Protein AF-A0A6S7HE15-F1 (afdb_monomer_lite)

Organism: Paramuricea clavata (NCBI:txid317549)

Secondary structure (DSSP, 8-state):
-HHHHHHHHHHHHHHHHHHHHHHHHHHHHHHHHHHHHHGGGS-HHHHHHHHHHHHHHHHHHHHIIIIIIS--EEEEEESPP-SSS---EEEEE----TTHHHHHHHHHHHHT-GGGEEEEEEGGGGGSTTHHHHTTTTT-EEE-TT-HHHHHHHHHHHHHHHHHT---EEEE-TTSS---TT-HHHHHHHHHHHHHTTPPPPSSSPPPP-HHHHHHHHHSTTT-SEEEEEEEEEEETT----S--PPP-HHHHTT-SSEEEEEEEEEE-GGGS--SHHHHHHHHHHHHHHHHHHHHHHTSS-TTTTTS-SS--EE-PPPHHHHHHHHHHHHHHHHHHH--PPEETTHHHHHHHHHHHTBTTS---EEEEEESTT-TTEEEEEEEESSHHHHHHHT--TTSEEEEEEEEEEEETTEEEEEEEEEEEE-TTS-HHHHHHHHHHHHHHHHTT---SEEEEES-GGGGSHHHHHHHHHHSS--S--PBPHHHHHHHHHHSS-S-------------------------PPPB-HHHHHHHHHHHBSS----EEEEEEGGG-TTSPEEEEEEESSTHHHHHHH--TT-EEEEEEEEEEEETTEEEEEEEEEEEE-TTS-HHHHHHHGGGHHHHHHHH-S-SEEEEESSGGGGSHHHHHHHHHHHHT-S--SB-S--

Structure (mmCIF, N/CA/C/O backbone):
data_AF-A0A6S7HE15-F1
#
_entry.id   AF-A0A6S7HE15-F1
#
loop_
_atom_site.group_PDB
_atom_site.id
_atom_site.type_symbol
_atom_site.label_atom_id
_atom_site.label_alt_id
_atom_site.label_comp_id
_atom_site.label_asym_id
_atom_site.label_entity_id
_atom_site.label_seq_id
_atom_site.pdbx_PDB_ins_code
_atom_site.Cartn_x
_atom_site.Cartn_y
_atom_site.Cartn_z
_atom_site.occupancy
_atom_site.B_iso_or_equiv
_atom_site.auth_seq_id
_atom_site.auth_comp_id
_atom_site.auth_asym_id
_atom_site.auth_atom_id
_atom_site.pdbx_PDB_model_num
ATOM 1 N N . MET A 1 1 ? 30.553 -1.808 6.572 1.00 40.25 1 MET A N 1
ATOM 2 C CA . MET A 1 1 ? 29.968 -3.122 6.213 1.00 40.25 1 MET A CA 1
ATOM 3 C C . MET A 1 1 ? 28.721 -3.469 7.035 1.00 40.25 1 MET A C 1
ATOM 5 O O . MET A 1 1 ? 27.663 -3.587 6.438 1.00 40.25 1 MET A O 1
ATOM 9 N N . MET A 1 2 ? 28.779 -3.568 8.374 1.00 26.72 2 MET A N 1
ATOM 10 C CA . MET A 1 2 ? 27.600 -3.936 9.191 1.00 26.72 2 MET A CA 1
ATOM 11 C C . MET A 1 2 ? 26.449 -2.911 9.118 1.00 26.72 2 MET A C 1
ATOM 13 O O . MET A 1 2 ? 25.299 -3.308 8.973 1.00 26.72 2 MET A O 1
ATOM 17 N N . ASN A 1 3 ? 26.754 -1.607 9.099 1.00 31.14 3 ASN A N 1
ATOM 18 C CA . ASN A 1 3 ? 25.737 -0.556 8.934 1.00 31.14 3 ASN A CA 1
ATOM 19 C C . ASN A 1 3 ? 25.078 -0.572 7.541 1.00 31.14 3 ASN A C 1
ATOM 21 O O . ASN A 1 3 ? 23.867 -0.441 7.454 1.00 31.14 3 ASN A O 1
ATOM 25 N N . THR A 1 4 ? 25.836 -0.832 6.471 1.00 34.16 4 THR A N 1
ATOM 26 C CA . THR A 1 4 ? 25.319 -0.944 5.091 1.00 34.16 4 THR A CA 1
ATOM 27 C C . THR A 1 4 ? 24.400 -2.158 4.916 1.00 34.16 4 THR A C 1
ATOM 29 O O . THR A 1 4 ? 23.362 -2.051 4.270 1.00 34.16 4 THR A O 1
ATOM 32 N N . ILE A 1 5 ? 24.737 -3.292 5.546 1.00 37.03 5 ILE A N 1
ATOM 33 C CA . ILE A 1 5 ? 23.892 -4.500 5.572 1.00 37.03 5 ILE A CA 1
ATOM 34 C C . ILE A 1 5 ? 22.609 -4.240 6.370 1.00 37.03 5 ILE A C 1
ATOM 36 O O . ILE A 1 5 ? 21.528 -4.627 5.932 1.00 37.03 5 ILE A O 1
ATOM 40 N N . LEU A 1 6 ? 22.705 -3.554 7.515 1.00 35.84 6 LEU A N 1
ATOM 41 C CA . LEU A 1 6 ? 21.540 -3.164 8.314 1.00 35.84 6 LEU A CA 1
ATOM 42 C C . LEU A 1 6 ? 20.628 -2.196 7.546 1.00 35.84 6 LEU A C 1
ATOM 44 O O . LEU A 1 6 ? 19.413 -2.348 7.586 1.00 35.84 6 LEU A O 1
ATOM 48 N N . GLN A 1 7 ? 21.193 -1.251 6.796 1.00 37.72 7 GLN A N 1
ATOM 49 C CA . GLN A 1 7 ? 20.438 -0.247 6.046 1.00 37.72 7 GLN A CA 1
ATOM 50 C C . GLN A 1 7 ? 19.793 -0.815 4.771 1.00 37.72 7 GLN A C 1
ATOM 52 O O . GLN A 1 7 ? 18.626 -0.527 4.498 1.00 37.72 7 GLN A O 1
ATOM 57 N N . GLN A 1 8 ? 20.485 -1.717 4.061 1.00 38.75 8 GLN A N 1
ATOM 58 C CA . GLN A 1 8 ? 19.894 -2.551 3.005 1.00 38.75 8 GLN A CA 1
ATOM 59 C C . GLN A 1 8 ? 18.757 -3.412 3.565 1.00 38.75 8 GLN A C 1
ATOM 61 O O . GLN A 1 8 ? 17.653 -3.397 3.025 1.00 38.75 8 GLN A O 1
ATOM 66 N N . ALA A 1 9 ? 18.976 -4.102 4.689 1.00 45.34 9 ALA A N 1
ATOM 67 C CA . ALA A 1 9 ? 17.944 -4.915 5.328 1.00 45.34 9 ALA A CA 1
ATOM 68 C C . ALA A 1 9 ? 16.705 -4.089 5.719 1.00 45.34 9 ALA A C 1
ATOM 70 O O . ALA A 1 9 ? 15.589 -4.564 5.532 1.00 45.34 9 ALA A O 1
ATOM 71 N N . VAL A 1 10 ? 16.875 -2.851 6.198 1.00 50.38 10 VAL A N 1
ATOM 72 C CA . VAL A 1 10 ? 15.764 -1.932 6.514 1.00 50.38 10 VAL A CA 1
ATOM 73 C C . VAL A 1 10 ? 15.019 -1.482 5.246 1.00 50.38 10 VAL A C 1
ATOM 75 O O . VAL A 1 10 ? 13.797 -1.562 5.207 1.00 50.38 10 VAL A O 1
ATOM 78 N N . SER A 1 11 ? 15.719 -1.114 4.165 1.00 56.44 11 SER A N 1
ATOM 79 C CA . SER A 1 11 ? 15.083 -0.729 2.888 1.00 56.44 11 SER A CA 1
ATOM 80 C C . SER A 1 11 ? 14.271 -1.872 2.255 1.00 56.44 11 SER A C 1
ATOM 82 O O . SER A 1 11 ? 13.162 -1.666 1.748 1.00 56.44 11 SER A O 1
ATOM 84 N N . PHE A 1 12 ? 14.784 -3.105 2.331 1.00 66.38 12 PHE A N 1
ATOM 85 C CA . PHE A 1 12 ? 14.054 -4.294 1.884 1.00 66.38 12 PHE A CA 1
ATOM 86 C C . PHE A 1 12 ? 12.841 -4.598 2.771 1.00 66.38 12 PHE A C 1
ATOM 88 O O . PHE A 1 12 ? 11.805 -5.001 2.235 1.00 66.38 12 PHE A O 1
ATOM 95 N N . ARG A 1 13 ? 12.943 -4.363 4.090 1.00 73.12 13 ARG A N 1
ATOM 96 C CA . ARG A 1 13 ? 11.863 -4.628 5.052 1.00 73.12 13 ARG A CA 1
ATOM 97 C C . ARG A 1 13 ? 10.576 -3.884 4.719 1.00 73.12 13 ARG A C 1
ATOM 99 O O . ARG A 1 13 ? 9.513 -4.493 4.755 1.00 73.12 13 ARG A O 1
ATOM 106 N N . SER A 1 14 ? 10.638 -2.614 4.342 1.00 72.50 14 SER A N 1
ATOM 107 C CA . SER A 1 14 ? 9.437 -1.863 3.952 1.00 72.50 14 SER A CA 1
ATOM 108 C C . SER A 1 14 ? 9.074 -2.022 2.476 1.00 72.50 14 SER A C 1
ATOM 110 O O . SER A 1 14 ? 7.894 -2.155 2.145 1.00 72.50 14 SER A O 1
ATOM 112 N N . THR A 1 15 ? 10.053 -2.078 1.569 1.00 75.06 15 THR A N 1
ATOM 113 C CA . THR A 1 15 ? 9.775 -2.074 0.120 1.00 75.06 15 THR A CA 1
ATOM 114 C C . THR A 1 15 ? 9.139 -3.374 -0.373 1.00 75.06 15 THR A C 1
ATOM 116 O O . THR A 1 15 ? 8.208 -3.328 -1.179 1.00 75.06 15 THR A O 1
ATOM 119 N N . VAL A 1 16 ? 9.602 -4.536 0.101 1.00 83.62 16 VAL A N 1
ATOM 120 C CA . VAL A 1 16 ? 9.134 -5.843 -0.396 1.00 83.62 16 VAL A CA 1
ATOM 121 C C . VAL A 1 16 ? 7.647 -6.085 -0.106 1.00 83.62 16 VAL A C 1
ATOM 123 O O . VAL A 1 16 ? 6.920 -6.390 -1.057 1.00 83.62 16 VAL A O 1
ATOM 126 N N . PRO A 1 17 ? 7.147 -5.916 1.138 1.00 86.81 17 PRO A N 1
ATOM 127 C CA . PRO A 1 17 ? 5.721 -6.051 1.432 1.00 86.81 17 PRO A CA 1
ATOM 128 C C . PRO A 1 17 ? 4.843 -5.156 0.562 1.00 86.81 17 PRO A C 1
ATOM 130 O O . PRO A 1 17 ? 3.845 -5.609 0.001 1.00 86.81 17 PRO A O 1
ATOM 133 N N . ILE A 1 18 ? 5.222 -3.885 0.414 1.00 82.56 18 ILE A N 1
ATOM 134 C CA . ILE A 1 18 ? 4.444 -2.899 -0.341 1.00 82.56 18 ILE A CA 1
ATOM 135 C C . ILE A 1 18 ? 4.422 -3.264 -1.822 1.00 82.56 18 ILE A C 1
ATOM 137 O O . ILE A 1 18 ? 3.355 -3.302 -2.434 1.00 82.56 18 ILE A O 1
ATOM 141 N N . LEU A 1 19 ? 5.590 -3.554 -2.399 1.00 80.19 19 LEU A N 1
ATOM 142 C CA . LEU A 1 19 ? 5.702 -3.880 -3.812 1.00 80.19 19 LEU A CA 1
ATOM 143 C C . LEU A 1 19 ? 4.907 -5.142 -4.138 1.00 80.19 19 LEU A C 1
ATOM 145 O O . LEU A 1 19 ? 4.130 -5.125 -5.087 1.00 80.19 19 LEU A O 1
ATOM 149 N N . LEU A 1 20 ? 5.048 -6.211 -3.351 1.00 85.06 20 LEU A N 1
ATOM 150 C CA . LEU A 1 20 ? 4.347 -7.468 -3.608 1.00 85.06 20 LEU A CA 1
ATOM 151 C C . LEU A 1 20 ? 2.834 -7.331 -3.422 1.00 85.06 20 LEU A C 1
ATOM 153 O O . LEU A 1 20 ? 2.082 -7.737 -4.304 1.00 85.06 20 LEU A O 1
ATOM 157 N N . THR A 1 21 ? 2.374 -6.714 -2.330 1.00 86.75 21 THR A N 1
ATOM 158 C CA . THR A 1 21 ? 0.931 -6.524 -2.097 1.00 86.75 21 THR A CA 1
ATOM 159 C C . THR A 1 21 ? 0.289 -5.681 -3.199 1.00 86.75 21 THR A C 1
ATOM 161 O O . THR A 1 21 ? -0.717 -6.092 -3.775 1.00 86.75 21 THR A O 1
ATOM 164 N N . LEU A 1 22 ? 0.894 -4.550 -3.578 1.00 85.62 22 LEU A N 1
ATOM 165 C CA . LEU A 1 22 ? 0.374 -3.707 -4.658 1.00 85.62 22 LEU A CA 1
ATOM 166 C C . LEU A 1 22 ? 0.472 -4.379 -6.034 1.00 85.62 22 LEU A C 1
ATOM 168 O O . LEU A 1 22 ? -0.433 -4.209 -6.850 1.00 85.62 22 LEU A O 1
ATOM 172 N N . SER A 1 23 ? 1.528 -5.155 -6.289 1.00 84.25 23 SER A N 1
ATOM 173 C CA . SER A 1 23 ? 1.729 -5.828 -7.580 1.00 84.25 23 SER A CA 1
ATOM 174 C C . SER A 1 23 ? 0.785 -7.004 -7.802 1.00 84.25 23 SER A C 1
ATOM 176 O O . SER A 1 23 ? 0.538 -7.329 -8.956 1.00 84.25 23 SER A O 1
ATOM 178 N N . VAL A 1 24 ? 0.270 -7.623 -6.730 1.00 90.88 24 VAL A N 1
ATOM 179 C CA . VAL A 1 24 ? -0.703 -8.735 -6.764 1.00 90.88 24 VAL A CA 1
ATOM 180 C C . VAL A 1 24 ? -2.155 -8.243 -6.886 1.00 90.88 24 VAL A C 1
ATOM 182 O O . VAL A 1 24 ? -3.052 -8.980 -7.310 1.00 90.88 24 VAL A O 1
ATOM 185 N N . ALA A 1 25 ? -2.425 -6.989 -6.522 1.00 90.25 25 ALA A N 1
ATOM 186 C CA . ALA A 1 25 ? -3.777 -6.444 -6.536 1.00 90.25 25 ALA A CA 1
ATOM 187 C C . ALA A 1 25 ? -4.501 -6.508 -7.904 1.00 90.25 25 ALA A C 1
ATOM 189 O O . ALA A 1 25 ? -5.698 -6.814 -7.917 1.00 90.25 25 ALA A O 1
ATOM 190 N N . PRO A 1 26 ? -3.853 -6.261 -9.062 1.00 89.69 26 PRO A N 1
ATOM 191 C CA . PRO A 1 26 ? -4.500 -6.418 -10.367 1.00 89.69 26 PRO A CA 1
ATOM 192 C C . PRO A 1 26 ? -4.963 -7.853 -10.653 1.00 89.69 26 PRO A C 1
ATOM 194 O O . PRO A 1 26 ? -6.057 -8.057 -11.174 1.00 89.69 26 PRO A O 1
ATOM 197 N N . GLN A 1 27 ? -4.162 -8.850 -10.283 1.00 90.94 27 GLN A N 1
ATOM 198 C CA . GLN A 1 27 ? -4.445 -10.272 -10.479 1.00 90.94 27 GLN A CA 1
ATOM 199 C C . GLN A 1 27 ? -5.564 -10.717 -9.539 1.00 90.94 27 GLN A C 1
ATOM 201 O O . GLN A 1 27 ? -6.461 -11.450 -9.956 1.00 90.94 27 GLN A O 1
ATOM 206 N N . TYR A 1 28 ? -5.569 -10.206 -8.304 1.00 93.19 28 TYR A N 1
ATOM 207 C CA . TYR A 1 28 ? -6.693 -10.358 -7.386 1.00 93.19 28 TYR A CA 1
ATOM 208 C C . TYR A 1 28 ? -7.995 -9.820 -7.990 1.00 93.19 28 TYR A C 1
ATOM 210 O O . TYR A 1 28 ? -8.994 -10.536 -8.053 1.00 93.19 28 TYR A O 1
ATOM 218 N N . LEU A 1 29 ? -7.987 -8.579 -8.491 1.00 91.94 29 LEU A N 1
ATOM 219 C CA . LEU A 1 29 ? -9.170 -7.994 -9.122 1.00 91.94 29 LEU A CA 1
ATOM 220 C C . LEU A 1 29 ? -9.607 -8.750 -10.368 1.00 91.94 29 LEU A C 1
ATOM 222 O O . LEU A 1 29 ? -10.808 -8.848 -10.617 1.00 91.94 29 LEU A O 1
ATOM 226 N N . PHE A 1 30 ? -8.668 -9.265 -11.155 1.00 92.00 30 PHE A N 1
ATOM 227 C CA . PHE A 1 30 ? -8.983 -10.087 -12.312 1.00 92.00 30 PHE A CA 1
ATOM 228 C C . PHE A 1 30 ? -9.688 -11.381 -11.889 1.00 92.00 30 PHE A C 1
ATOM 230 O O . PHE A 1 30 ? -10.770 -11.678 -12.398 1.00 92.00 30 PHE A O 1
ATOM 237 N N . ALA A 1 31 ? -9.141 -12.098 -10.902 1.00 93.44 31 ALA A N 1
ATOM 238 C CA . ALA A 1 31 ? -9.746 -13.310 -10.351 1.00 93.44 31 ALA A CA 1
ATOM 239 C C . ALA A 1 31 ? -11.145 -13.037 -9.777 1.00 93.44 31 ALA A C 1
ATOM 241 O O . ALA A 1 31 ? -12.099 -13.759 -10.078 1.00 93.44 31 ALA A O 1
ATOM 242 N N . TRP A 1 32 ? -11.295 -11.950 -9.018 1.00 95.19 32 TRP A N 1
ATOM 243 C CA . TRP A 1 32 ? -12.588 -11.514 -8.503 1.00 95.19 32 TRP A CA 1
ATOM 244 C C . TRP A 1 32 ? -13.567 -11.135 -9.621 1.00 95.19 32 TRP A C 1
ATOM 246 O O . TRP A 1 32 ? -14.729 -11.525 -9.568 1.00 95.19 32 TRP A O 1
ATOM 256 N N . SER A 1 33 ? -13.126 -10.412 -10.654 1.00 93.50 33 SER A N 1
ATOM 257 C CA . SER A 1 33 ? -13.990 -9.982 -11.765 1.00 93.50 33 SER A CA 1
ATOM 258 C C . SER A 1 33 ? -14.488 -11.177 -12.572 1.00 93.50 33 SER A C 1
ATOM 260 O O . SER A 1 33 ? -15.669 -11.242 -12.919 1.00 93.50 33 SER A O 1
ATOM 262 N N . LEU A 1 34 ? -13.611 -12.156 -12.813 1.00 94.81 34 LEU A N 1
ATOM 263 C CA . LEU A 1 34 ? -13.974 -13.427 -13.430 1.00 94.81 34 LEU A CA 1
ATOM 264 C C . LEU A 1 34 ? -15.001 -14.167 -12.570 1.00 94.81 34 LEU A C 1
ATOM 266 O O . LEU A 1 34 ? -16.043 -14.585 -13.076 1.00 94.81 34 LEU A O 1
ATOM 270 N N . TRP A 1 35 ? -14.755 -14.267 -11.262 1.00 95.50 35 TRP A N 1
ATOM 271 C CA . TRP A 1 35 ? -15.712 -14.876 -10.345 1.00 95.50 35 TRP A CA 1
ATOM 272 C C . TRP A 1 35 ? -17.051 -14.135 -10.337 1.00 95.50 35 TRP A C 1
ATOM 274 O O . TRP A 1 35 ? -18.111 -14.761 -10.374 1.00 95.50 35 TRP A O 1
ATOM 284 N N . ARG A 1 36 ? -17.038 -12.802 -10.348 1.00 94.00 36 ARG A N 1
ATOM 285 C CA . ARG A 1 36 ? -18.244 -11.974 -10.389 1.00 94.00 36 ARG A CA 1
ATOM 286 C C . ARG A 1 36 ? -19.052 -12.209 -11.665 1.00 94.00 36 ARG A C 1
ATOM 288 O O . ARG A 1 36 ? -20.279 -12.256 -11.596 1.00 94.00 36 ARG A O 1
ATOM 295 N N . ALA A 1 37 ? -18.385 -12.386 -12.804 1.00 94.31 37 ALA A N 1
ATOM 296 C CA . ALA A 1 37 ? -19.035 -12.724 -14.066 1.00 94.31 37 ALA A CA 1
ATOM 297 C C . ALA A 1 37 ? -19.666 -14.125 -14.014 1.00 94.31 37 ALA A C 1
ATOM 299 O O . ALA A 1 37 ? -20.853 -14.276 -14.306 1.00 94.31 37 ALA A O 1
ATOM 300 N N . VAL A 1 38 ? -18.910 -15.132 -13.565 1.00 94.31 38 VAL A N 1
ATOM 301 C CA . VAL A 1 38 ? -19.371 -16.529 -13.462 1.00 94.31 38 VAL A CA 1
ATOM 302 C C . VAL A 1 38 ? -20.527 -16.675 -12.470 1.00 94.31 38 VAL A C 1
ATOM 304 O O . VAL A 1 38 ? -21.509 -17.363 -12.737 1.00 94.31 38 VAL A O 1
ATOM 307 N N . SER A 1 39 ? -20.447 -15.993 -11.332 1.00 95.12 39 SER A N 1
ATOM 308 C CA . SER A 1 39 ? -21.450 -16.065 -10.267 1.00 95.12 39 SER A CA 1
ATOM 309 C C . SER A 1 39 ? -22.707 -15.235 -10.526 1.00 95.12 39 SER A C 1
ATOM 311 O O . SER A 1 39 ? -23.648 -15.317 -9.740 1.00 95.12 39 SER A O 1
ATOM 313 N N . SER A 1 40 ? -22.776 -14.478 -11.627 1.00 92.94 40 SER A N 1
ATOM 314 C CA . SER A 1 40 ? -23.950 -13.661 -11.975 1.00 92.94 40 SER A CA 1
ATOM 315 C C . SER A 1 40 ? -25.241 -14.474 -12.148 1.00 92.94 40 SER A C 1
ATOM 317 O O . SER A 1 40 ? -26.328 -13.948 -11.918 1.00 92.94 40 SER A O 1
ATOM 319 N N . ILE A 1 41 ? -25.118 -15.760 -12.495 1.00 93.56 41 ILE A N 1
ATOM 320 C CA . ILE A 1 41 ? -26.229 -16.715 -12.632 1.00 93.56 41 ILE A CA 1
ATOM 321 C C . ILE A 1 41 ? -26.429 -17.602 -11.392 1.00 93.56 41 ILE A C 1
ATOM 323 O O . ILE A 1 41 ? -27.342 -18.426 -11.363 1.00 93.56 41 ILE A O 1
ATOM 327 N N . LEU A 1 42 ? -25.565 -17.476 -10.381 1.00 93.75 42 LEU A N 1
ATOM 328 C CA . LEU A 1 42 ? -25.591 -18.296 -9.171 1.00 93.75 42 LEU A CA 1
ATOM 329 C C . LEU A 1 42 ? -26.336 -17.578 -8.034 1.00 93.75 42 LEU A C 1
ATOM 331 O O . LEU A 1 42 ? -26.431 -16.347 -8.023 1.00 93.75 42 LEU A O 1
ATOM 335 N N . PRO A 1 43 ? -26.842 -18.314 -7.024 1.00 91.81 43 PRO A N 1
ATOM 336 C CA . PRO A 1 43 ? -27.405 -17.696 -5.833 1.00 91.81 43 PRO A CA 1
ATOM 337 C C . PRO A 1 43 ? -26.389 -16.773 -5.160 1.00 91.81 43 PRO A C 1
ATOM 339 O O . PRO A 1 43 ? -25.218 -17.120 -5.004 1.00 91.81 43 PRO A O 1
ATOM 342 N N . ARG A 1 44 ? -26.855 -15.621 -4.672 1.00 87.56 44 ARG A N 1
ATOM 343 C CA . ARG A 1 44 ? -25.994 -14.601 -4.058 1.00 87.56 44 ARG A CA 1
ATOM 344 C C . ARG A 1 44 ? -25.113 -15.127 -2.918 1.00 87.56 44 ARG A C 1
ATOM 346 O O . ARG A 1 44 ? -23.966 -14.715 -2.815 1.00 87.56 44 ARG A O 1
ATOM 353 N N . LYS A 1 45 ? -25.611 -16.082 -2.128 1.00 88.88 45 LYS A N 1
ATOM 354 C CA . LYS A 1 45 ? -24.838 -16.725 -1.052 1.00 88.88 45 LYS A CA 1
ATOM 355 C C . LYS A 1 45 ? -23.590 -17.453 -1.558 1.00 88.88 45 LYS A C 1
ATOM 357 O O . LYS A 1 45 ? -22.594 -17.510 -0.852 1.00 88.88 45 LYS A O 1
ATOM 362 N N . VAL A 1 46 ? -23.633 -17.997 -2.778 1.00 92.25 46 VAL A N 1
ATOM 363 C CA . VAL A 1 46 ? -22.474 -18.649 -3.405 1.00 92.25 46 VAL A CA 1
ATOM 364 C C . VAL A 1 46 ? -21.441 -17.604 -3.814 1.00 92.25 46 VAL A C 1
ATOM 366 O O . VAL A 1 46 ? -20.256 -17.799 -3.555 1.00 92.25 46 VAL A O 1
ATOM 369 N N . TYR A 1 47 ? -21.887 -16.483 -4.397 1.00 92.81 47 TYR A N 1
ATOM 370 C CA . TYR A 1 47 ? -21.008 -15.346 -4.683 1.00 92.81 47 TYR A CA 1
ATOM 371 C C . TYR A 1 47 ? -20.304 -14.871 -3.410 1.00 92.81 47 TYR A C 1
ATOM 373 O O . TYR A 1 47 ? -19.079 -14.833 -3.402 1.00 92.81 47 TYR A O 1
ATOM 381 N N . GLU A 1 48 ? -21.066 -14.577 -2.351 1.00 91.56 48 GLU A N 1
ATOM 382 C CA . GLU A 1 48 ? -20.546 -14.065 -1.075 1.00 91.56 48 GLU A CA 1
ATOM 383 C C . GLU A 1 48 ? -19.567 -15.048 -0.425 1.00 91.56 48 GLU A C 1
ATOM 385 O O . GLU A 1 48 ? -18.485 -14.649 -0.019 1.00 91.56 48 GLU A O 1
ATOM 390 N N . TYR A 1 49 ? -19.880 -16.348 -0.415 1.00 93.00 49 TYR A N 1
ATOM 391 C CA . TYR A 1 49 ? -18.981 -17.359 0.143 1.00 93.00 49 TYR A CA 1
ATOM 392 C C . TYR A 1 49 ? -17.612 -17.392 -0.553 1.00 93.00 49 TYR A C 1
ATOM 394 O O . TYR A 1 49 ? -16.578 -17.483 0.108 1.00 93.00 49 TYR A O 1
ATOM 402 N N . VAL A 1 50 ? -17.586 -17.348 -1.886 1.00 94.94 50 VAL A N 1
ATOM 403 C CA . VAL A 1 50 ? -16.322 -17.387 -2.638 1.00 94.94 50 VAL A CA 1
ATOM 404 C C . VAL A 1 50 ? -15.614 -16.032 -2.609 1.00 94.94 50 VAL A C 1
ATOM 406 O O . VAL A 1 50 ? -14.389 -16.008 -2.558 1.00 94.94 50 VAL A O 1
ATOM 409 N N . ASP A 1 51 ? -16.352 -14.921 -2.583 1.00 95.50 51 ASP A N 1
ATOM 410 C CA . ASP A 1 51 ? -15.807 -13.573 -2.378 1.00 95.50 51 ASP A CA 1
ATOM 411 C C . ASP A 1 51 ? -15.074 -13.480 -1.028 1.00 95.50 51 ASP A C 1
ATOM 413 O O . ASP A 1 51 ? -13.911 -13.084 -0.988 1.00 95.50 51 ASP A O 1
ATOM 417 N N . ASP A 1 52 ? -15.687 -13.980 0.050 1.00 95.62 52 ASP A N 1
ATOM 418 C CA . ASP A 1 52 ? -15.068 -14.079 1.377 1.00 95.62 52 ASP A CA 1
ATOM 419 C C . ASP A 1 52 ? -13.809 -14.949 1.356 1.00 95.62 52 ASP A C 1
ATOM 421 O O . ASP A 1 52 ? -12.813 -14.626 2.003 1.00 95.62 52 ASP A O 1
ATOM 425 N N . LYS A 1 53 ? -13.818 -16.050 0.596 1.00 95.69 53 LYS A N 1
ATOM 426 C CA . LYS A 1 53 ? -12.635 -16.906 0.442 1.00 95.69 53 LYS A CA 1
ATOM 427 C C . LYS A 1 53 ? -11.523 -16.232 -0.345 1.00 95.69 53 LYS A C 1
ATOM 429 O O . LYS A 1 53 ? -10.375 -16.324 0.073 1.00 95.69 53 LYS A O 1
ATOM 434 N N . LEU A 1 54 ? -11.834 -15.551 -1.445 1.00 95.81 54 LEU A N 1
ATOM 435 C CA . LEU A 1 54 ? -10.844 -14.791 -2.203 1.00 95.81 54 LEU A CA 1
ATOM 436 C C . LEU A 1 54 ? -10.221 -13.706 -1.322 1.00 95.81 54 LEU A C 1
ATOM 438 O O . LEU A 1 54 ? -8.993 -13.637 -1.239 1.00 95.81 54 LEU A O 1
ATOM 442 N N . TYR A 1 55 ? -11.043 -12.937 -0.605 1.00 95.88 55 TYR A N 1
ATOM 443 C CA . TYR A 1 55 ? -10.572 -11.918 0.330 1.00 95.88 55 TYR A CA 1
ATOM 444 C C . TYR A 1 55 ? -9.661 -12.507 1.413 1.00 95.88 55 TYR A C 1
ATOM 446 O O . TYR A 1 55 ? -8.570 -11.987 1.642 1.00 95.88 55 TYR A O 1
ATOM 454 N N . ASP A 1 56 ? -10.055 -13.639 2.007 1.00 96.12 56 ASP A N 1
ATOM 455 C CA . ASP A 1 56 ? -9.249 -14.392 2.976 1.00 96.12 56 ASP A CA 1
ATOM 456 C C . ASP A 1 56 ? -7.870 -14.756 2.400 1.00 96.12 56 ASP A C 1
ATOM 458 O O . ASP A 1 56 ? -6.859 -14.526 3.057 1.00 96.12 56 ASP A O 1
ATOM 462 N N . THR A 1 57 ? -7.773 -15.229 1.152 1.00 95.88 57 THR A N 1
ATOM 463 C CA . THR A 1 57 ? -6.461 -15.559 0.559 1.00 95.88 57 THR A CA 1
ATOM 464 C C . THR A 1 57 ? -5.546 -14.340 0.412 1.00 95.88 57 THR A C 1
ATOM 466 O O . THR A 1 57 ? -4.353 -14.427 0.706 1.00 95.88 57 THR A O 1
ATOM 469 N N . TYR A 1 58 ? -6.085 -13.199 -0.032 1.00 95.62 58 TYR A N 1
ATOM 470 C CA . TYR A 1 58 ? -5.305 -11.982 -0.250 1.00 95.62 58 TYR A CA 1
ATOM 471 C C . TYR A 1 58 ? -4.870 -11.366 1.082 1.00 95.62 58 TYR A C 1
ATOM 473 O O . TYR A 1 58 ? -3.692 -11.063 1.267 1.00 95.62 58 TYR A O 1
ATOM 481 N N . GLN A 1 59 ? -5.785 -11.252 2.050 1.00 96.06 59 GLN A N 1
ATOM 482 C CA . GLN A 1 59 ? -5.444 -10.730 3.375 1.00 96.06 59 GLN A CA 1
ATOM 483 C C . GLN A 1 59 ? -4.544 -11.683 4.167 1.00 96.06 59 GLN A C 1
ATOM 485 O O . GLN A 1 59 ? -3.702 -11.227 4.934 1.00 96.06 59 GLN A O 1
ATOM 490 N N . THR A 1 60 ? -4.604 -12.997 3.923 1.00 96.94 60 THR A N 1
ATOM 491 C CA . THR A 1 60 ? -3.629 -13.939 4.497 1.00 96.94 60 THR A CA 1
ATOM 492 C C . THR A 1 60 ? -2.196 -13.594 4.072 1.00 96.94 60 THR A C 1
ATOM 494 O O . THR A 1 60 ? -1.287 -13.603 4.906 1.00 96.94 60 THR A O 1
ATOM 497 N N . MET A 1 61 ? -1.987 -13.260 2.792 1.00 96.25 61 MET A N 1
ATOM 498 C CA . MET A 1 61 ? -0.685 -12.798 2.294 1.00 96.25 61 MET A CA 1
ATOM 499 C C . MET A 1 61 ? -0.279 -11.468 2.940 1.00 96.25 61 MET A C 1
ATOM 501 O O . MET A 1 61 ? 0.892 -11.259 3.238 1.00 96.25 61 MET A O 1
ATOM 505 N N . VAL A 1 62 ? -1.222 -10.563 3.193 1.00 95.38 62 VAL A N 1
ATOM 506 C CA . VAL A 1 62 ? -0.927 -9.321 3.919 1.00 95.38 62 VAL A CA 1
ATOM 507 C C . VAL A 1 62 ? -0.465 -9.626 5.348 1.00 95.38 62 VAL A C 1
ATOM 509 O O . VAL A 1 62 ? 0.586 -9.141 5.762 1.00 95.38 62 VAL A O 1
ATOM 512 N N . VAL A 1 63 ? -1.180 -10.486 6.082 1.00 96.69 63 VAL A N 1
ATOM 513 C CA . VAL A 1 63 ? -0.820 -10.890 7.454 1.00 96.69 63 VAL A CA 1
ATOM 514 C C . VAL A 1 63 ? 0.556 -11.558 7.516 1.00 96.69 63 VAL A C 1
ATOM 516 O O . VAL A 1 63 ? 1.286 -11.329 8.482 1.00 96.69 63 VAL A O 1
ATOM 519 N N . PHE A 1 64 ? 0.953 -12.323 6.488 1.00 96.81 64 PHE A N 1
ATOM 520 C CA . PHE A 1 64 ? 2.321 -12.847 6.377 1.00 96.81 64 PHE A CA 1
ATOM 521 C C . PHE A 1 64 ? 3.358 -11.734 6.548 1.00 96.81 64 PHE A C 1
ATOM 523 O O . PHE A 1 64 ? 4.321 -11.897 7.300 1.00 96.81 64 PHE A O 1
ATOM 530 N N . PHE A 1 65 ? 3.158 -10.594 5.879 1.00 95.06 65 PHE A N 1
ATOM 531 C CA . PHE A 1 65 ? 4.121 -9.505 5.934 1.00 95.06 65 PHE A CA 1
ATOM 532 C C . PHE A 1 65 ? 4.197 -8.850 7.318 1.00 95.06 65 PHE A C 1
ATOM 534 O O . PHE A 1 65 ? 5.284 -8.478 7.751 1.00 95.06 65 PHE A O 1
ATOM 541 N N . PHE A 1 66 ? 3.080 -8.755 8.039 1.00 95.06 66 PHE A N 1
ATOM 542 C CA . PHE A 1 66 ? 3.063 -8.206 9.397 1.00 95.06 66 PHE A CA 1
ATOM 543 C C . PHE A 1 66 ? 3.641 -9.189 10.430 1.00 95.06 66 PHE A C 1
ATOM 545 O O . PHE A 1 66 ? 4.660 -8.914 11.056 1.00 95.06 66 PHE A O 1
ATOM 552 N N . GLU A 1 67 ? 3.051 -10.371 10.606 1.00 95.00 67 GLU A N 1
ATOM 553 C CA . GLU A 1 67 ? 3.454 -11.252 11.714 1.00 95.00 67 GLU A CA 1
ATOM 554 C C . GLU A 1 67 ? 4.683 -12.110 11.415 1.00 95.00 67 GLU A C 1
ATOM 556 O O . GLU A 1 67 ? 5.500 -12.343 12.304 1.00 95.00 67 GLU A O 1
ATOM 561 N N . ASN A 1 68 ? 4.827 -12.611 10.185 1.00 93.81 68 ASN A N 1
ATOM 562 C CA . ASN A 1 68 ? 5.892 -13.564 9.862 1.00 93.81 68 ASN A CA 1
ATOM 563 C C . ASN A 1 68 ? 7.144 -12.887 9.303 1.00 93.81 68 ASN A C 1
ATOM 565 O O . ASN A 1 68 ? 8.248 -13.322 9.618 1.00 93.81 68 ASN A O 1
ATOM 569 N N . TYR A 1 69 ? 6.979 -11.843 8.491 1.00 91.75 69 TYR A N 1
ATOM 570 C CA . TYR A 1 69 ? 8.092 -11.123 7.878 1.00 91.75 69 TYR A CA 1
ATOM 571 C C . TYR A 1 69 ? 8.599 -9.970 8.757 1.00 91.75 69 TYR A C 1
ATOM 573 O O . TYR A 1 69 ? 9.782 -9.942 9.088 1.00 91.75 69 TYR A O 1
ATOM 581 N N . ALA A 1 70 ? 7.727 -9.048 9.190 1.00 91.12 70 ALA A N 1
ATOM 582 C CA . ALA A 1 70 ? 8.133 -7.963 10.091 1.00 91.12 70 ALA A CA 1
ATOM 583 C C . ALA A 1 70 ? 8.406 -8.463 11.520 1.00 91.12 70 ALA A C 1
ATOM 585 O O . ALA A 1 70 ? 9.129 -7.808 12.271 1.00 91.12 70 ALA A O 1
ATOM 586 N N . GLY A 1 71 ? 7.874 -9.640 11.871 1.00 92.00 71 GLY A N 1
ATOM 587 C CA . GLY A 1 71 ? 8.034 -10.251 13.188 1.00 92.00 71 GLY A CA 1
ATOM 588 C C . GLY A 1 71 ? 7.135 -9.626 14.252 1.00 92.00 71 GLY A C 1
ATOM 589 O O . GLY A 1 71 ? 7.457 -9.715 15.435 1.00 92.00 71 GLY A O 1
ATOM 590 N N . THR A 1 72 ? 6.038 -8.978 13.845 1.00 94.75 72 THR A N 1
ATOM 591 C CA . THR A 1 72 ? 5.120 -8.304 14.764 1.00 94.75 72 THR A CA 1
ATOM 592 C C . THR A 1 72 ? 4.548 -9.263 15.795 1.00 94.75 72 THR A C 1
ATOM 594 O O . THR A 1 72 ? 4.015 -10.322 15.462 1.00 94.75 72 THR A O 1
ATOM 597 N N . GLU A 1 73 ? 4.604 -8.856 17.061 1.00 94.44 73 GLU A N 1
ATOM 598 C CA . GLU A 1 73 ? 4.059 -9.628 18.165 1.00 94.44 73 GLU A CA 1
ATOM 599 C C . GLU A 1 73 ? 2.771 -9.001 18.703 1.00 94.44 73 GLU A C 1
ATOM 601 O O . GLU A 1 73 ? 2.768 -7.885 19.222 1.00 94.44 73 GLU A O 1
ATOM 606 N N . LEU A 1 74 ? 1.665 -9.745 18.605 1.00 95.69 74 LEU A N 1
ATOM 607 C CA . LEU A 1 74 ? 0.396 -9.371 19.228 1.00 95.69 74 LEU A CA 1
ATOM 608 C C . LEU A 1 74 ? 0.336 -9.901 20.661 1.00 95.69 74 LEU A C 1
ATOM 610 O O . LEU A 1 74 ? 0.384 -11.114 20.898 1.00 95.69 74 LEU A O 1
ATOM 614 N N . ILE A 1 75 ? 0.185 -8.978 21.607 1.00 96.50 75 ILE A N 1
ATOM 615 C CA . ILE A 1 75 ? 0.117 -9.252 23.041 1.00 96.50 75 ILE A CA 1
ATOM 616 C C . ILE A 1 75 ? -1.303 -8.954 23.524 1.00 96.50 75 ILE A C 1
ATOM 618 O O . ILE A 1 75 ? -1.719 -7.799 23.601 1.00 96.50 75 ILE A O 1
ATOM 622 N N . PHE A 1 76 ? -2.044 -10.006 23.857 1.00 97.25 76 PHE A N 1
ATOM 623 C CA . PHE A 1 76 ? -3.438 -9.928 24.282 1.00 97.25 76 PHE A CA 1
ATOM 624 C C . PHE A 1 76 ? -3.567 -9.788 25.801 1.00 97.25 76 PHE A C 1
ATOM 626 O O . PHE A 1 76 ? -2.849 -10.447 26.551 1.00 97.25 76 PHE A O 1
ATOM 633 N N . TYR A 1 77 ? -4.529 -8.980 26.239 1.00 97.81 77 TYR A N 1
ATOM 634 C CA . TYR A 1 77 ? -4.922 -8.765 27.635 1.00 97.81 77 TYR A CA 1
ATOM 635 C C . TYR A 1 77 ? -6.446 -8.849 27.763 1.00 97.81 77 TYR A C 1
ATOM 637 O O . TYR A 1 77 ? -7.154 -8.785 26.758 1.00 97.81 77 TYR A O 1
ATOM 645 N N . GLY A 1 78 ? -6.953 -8.939 28.993 1.00 97.19 78 GLY A N 1
ATOM 646 C CA . GLY A 1 78 ? -8.393 -8.983 29.258 1.00 97.19 78 GLY A CA 1
ATOM 647 C C . GLY A 1 78 ? -9.008 -10.341 28.918 1.00 97.19 78 GLY A C 1
ATOM 648 O O . GLY A 1 78 ? -8.429 -11.380 29.256 1.00 97.19 78 GLY A O 1
ATOM 649 N N . ASP A 1 79 ? -10.160 -10.329 28.252 1.00 96.62 79 ASP A N 1
ATOM 650 C CA . ASP A 1 79 ? -10.929 -11.523 27.893 1.00 96.62 79 ASP A CA 1
ATOM 651 C C . ASP A 1 79 ? -10.257 -12.345 26.780 1.00 96.62 79 ASP A C 1
ATOM 653 O O . ASP A 1 79 ? -9.368 -11.881 26.058 1.00 96.62 79 ASP A O 1
ATOM 657 N N . GLU A 1 80 ? -10.673 -13.601 26.633 1.00 92.50 80 GLU A N 1
ATOM 658 C CA . GLU A 1 80 ? -10.223 -14.464 25.542 1.00 92.50 80 GLU A CA 1
ATOM 659 C C . GLU A 1 80 ? -11.154 -14.366 24.333 1.00 92.50 80 GLU A C 1
ATOM 661 O O . GLU A 1 80 ? -12.380 -14.315 24.456 1.00 92.50 80 GLU A O 1
ATOM 666 N N . ILE A 1 81 ? -10.552 -14.356 23.143 1.00 90.75 81 ILE A N 1
ATOM 667 C CA . ILE A 1 81 ? -11.283 -14.478 21.884 1.00 90.75 81 ILE A CA 1
ATOM 668 C C . ILE A 1 81 ? -11.479 -15.975 21.626 1.00 90.75 81 ILE A C 1
ATOM 670 O O . ILE A 1 81 ? -10.478 -16.694 21.580 1.00 90.75 81 ILE A O 1
ATOM 674 N N . PRO A 1 82 ? -12.718 -16.462 21.434 1.00 90.88 82 PRO A N 1
ATOM 675 C CA . PRO A 1 82 ? -12.957 -17.864 21.115 1.00 90.88 82 PRO A CA 1
ATOM 676 C C . PRO A 1 82 ? -12.343 -18.186 19.749 1.00 90.88 82 PRO A C 1
ATOM 678 O O . PRO A 1 82 ? -12.785 -17.678 18.717 1.00 90.88 82 PRO A O 1
ATOM 681 N N . LEU A 1 83 ? -11.281 -18.994 19.758 1.00 85.00 83 LEU A N 1
ATOM 682 C CA . LEU A 1 83 ? -10.520 -19.371 18.559 1.00 85.00 83 LEU A CA 1
ATOM 683 C C . LEU A 1 83 ? -11.125 -20.579 17.829 1.00 85.00 83 LEU A C 1
ATOM 685 O O . LEU A 1 83 ? -10.851 -20.797 16.652 1.00 85.00 83 LEU A O 1
ATOM 689 N N . ASP A 1 84 ? -11.939 -21.364 18.528 1.00 85.19 84 ASP A N 1
ATOM 690 C CA . ASP A 1 84 ? -12.611 -22.576 18.058 1.00 85.19 84 ASP A CA 1
ATOM 691 C C . ASP A 1 84 ? -13.981 -22.301 17.418 1.00 85.19 84 ASP A C 1
ATOM 693 O O . ASP A 1 84 ? -14.503 -23.137 16.675 1.00 85.19 84 ASP A O 1
ATOM 697 N N . LYS A 1 85 ? -14.551 -21.116 17.660 1.00 89.06 85 LYS A N 1
ATOM 698 C CA . LYS A 1 85 ? -15.861 -20.703 17.155 1.00 89.06 85 LYS A CA 1
ATOM 699 C C . LYS A 1 85 ? -15.742 -19.422 16.336 1.00 89.06 85 LYS A C 1
ATOM 701 O O . LYS A 1 85 ? -15.248 -18.413 16.826 1.00 89.06 85 LYS A O 1
ATOM 706 N N . LYS A 1 86 ? -16.281 -19.431 15.113 1.00 93.06 86 LYS A N 1
ATOM 707 C CA . LYS A 1 86 ? -16.509 -18.194 14.352 1.00 93.06 86 LYS A CA 1
ATOM 708 C C . LYS A 1 86 ? -17.696 -17.439 14.925 1.00 93.06 86 LYS A C 1
ATOM 710 O O . LYS A 1 86 ? -18.768 -18.020 15.077 1.00 93.06 86 LYS A O 1
ATOM 715 N N . GLU A 1 87 ? -17.495 -16.159 15.196 1.00 95.12 87 GLU A N 1
ATOM 716 C CA . GLU A 1 87 ? -18.518 -15.270 15.734 1.00 95.12 87 GLU A CA 1
ATOM 717 C C . GLU A 1 87 ? -18.833 -14.156 14.736 1.00 95.12 87 GLU A C 1
ATOM 719 O O . GLU A 1 87 ? -17.935 -13.650 14.057 1.00 95.12 87 GLU A O 1
ATOM 724 N N . ASN A 1 88 ? -20.101 -13.750 14.673 1.00 95.75 88 ASN A N 1
ATOM 725 C CA . ASN A 1 88 ? -20.479 -12.463 14.109 1.00 95.75 88 ASN A CA 1
ATOM 726 C C . ASN A 1 88 ? -20.221 -11.385 15.157 1.00 95.75 88 ASN A C 1
ATOM 728 O O . ASN A 1 88 ? -20.777 -11.430 16.255 1.00 95.75 88 ASN A O 1
ATOM 732 N N . VAL A 1 89 ? -19.374 -10.417 14.826 1.00 96.44 89 VAL A N 1
ATOM 733 C CA . VAL A 1 89 ? -18.809 -9.500 15.816 1.00 96.44 89 VAL A CA 1
ATOM 734 C C . VAL A 1 89 ? -19.020 -8.054 15.401 1.00 96.44 89 VAL A C 1
ATOM 736 O O . VAL A 1 89 ? -18.709 -7.667 14.273 1.00 96.44 89 VAL A O 1
ATOM 739 N N . LEU A 1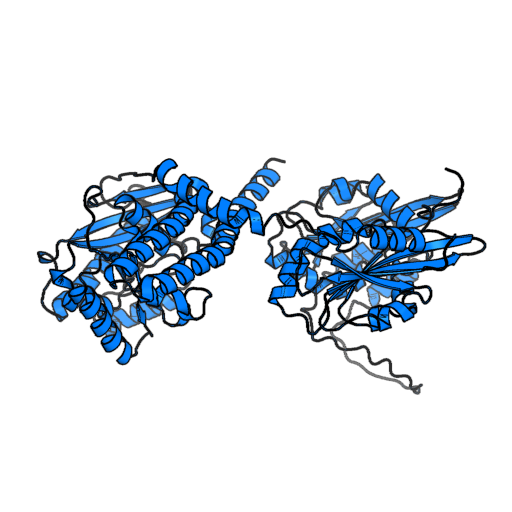 90 ? -19.471 -7.232 16.349 1.00 97.38 90 LEU A N 1
ATOM 740 C CA . LEU A 1 90 ? -19.254 -5.790 16.287 1.00 97.38 90 LEU A CA 1
ATOM 741 C C . LEU A 1 90 ? -17.874 -5.484 16.875 1.00 97.38 90 LEU A C 1
ATOM 743 O O . LEU A 1 90 ? -17.673 -5.571 18.086 1.00 97.38 90 LEU A O 1
ATOM 747 N N . TYR A 1 91 ? -16.920 -5.137 16.017 1.00 97.62 91 TYR A N 1
ATOM 748 C CA . TYR A 1 91 ? -15.563 -4.773 16.409 1.00 97.62 91 TYR A CA 1
ATOM 749 C C . TYR A 1 91 ? -15.510 -3.264 16.668 1.00 97.62 91 TYR A C 1
ATOM 751 O O . TYR A 1 91 ? -15.679 -2.455 15.750 1.00 97.62 91 TYR A O 1
ATOM 759 N N . LEU A 1 92 ? -15.267 -2.883 17.921 1.00 97.12 92 LEU A N 1
ATOM 760 C CA . LEU A 1 92 ? -15.215 -1.501 18.386 1.00 97.12 92 LEU A CA 1
ATOM 761 C C . LEU A 1 92 ? -13.817 -1.198 18.928 1.00 97.12 92 LEU A C 1
ATOM 763 O O . LEU A 1 92 ? -13.387 -1.819 19.893 1.00 97.12 92 LEU A O 1
ATOM 767 N N . CYS A 1 93 ? -13.101 -0.235 18.348 1.00 97.69 93 CYS A N 1
ATOM 768 C CA . CYS A 1 93 ? -11.715 0.026 18.750 1.00 97.69 93 CYS A CA 1
ATOM 769 C C . CYS A 1 93 ? -11.341 1.515 18.720 1.00 97.69 93 CYS A C 1
ATOM 771 O O . CYS A 1 93 ? -11.976 2.310 18.019 1.00 97.69 93 CYS A O 1
ATOM 773 N N . ASN A 1 94 ? -10.324 1.902 19.499 1.00 97.75 94 ASN A N 1
ATOM 774 C CA . ASN A 1 94 ? -9.651 3.192 19.326 1.00 97.75 94 ASN A CA 1
ATOM 775 C C . ASN A 1 94 ? -8.870 3.210 18.001 1.00 97.75 94 ASN A C 1
ATOM 777 O O . ASN A 1 94 ? -8.461 2.169 17.498 1.00 97.75 94 ASN A O 1
ATOM 781 N N . HIS A 1 95 ? -8.676 4.395 17.425 1.00 95.75 95 HIS A N 1
ATOM 782 C CA . HIS A 1 95 ? -8.019 4.561 16.127 1.00 95.75 95 HIS A CA 1
ATOM 783 C C . HIS A 1 95 ? -6.710 5.324 16.309 1.00 95.75 95 HIS A C 1
ATOM 785 O O . HIS A 1 95 ? -6.724 6.484 16.700 1.00 95.75 95 HIS A O 1
ATOM 791 N N . GLN A 1 96 ? -5.577 4.684 16.060 1.00 93.88 96 GLN A N 1
ATOM 792 C CA . GLN A 1 96 ? -4.248 5.143 16.463 1.00 93.88 96 GLN A CA 1
ATOM 793 C C . GLN A 1 96 ? -3.270 5.186 15.289 1.00 93.88 96 GLN A C 1
ATOM 795 O O . GLN A 1 96 ? -2.506 6.137 15.159 1.00 93.88 96 GLN A O 1
ATOM 800 N N . SER A 1 97 ? -3.306 4.182 14.413 1.00 95.00 97 SER A N 1
ATOM 801 C CA . SER A 1 97 ? -2.385 4.062 13.285 1.00 95.00 97 SER A CA 1
ATOM 802 C C . SER A 1 97 ? -3.121 3.772 11.977 1.00 95.00 97 SER A C 1
ATOM 804 O O . SER A 1 97 ? -4.273 3.342 11.932 1.00 95.00 97 SER A O 1
ATOM 806 N N . THR A 1 98 ? -2.445 4.017 10.855 1.00 92.69 98 THR A N 1
ATOM 807 C CA . THR A 1 98 ? -2.844 3.445 9.562 1.00 92.69 98 THR A CA 1
ATOM 808 C C . THR A 1 98 ? -2.696 1.922 9.536 1.00 92.69 98 THR A C 1
ATOM 810 O O . THR A 1 98 ? -3.220 1.325 8.609 1.00 92.69 98 THR A O 1
ATOM 813 N N . VAL A 1 99 ? -2.049 1.304 10.531 1.00 95.06 99 VAL A N 1
ATOM 814 C CA . VAL A 1 99 ? -1.895 -0.154 10.695 1.00 95.06 99 VAL A CA 1
ATOM 815 C C . VAL A 1 99 ? -3.113 -0.812 11.359 1.00 95.06 99 VAL A C 1
ATOM 817 O O . VAL A 1 99 ? -3.278 -2.022 11.266 1.00 95.06 99 VAL A O 1
ATOM 820 N N . ASP A 1 100 ? -4.024 -0.041 11.965 1.00 96.75 100 ASP A N 1
ATOM 821 C CA . ASP A 1 100 ? -5.137 -0.594 12.755 1.00 96.75 100 ASP A CA 1
ATOM 822 C C . ASP A 1 100 ? -6.023 -1.587 11.984 1.00 96.75 100 ASP A C 1
ATOM 824 O O . ASP A 1 100 ? -6.573 -2.503 12.587 1.00 96.75 100 ASP A O 1
ATOM 828 N N . TRP A 1 101 ? -6.165 -1.435 10.661 1.00 94.62 101 TRP A N 1
ATOM 829 C CA . TRP A 1 101 ? -6.913 -2.395 9.841 1.00 94.62 101 TRP A CA 1
ATOM 830 C C . TRP A 1 101 ? -6.213 -3.757 9.774 1.00 94.62 101 TRP A C 1
ATOM 832 O O . TRP A 1 101 ? -6.886 -4.771 9.908 1.00 94.62 101 TRP A O 1
ATOM 842 N N . ALA A 1 102 ? -4.880 -3.784 9.686 1.00 95.81 102 ALA A N 1
ATOM 843 C CA . ALA A 1 102 ? -4.104 -5.018 9.702 1.00 95.81 102 ALA A CA 1
ATOM 844 C C . ALA A 1 102 ? -4.171 -5.696 11.078 1.00 95.81 102 ALA A C 1
ATOM 846 O O . ALA A 1 102 ? -4.127 -6.918 11.164 1.00 95.81 102 ALA A O 1
ATOM 847 N N . VAL A 1 103 ? -4.340 -4.930 12.168 1.00 96.94 103 VAL A N 1
ATOM 848 C CA . VAL A 1 103 ? -4.610 -5.506 13.499 1.00 96.94 103 VAL A CA 1
ATOM 849 C C . VAL A 1 103 ? -5.927 -6.274 13.510 1.00 96.94 103 VAL A C 1
ATOM 851 O O . VAL A 1 103 ? -5.983 -7.357 14.090 1.00 96.94 103 VAL A O 1
ATOM 854 N N . VAL A 1 104 ? -6.960 -5.778 12.820 1.00 97.31 104 VAL A N 1
ATOM 855 C CA . VAL A 1 104 ? -8.203 -6.541 12.630 1.00 97.31 104 VAL A CA 1
ATOM 856 C C . VAL A 1 104 ? -7.913 -7.857 11.914 1.00 97.31 104 VAL A C 1
ATOM 858 O O . VAL A 1 104 ? -8.340 -8.898 12.405 1.00 97.31 104 VAL A O 1
ATOM 861 N N . ASP A 1 105 ? -7.162 -7.831 10.809 1.00 97.00 105 ASP A N 1
ATOM 862 C CA . ASP A 1 105 ? -6.844 -9.032 10.022 1.00 97.00 105 ASP A CA 1
ATOM 863 C C . ASP A 1 105 ? -6.059 -10.057 10.845 1.00 97.00 105 ASP A C 1
ATOM 865 O O . ASP A 1 105 ? -6.402 -11.242 10.870 1.00 97.00 105 ASP A O 1
ATOM 869 N N . MET A 1 106 ? -5.054 -9.591 11.592 1.00 95.88 106 MET A N 1
ATOM 870 C CA . MET A 1 106 ? -4.275 -10.408 12.519 1.00 95.88 106 MET A CA 1
ATOM 871 C C . MET A 1 106 ? -5.197 -11.057 13.563 1.00 95.88 106 MET A C 1
ATOM 873 O O . MET A 1 106 ? -5.140 -12.263 13.803 1.00 95.88 106 MET A O 1
ATOM 877 N N . ILE A 1 107 ? -6.133 -10.328 14.161 1.00 95.69 107 ILE A N 1
ATOM 878 C CA . ILE A 1 107 ? -7.058 -10.936 15.126 1.00 95.69 107 ILE A CA 1
ATOM 879 C C . ILE A 1 107 ? -8.020 -11.920 14.430 1.00 95.69 107 ILE A C 1
ATOM 881 O O . ILE A 1 107 ? -8.191 -13.054 14.887 1.00 95.69 107 ILE A O 1
ATOM 885 N N . ALA A 1 108 ? -8.607 -11.534 13.299 1.00 95.69 108 ALA A N 1
ATOM 886 C CA . ALA A 1 108 ? -9.624 -12.307 12.593 1.00 95.69 108 ALA A CA 1
ATOM 887 C C . ALA A 1 108 ? -9.087 -13.618 11.998 1.00 95.69 108 ALA A C 1
ATOM 889 O O . ALA A 1 108 ? -9.797 -14.630 12.007 1.00 95.69 108 ALA A O 1
ATOM 890 N N . ILE A 1 109 ? -7.834 -13.656 11.520 1.00 94.94 109 ILE A N 1
ATOM 891 C CA . ILE A 1 109 ? -7.232 -14.888 10.983 1.00 94.94 109 ILE A CA 1
ATOM 892 C C . ILE A 1 109 ? -7.125 -15.982 12.054 1.00 94.94 109 ILE A C 1
ATOM 894 O O . ILE A 1 109 ? -7.250 -17.163 11.721 1.00 94.94 109 ILE A O 1
ATOM 898 N N . ARG A 1 110 ? -6.967 -15.614 13.338 1.00 92.56 110 ARG A N 1
ATOM 899 C CA . ARG A 1 110 ? -6.892 -16.567 14.462 1.00 92.56 110 ARG A CA 1
ATOM 900 C C . ARG A 1 110 ? -8.228 -17.286 14.691 1.00 92.56 110 ARG A C 1
ATOM 902 O O . ARG A 1 110 ? -8.211 -18.483 14.950 1.00 92.56 110 ARG A O 1
ATOM 909 N N . GLN A 1 111 ? -9.359 -16.601 14.504 1.00 91.44 111 GLN A N 1
ATOM 910 C CA . GLN A 1 111 ? -10.706 -17.199 14.542 1.00 91.44 111 GLN A CA 1
ATOM 911 C C . GLN A 1 111 ? -11.122 -17.816 13.185 1.00 91.44 111 GLN A C 1
ATOM 913 O O . GLN A 1 111 ? -12.053 -18.614 13.087 1.00 91.44 111 GLN A O 1
ATOM 918 N N . GLY A 1 112 ? -10.421 -17.468 12.100 1.00 91.62 112 GLY A N 1
ATOM 919 C CA . GLY A 1 112 ? -10.785 -17.860 10.736 1.00 91.62 112 GLY A CA 1
ATOM 920 C C . GLY A 1 112 ? -11.934 -17.036 10.147 1.00 91.62 112 GLY A C 1
ATOM 921 O O . GLY A 1 112 ? -12.659 -17.542 9.288 1.00 91.62 112 GLY A O 1
ATOM 922 N N . SER A 1 113 ? -12.103 -15.794 10.598 1.00 94.44 113 SER A N 1
ATOM 923 C CA . SER A 1 113 ? -13.199 -14.887 10.216 1.00 94.44 113 SER A CA 1
ATOM 924 C C . SER A 1 113 ? -12.752 -13.760 9.273 1.00 94.44 113 SER A C 1
ATOM 926 O O . SER A 1 113 ? -13.486 -12.802 9.066 1.00 94.44 113 SER A O 1
ATOM 928 N N . MET A 1 114 ? -11.557 -13.863 8.685 1.00 94.06 114 MET A N 1
ATOM 929 C CA . MET A 1 114 ? -10.952 -12.795 7.879 1.00 94.06 114 MET A CA 1
ATOM 930 C C . MET A 1 114 ? -11.752 -12.459 6.611 1.00 94.06 114 MET A C 1
ATOM 932 O O . MET A 1 114 ? -11.953 -11.289 6.311 1.00 94.06 114 MET A O 1
ATOM 936 N N . GLY A 1 115 ? -12.308 -13.463 5.926 1.00 94.81 115 GLY A N 1
ATOM 937 C CA . GLY A 1 115 ? -13.239 -13.250 4.807 1.00 94.81 115 GLY A CA 1
ATOM 938 C C . GLY A 1 115 ? -14.505 -12.459 5.168 1.00 94.81 115 GLY A C 1
ATOM 939 O O . GLY A 1 115 ? -15.096 -11.814 4.310 1.00 94.81 115 GLY A O 1
ATOM 940 N N . SER A 1 116 ? -14.906 -12.467 6.442 1.00 95.06 116 SER A N 1
ATOM 941 C CA . SER A 1 116 ? -16.140 -11.843 6.931 1.00 95.06 116 SER A CA 1
ATOM 942 C C . SER A 1 116 ? -15.951 -10.381 7.357 1.00 95.06 116 SER A C 1
ATOM 944 O O . SER A 1 116 ? -16.883 -9.767 7.875 1.00 95.06 116 SER A O 1
ATOM 946 N N . ILE A 1 117 ? -14.762 -9.793 7.203 1.00 97.19 117 ILE A N 1
ATOM 947 C CA . ILE A 1 117 ? -14.493 -8.428 7.670 1.00 97.19 117 ILE A CA 1
ATOM 948 C C . ILE A 1 117 ? -15.245 -7.406 6.807 1.00 97.19 117 ILE A C 1
ATOM 950 O O . ILE A 1 117 ? -15.199 -7.436 5.577 1.00 97.19 117 ILE A O 1
ATOM 954 N N . ARG A 1 118 ? -15.946 -6.471 7.458 1.00 95.69 118 ARG A N 1
ATOM 955 C CA . ARG A 1 118 ? -16.710 -5.384 6.828 1.00 95.69 118 ARG A CA 1
ATOM 956 C C . ARG A 1 118 ? -16.418 -4.075 7.550 1.00 95.69 118 ARG A C 1
ATOM 958 O O . ARG A 1 118 ? -16.591 -3.987 8.760 1.00 95.69 118 ARG A O 1
ATOM 965 N N . TYR A 1 119 ? -16.032 -3.031 6.823 1.00 95.12 119 TYR A N 1
ATOM 966 C CA . TYR A 1 119 ? -15.678 -1.742 7.426 1.00 95.12 119 TYR A CA 1
ATOM 967 C C . TYR A 1 119 ? -16.741 -0.667 7.206 1.00 95.12 119 TYR A C 1
ATOM 969 O O . TYR A 1 119 ? -17.332 -0.561 6.126 1.00 95.12 119 TYR A O 1
ATOM 977 N N . ILE A 1 120 ? -16.885 0.217 8.196 1.00 92.69 120 ILE A N 1
ATOM 978 C CA . ILE A 1 120 ? -17.423 1.566 7.987 1.00 92.69 120 ILE A CA 1
ATOM 979 C C . ILE A 1 120 ? -16.264 2.493 7.588 1.00 92.69 120 ILE A C 1
ATOM 981 O O . ILE A 1 120 ? -15.409 2.836 8.403 1.00 92.69 120 ILE A O 1
ATOM 985 N N . LEU A 1 121 ? -16.220 2.889 6.315 1.00 90.25 121 LEU A N 1
ATOM 986 C CA . LEU A 1 121 ? -15.105 3.600 5.686 1.00 90.25 121 LEU A CA 1
ATOM 987 C C . LEU A 1 121 ? -15.422 5.074 5.422 1.00 90.25 121 LEU A C 1
ATOM 989 O O . LEU A 1 121 ? -16.548 5.456 5.114 1.00 90.25 121 LEU A O 1
ATOM 993 N N . LYS A 1 122 ? -14.393 5.923 5.439 1.00 87.50 122 LYS A N 1
ATOM 994 C CA . LYS A 1 122 ? -14.509 7.327 5.016 1.00 87.50 122 LYS A CA 1
ATOM 995 C C . LYS A 1 122 ? -14.753 7.413 3.500 1.00 87.50 122 LYS A C 1
ATOM 997 O O . LYS A 1 122 ? -13.968 6.863 2.735 1.00 87.50 122 LYS A O 1
ATOM 1002 N N . ASP A 1 123 ? -15.758 8.178 3.053 1.00 86.62 123 ASP A N 1
ATOM 1003 C CA . ASP A 1 123 ? -16.134 8.336 1.626 1.00 86.62 123 ASP A CA 1
ATOM 1004 C C . ASP A 1 123 ? -14.963 8.750 0.720 1.00 86.62 123 ASP A C 1
ATOM 1006 O O . ASP A 1 123 ? -14.900 8.328 -0.427 1.00 86.62 123 ASP A O 1
ATOM 1010 N N . SER A 1 124 ? -13.987 9.512 1.227 1.00 84.94 124 SER A N 1
ATOM 1011 C CA . SER A 1 124 ? -12.807 9.900 0.441 1.00 84.94 124 SER A CA 1
ATOM 1012 C C . SER A 1 124 ? -11.907 8.722 0.047 1.00 84.94 124 SER A C 1
ATOM 1014 O O . SER A 1 124 ? -11.123 8.857 -0.884 1.00 84.94 124 SER A O 1
ATOM 1016 N N . LEU A 1 125 ? -11.993 7.575 0.733 1.00 85.25 125 LEU A N 1
ATOM 1017 C CA . LEU A 1 125 ? -11.183 6.395 0.409 1.00 85.25 125 LEU A CA 1
ATOM 1018 C C . LEU A 1 125 ? -11.598 5.743 -0.912 1.00 85.25 125 LEU A C 1
ATOM 1020 O O . LEU A 1 125 ? -10.795 5.032 -1.501 1.00 85.25 125 LEU A O 1
ATOM 1024 N N . LYS A 1 126 ? -12.805 6.017 -1.428 1.00 86.44 126 LYS A N 1
ATOM 1025 C CA . LYS A 1 126 ? -13.260 5.468 -2.715 1.00 86.44 126 LYS A CA 1
ATOM 1026 C C . LYS A 1 126 ? -12.419 5.928 -3.914 1.00 86.44 126 LYS A C 1
ATOM 1028 O O . LYS A 1 126 ? -12.497 5.318 -4.971 1.00 86.44 126 LYS A O 1
ATOM 1033 N N . TYR A 1 127 ? -11.653 7.010 -3.758 1.00 81.38 127 TYR A N 1
ATOM 1034 C CA . TYR A 1 127 ? -10.779 7.540 -4.806 1.00 81.38 127 TYR A CA 1
ATOM 1035 C C . TYR A 1 127 ? -9.416 6.842 -4.862 1.00 81.38 127 TYR A C 1
ATOM 1037 O O . TYR A 1 127 ? -8.646 7.098 -5.783 1.00 81.38 127 TYR A O 1
ATOM 1045 N N . LEU A 1 128 ? -9.105 5.966 -3.900 1.00 75.06 128 LEU A N 1
ATOM 1046 C CA . LEU A 1 128 ? -7.938 5.099 -4.000 1.00 75.06 128 LEU A CA 1
ATOM 1047 C C . LEU A 1 128 ? -8.228 3.959 -4.994 1.00 75.06 128 LEU A C 1
ATOM 1049 O O . LEU A 1 128 ? -9.357 3.451 -5.014 1.00 75.06 128 LEU A O 1
ATOM 1053 N N . PRO A 1 129 ? -7.233 3.529 -5.795 1.00 66.06 129 PRO A N 1
ATOM 1054 C CA . PRO A 1 129 ? -7.364 2.353 -6.653 1.00 66.06 129 PRO A CA 1
ATOM 1055 C C . PRO A 1 129 ? -7.890 1.151 -5.860 1.00 66.06 129 PRO A C 1
ATOM 1057 O O . PRO A 1 129 ? -7.534 0.992 -4.697 1.00 66.06 129 PRO A O 1
ATOM 1060 N N . LEU A 1 130 ? -8.721 0.298 -6.468 1.00 72.88 130 LEU A N 1
ATOM 1061 C CA . LEU A 1 130 ? -9.412 -0.852 -5.843 1.00 72.88 130 LEU A CA 1
ATOM 1062 C C . LEU A 1 130 ? -10.514 -0.483 -4.831 1.00 72.88 130 LEU A C 1
ATOM 1064 O O . LEU A 1 130 ? -11.593 -1.079 -4.865 1.00 72.88 130 LEU A O 1
ATOM 1068 N N . PHE A 1 131 ? -10.273 0.496 -3.952 1.00 81.31 131 PHE A N 1
ATOM 1069 C CA . PHE A 1 131 ? -11.151 0.820 -2.823 1.00 81.31 131 PHE A CA 1
ATOM 1070 C C . PHE A 1 131 ? -12.565 1.183 -3.281 1.00 81.31 131 PHE A C 1
ATOM 1072 O O . PHE A 1 131 ? -13.528 0.589 -2.812 1.00 81.31 131 PHE A O 1
ATOM 1079 N N . GLY A 1 132 ? -12.716 2.100 -4.237 1.00 83.56 132 GLY A N 1
ATOM 1080 C CA . GLY A 1 132 ? -14.045 2.545 -4.673 1.00 83.56 132 GLY A CA 1
ATOM 1081 C C . GLY A 1 132 ? -14.887 1.500 -5.405 1.00 83.56 132 GLY A C 1
ATOM 1082 O O . GLY A 1 132 ? -16.104 1.658 -5.471 1.00 83.56 132 GLY A O 1
ATOM 1083 N N . PHE A 1 133 ? -14.263 0.454 -5.950 1.00 85.62 133 PHE A N 1
ATOM 1084 C CA . PHE A 1 133 ? -14.943 -0.538 -6.782 1.00 85.62 133 PHE A CA 1
ATOM 1085 C C . PHE A 1 133 ? -15.196 -1.853 -6.042 1.00 85.62 133 PHE A C 1
ATOM 1087 O O . PHE A 1 133 ? -16.330 -2.324 -6.018 1.00 85.62 133 PHE A O 1
ATOM 1094 N N . TYR A 1 134 ? -14.171 -2.423 -5.401 1.00 92.50 134 TYR A N 1
ATOM 1095 C CA . TYR A 1 134 ? -14.255 -3.749 -4.786 1.00 92.50 134 TYR A CA 1
ATOM 1096 C C . TYR A 1 134 ? -14.898 -3.727 -3.390 1.00 92.50 134 TYR A C 1
ATOM 1098 O O . TYR A 1 134 ? -15.844 -4.465 -3.127 1.00 92.50 134 TYR A O 1
ATOM 1106 N N . PHE A 1 135 ? -14.449 -2.846 -2.489 1.00 93.12 135 PHE A N 1
ATOM 1107 C CA . PHE A 1 135 ? -14.887 -2.858 -1.085 1.00 93.12 135 PHE A CA 1
ATOM 1108 C C . PHE A 1 135 ? -16.405 -2.670 -0.877 1.00 93.12 135 PHE A C 1
ATOM 1110 O O . PHE A 1 135 ? -16.952 -3.343 -0.003 1.00 93.12 135 PHE A O 1
ATOM 1117 N N . PRO A 1 136 ? -17.136 -1.837 -1.653 1.00 90.88 136 PRO A N 1
ATOM 1118 C CA . PRO A 1 136 ? -18.599 -1.800 -1.576 1.00 90.88 136 PRO A CA 1
ATOM 1119 C C . PRO A 1 136 ? -19.273 -3.135 -1.929 1.00 90.88 136 PRO A C 1
ATOM 1121 O O . PRO A 1 136 ? -20.352 -3.433 -1.409 1.00 90.88 136 PRO A O 1
ATOM 1124 N N . GLN A 1 137 ? -18.660 -3.916 -2.824 1.00 90.88 137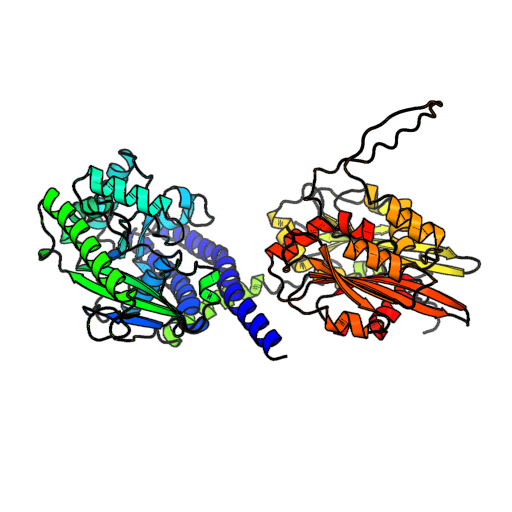 GLN A N 1
ATOM 1125 C CA . GLN A 1 137 ? -19.157 -5.224 -3.264 1.00 90.88 137 GLN A CA 1
ATOM 1126 C C . GLN A 1 137 ? -18.845 -6.309 -2.240 1.00 90.88 137 GLN A C 1
ATOM 1128 O O . GLN A 1 137 ? -19.687 -7.172 -2.012 1.00 90.88 137 GLN A O 1
ATOM 1133 N N . HIS A 1 138 ? -17.705 -6.180 -1.561 1.00 93.50 138 HIS A N 1
ATOM 1134 C CA . HIS A 1 138 ? -17.349 -6.959 -0.380 1.00 93.50 138 HIS A CA 1
ATOM 1135 C C . HIS A 1 138 ? -18.094 -6.496 0.890 1.00 93.50 138 HIS A C 1
ATOM 1137 O O . HIS A 1 138 ? -17.745 -6.874 1.995 1.00 93.50 138 HIS A O 1
ATOM 1143 N N . GLY A 1 139 ? -19.109 -5.629 0.781 1.00 92.75 139 GLY A N 1
ATOM 1144 C CA . GLY A 1 139 ? -19.981 -5.252 1.899 1.00 92.75 139 GLY A CA 1
ATOM 1145 C C . GLY A 1 139 ? -19.462 -4.149 2.833 1.00 92.75 139 GLY A C 1
ATOM 1146 O O . GLY A 1 139 ? -20.049 -3.930 3.890 1.00 92.75 139 GLY A O 1
ATOM 1147 N N . CYS A 1 140 ? -18.413 -3.410 2.472 1.00 94.12 140 CYS A N 1
ATOM 1148 C CA . CYS A 1 140 ? -18.023 -2.213 3.226 1.00 94.12 140 CYS A CA 1
ATOM 1149 C C . CYS A 1 140 ? -18.967 -1.033 2.941 1.00 94.12 140 CYS A C 1
ATOM 1151 O O . CYS A 1 140 ? -19.484 -0.870 1.832 1.00 94.12 140 CYS A O 1
ATOM 1153 N N . ILE A 1 141 ? -19.179 -0.174 3.941 1.00 93.06 141 ILE A N 1
ATOM 1154 C CA . ILE A 1 141 ? -20.105 0.963 3.866 1.00 93.06 141 ILE A CA 1
ATOM 1155 C C . ILE A 1 141 ? -19.313 2.267 3.944 1.00 93.06 141 ILE A C 1
ATOM 1157 O O . ILE A 1 141 ? -18.600 2.510 4.912 1.00 93.06 141 ILE A O 1
ATOM 1161 N N . TYR A 1 142 ? -19.468 3.134 2.943 1.00 90.50 142 TYR A N 1
ATOM 1162 C CA . TYR A 1 142 ? -18.829 4.451 2.913 1.00 90.50 142 TYR A CA 1
ATOM 1163 C C . TYR A 1 142 ? -19.710 5.520 3.559 1.00 90.50 142 TYR A C 1
ATOM 1165 O O . TYR A 1 142 ? -20.914 5.568 3.303 1.00 90.50 142 TYR A O 1
ATOM 1173 N N . VAL A 1 143 ? -19.094 6.396 4.357 1.00 86.25 143 VAL A N 1
ATOM 1174 C CA . VAL A 1 143 ? -19.765 7.474 5.094 1.00 86.25 143 VAL A CA 1
ATOM 1175 C C . VAL A 1 143 ? -19.047 8.815 4.925 1.00 86.25 143 VAL A C 1
ATOM 1177 O O . VAL A 1 143 ? -17.811 8.901 4.925 1.00 86.25 143 VAL A O 1
ATOM 1180 N N . ARG A 1 144 ? -19.821 9.893 4.796 1.00 80.00 144 ARG A N 1
ATOM 1181 C CA . ARG A 1 144 ? -19.371 11.285 4.856 1.00 80.00 144 ARG A CA 1
ATOM 1182 C C . ARG A 1 144 ? -19.612 11.801 6.273 1.00 80.00 144 ARG A C 1
ATOM 1184 O O . ARG A 1 144 ? -20.627 11.562 6.916 1.00 80.00 144 ARG A O 1
ATOM 1191 N N . ARG A 1 145 ? -18.647 12.530 6.823 1.00 66.62 145 ARG A N 1
ATOM 1192 C CA . ARG A 1 145 ? -18.819 13.114 8.158 1.00 66.62 145 ARG A CA 1
ATOM 1193 C C . ARG A 1 145 ? -19.908 14.194 8.048 1.00 66.62 145 ARG A C 1
ATOM 1195 O O . ARG A 1 145 ? -19.651 15.215 7.422 1.00 66.62 145 ARG A O 1
ATOM 1202 N N . ASN A 1 146 ? -21.085 13.944 8.637 1.00 57.28 146 ASN A N 1
ATOM 1203 C CA . ASN A 1 146 ? -22.239 14.855 8.784 1.00 57.28 146 ASN A CA 1
ATOM 1204 C C . ASN A 1 146 ? -23.358 14.820 7.715 1.00 57.28 146 ASN A C 1
ATOM 1206 O O . ASN A 1 146 ? -24.138 15.770 7.665 1.00 57.28 146 ASN A O 1
ATOM 1210 N N . ALA A 1 147 ? -23.514 13.772 6.895 1.00 59.88 147 ALA A N 1
ATOM 1211 C CA . ALA A 1 147 ? -24.671 13.692 5.991 1.00 59.88 147 ALA A CA 1
ATOM 1212 C C . ALA A 1 147 ? -25.808 12.831 6.576 1.00 59.88 147 ALA A C 1
ATOM 1214 O O . ALA A 1 147 ? -25.619 11.662 6.901 1.00 59.88 147 ALA A O 1
ATOM 1215 N N . SER A 1 148 ? -27.023 13.384 6.663 1.00 61.94 148 SER A N 1
ATOM 1216 C CA . SER A 1 148 ? -28.233 12.633 7.046 1.00 61.94 148 SER A CA 1
ATOM 1217 C C . SER A 1 148 ? -28.534 11.472 6.090 1.00 61.94 148 SER A C 1
ATOM 1219 O O . SER A 1 148 ? -29.069 10.447 6.504 1.00 61.94 148 SER A O 1
ATOM 1221 N N . SER A 1 149 ? -28.134 11.596 4.822 1.00 64.81 149 SER A N 1
ATOM 1222 C CA . SER A 1 149 ? -28.234 10.533 3.821 1.00 64.81 149 SER A CA 1
ATOM 1223 C C . SER A 1 149 ? -27.371 9.308 4.138 1.00 64.81 149 SER A C 1
ATOM 1225 O O . SER A 1 149 ? -27.721 8.205 3.713 1.00 64.81 149 SER A O 1
ATOM 1227 N N . ASP A 1 150 ? -26.290 9.465 4.907 1.00 76.19 150 ASP A N 1
ATOM 1228 C CA . ASP A 1 150 ? -25.443 8.334 5.289 1.00 76.19 150 ASP A CA 1
ATOM 1229 C C . ASP A 1 150 ? -26.146 7.429 6.292 1.00 76.19 150 ASP A C 1
ATOM 1231 O O . ASP A 1 150 ? -26.034 6.215 6.179 1.00 76.19 150 ASP A O 1
ATOM 1235 N N . VAL A 1 151 ? -26.936 7.993 7.210 1.00 81.94 151 VAL A N 1
ATOM 1236 C CA . VAL A 1 151 ? -27.726 7.220 8.184 1.00 81.94 151 VAL A CA 1
ATOM 1237 C C . VAL A 1 151 ? -28.666 6.255 7.462 1.00 81.94 151 VAL A C 1
ATOM 1239 O O . VAL A 1 151 ? -28.607 5.053 7.698 1.00 81.94 151 VAL A O 1
ATOM 1242 N N . VAL A 1 152 ? -29.432 6.758 6.489 1.00 85.31 152 VAL A N 1
ATOM 1243 C CA . VAL A 1 152 ? -30.365 5.943 5.693 1.00 85.31 152 VAL A CA 1
ATOM 1244 C C . VAL A 1 152 ? -29.631 4.857 4.898 1.00 85.31 152 VAL A C 1
ATOM 1246 O O . VAL A 1 152 ? -30.131 3.744 4.734 1.00 85.31 152 VAL A O 1
ATOM 1249 N N . ASN A 1 153 ? -28.442 5.162 4.367 1.00 86.38 153 ASN A N 1
ATOM 1250 C CA . ASN A 1 153 ? -27.644 4.179 3.638 1.00 86.38 153 ASN A CA 1
ATOM 1251 C C . ASN A 1 153 ? -27.076 3.089 4.562 1.00 86.38 153 ASN A C 1
ATOM 1253 O O . ASN A 1 153 ? -27.104 1.917 4.186 1.00 86.38 153 ASN A O 1
ATOM 1257 N N . ILE A 1 154 ? -26.587 3.466 5.748 1.00 89.31 154 ILE A N 1
ATOM 1258 C CA . ILE A 1 154 ? -26.080 2.540 6.767 1.00 89.31 154 ILE A CA 1
ATOM 1259 C C . ILE A 1 154 ? -27.204 1.602 7.216 1.00 89.31 154 ILE A C 1
ATOM 1261 O O . ILE A 1 154 ? -27.044 0.391 7.101 1.00 89.31 154 ILE A O 1
ATOM 1265 N N . GLU A 1 155 ? -28.354 2.147 7.626 1.00 90.81 155 GLU A N 1
ATOM 1266 C CA . GLU A 1 155 ? -29.530 1.374 8.059 1.00 90.81 155 GLU A CA 1
ATOM 1267 C C . GLU A 1 155 ? -29.972 0.377 6.982 1.00 90.81 155 GLU A C 1
ATOM 1269 O O . GLU A 1 155 ? -30.115 -0.816 7.245 1.00 90.81 155 GLU A O 1
ATOM 1274 N N . ARG A 1 156 ? -30.103 0.833 5.726 1.00 91.56 156 ARG A N 1
ATOM 1275 C CA . ARG A 1 156 ? -30.483 -0.035 4.600 1.00 91.56 156 ARG A CA 1
ATOM 1276 C C . ARG A 1 156 ? -29.495 -1.185 4.393 1.00 91.56 156 ARG A C 1
ATOM 1278 O O . ARG A 1 156 ? -29.912 -2.303 4.103 1.00 91.56 156 ARG A O 1
ATOM 1285 N N . ARG A 1 157 ? -28.189 -0.908 4.464 1.00 91.81 157 ARG A N 1
ATOM 1286 C CA . ARG A 1 157 ? -27.137 -1.917 4.258 1.00 91.81 157 ARG A CA 1
ATOM 1287 C C . ARG A 1 157 ? -27.080 -2.909 5.418 1.00 91.81 157 ARG A C 1
ATOM 1289 O O . ARG A 1 157 ? -26.982 -4.100 5.160 1.00 91.81 157 ARG A O 1
ATOM 1296 N N . MET A 1 158 ? -27.187 -2.435 6.657 1.00 92.81 158 MET A N 1
ATOM 1297 C CA . MET A 1 158 ? -27.189 -3.286 7.850 1.00 92.81 158 MET A CA 1
ATOM 1298 C C . MET A 1 158 ? -28.408 -4.202 7.887 1.00 92.81 158 MET A C 1
ATOM 1300 O O . MET A 1 158 ? -28.237 -5.406 8.029 1.00 92.81 158 MET A O 1
ATOM 1304 N N . LYS A 1 159 ? -29.607 -3.673 7.621 1.00 93.38 159 LYS A N 1
ATOM 1305 C CA . LYS A 1 159 ? -30.823 -4.489 7.521 1.00 93.38 159 LYS A CA 1
ATOM 1306 C C . LYS A 1 159 ? -30.687 -5.591 6.470 1.00 93.38 159 LYS A C 1
ATOM 1308 O O . LYS A 1 159 ? -31.098 -6.724 6.675 1.00 93.38 159 LYS A O 1
ATOM 1313 N N . LYS A 1 160 ? -30.042 -5.276 5.347 1.00 91.50 160 LYS A N 1
ATOM 1314 C CA . LYS A 1 160 ? -29.760 -6.263 4.306 1.00 91.50 160 LYS A CA 1
ATOM 1315 C C . LYS A 1 160 ? -28.806 -7.367 4.781 1.00 91.50 160 LYS A C 1
ATOM 1317 O O . LYS A 1 160 ? -29.029 -8.524 4.447 1.00 91.50 160 LYS A O 1
ATOM 1322 N N . PHE A 1 161 ? -27.774 -7.040 5.563 1.00 92.25 161 PHE A N 1
ATOM 1323 C CA . PHE A 1 161 ? -26.884 -8.054 6.150 1.00 92.25 161 PHE A CA 1
ATOM 1324 C C . PHE A 1 161 ? -27.611 -8.978 7.129 1.00 92.25 161 PHE A C 1
ATOM 1326 O O . PHE A 1 161 ? -27.363 -10.183 7.115 1.00 92.25 161 PHE A O 1
ATOM 1333 N N . GLU A 1 162 ? -28.528 -8.424 7.922 1.00 92.12 162 GLU A N 1
ATOM 1334 C CA . GLU A 1 162 ? -29.405 -9.180 8.817 1.00 92.12 162 GLU A CA 1
ATOM 1335 C C . GLU A 1 162 ? -30.299 -10.155 8.028 1.00 92.12 162 GLU A C 1
ATOM 1337 O O . GLU A 1 162 ? -30.284 -11.363 8.270 1.00 92.12 162 GLU A O 1
ATOM 1342 N N . GLU A 1 163 ? -31.017 -9.648 7.017 1.00 92.00 163 GLU A N 1
ATOM 1343 C CA . GLU A 1 163 ? -31.917 -10.425 6.152 1.00 92.00 163 GLU A CA 1
ATOM 1344 C C . GLU A 1 163 ? -31.180 -11.564 5.423 1.00 92.00 163 GLU A C 1
ATOM 1346 O O . GLU A 1 163 ? -31.669 -12.696 5.348 1.00 92.00 163 GLU A O 1
ATOM 1351 N N . ASP A 1 164 ? -29.981 -11.283 4.906 1.00 89.69 164 ASP A N 1
ATOM 1352 C CA . ASP A 1 164 ? -29.158 -12.253 4.181 1.00 89.69 164 ASP A CA 1
ATOM 1353 C C . ASP A 1 164 ? -28.437 -13.247 5.116 1.00 89.69 164 ASP A C 1
ATOM 1355 O O . ASP A 1 164 ? -27.934 -14.279 4.649 1.00 89.69 164 ASP A O 1
ATOM 1359 N N . LYS A 1 165 ? -28.419 -12.974 6.431 1.00 90.56 165 LYS A N 1
ATOM 1360 C CA . LYS A 1 165 ? -27.601 -13.656 7.448 1.00 90.56 165 LYS A CA 1
ATOM 1361 C C . LYS A 1 165 ? -26.117 -13.671 7.075 1.00 90.56 165 LYS A C 1
ATOM 1363 O O . LYS A 1 165 ? -25.447 -14.700 7.175 1.00 90.56 165 LYS A O 1
ATOM 1368 N N . THR A 1 166 ? -25.612 -12.535 6.602 1.00 90.44 166 THR A N 1
ATOM 1369 C CA . THR A 1 166 ? -24.221 -12.385 6.162 1.00 90.44 166 THR A CA 1
ATOM 1370 C C . THR A 1 166 ? -23.271 -12.580 7.343 1.00 90.44 166 THR A C 1
ATOM 1372 O O . THR A 1 166 ? -23.397 -11.892 8.352 1.00 90.44 166 THR A O 1
ATOM 1375 N N . SER A 1 167 ? -22.298 -13.489 7.232 1.00 91.50 167 SER A N 1
ATOM 1376 C CA . SER A 1 167 ? -21.251 -13.602 8.255 1.00 91.50 167 SER A CA 1
ATOM 1377 C C . SER A 1 167 ? -20.454 -12.302 8.302 1.00 91.50 167 SER A C 1
ATOM 1379 O O . SER A 1 167 ? -20.026 -11.824 7.251 1.00 91.50 167 SER A O 1
ATOM 1381 N N . MET A 1 168 ? -20.277 -11.706 9.486 1.00 92.88 168 MET A N 1
ATOM 1382 C CA . MET A 1 168 ? -19.651 -10.386 9.556 1.00 92.88 168 MET A CA 1
ATOM 1383 C C . MET A 1 168 ? -18.820 -10.115 10.805 1.00 92.88 168 MET A C 1
ATOM 1385 O O . MET A 1 168 ? -19.239 -10.356 11.932 1.00 92.88 168 MET A O 1
ATOM 1389 N N . TRP A 1 169 ? -17.663 -9.505 10.572 1.00 96.81 169 TRP A N 1
ATOM 1390 C CA . TRP A 1 169 ? -16.899 -8.723 11.534 1.00 96.81 169 TRP A CA 1
ATOM 1391 C C . TRP A 1 169 ? -17.050 -7.256 11.148 1.00 96.81 169 TRP A C 1
ATOM 1393 O O . TRP A 1 169 ? -16.338 -6.755 10.277 1.00 96.81 169 TRP A O 1
ATOM 1403 N N . LEU A 1 170 ? -18.030 -6.579 11.745 1.00 97.50 170 LEU A N 1
ATOM 1404 C CA . LEU A 1 170 ? -18.302 -5.179 11.455 1.00 97.50 170 LEU A CA 1
ATOM 1405 C C . LEU A 1 170 ? -17.348 -4.288 12.242 1.00 97.50 170 LEU A C 1
ATOM 1407 O O . LEU A 1 170 ? -17.506 -4.103 13.446 1.00 97.50 170 LEU A O 1
ATOM 1411 N N . VAL A 1 171 ? -16.383 -3.705 11.545 1.00 97.69 171 VAL A N 1
ATOM 1412 C CA . VAL A 1 171 ? -15.359 -2.850 12.135 1.00 97.69 171 VAL A CA 1
ATOM 1413 C C . VAL A 1 171 ? -15.811 -1.401 12.142 1.00 97.69 171 VAL A C 1
ATOM 1415 O O . VAL A 1 171 ? -16.031 -0.783 11.092 1.00 97.69 171 VAL A O 1
ATOM 1418 N N . ILE A 1 172 ? -15.883 -0.839 13.347 1.00 96.00 172 ILE A N 1
ATOM 1419 C CA . ILE A 1 172 ? -16.151 0.574 13.579 1.00 96.00 172 ILE A CA 1
ATOM 1420 C C . ILE A 1 172 ? -15.031 1.156 14.440 1.00 96.00 172 ILE A C 1
ATOM 1422 O O . ILE A 1 172 ? -14.705 0.647 15.511 1.00 96.00 172 ILE A O 1
ATOM 1426 N N . PHE A 1 173 ? -14.494 2.285 13.981 1.00 95.88 173 PHE A N 1
ATOM 1427 C CA . PHE A 1 173 ? -13.612 3.160 14.749 1.00 95.88 173 PHE A CA 1
ATOM 1428 C C . PHE A 1 173 ? -14.387 4.434 15.131 1.00 95.88 173 PHE A C 1
ATOM 1430 O O . PHE A 1 173 ? -14.407 5.387 14.344 1.00 95.88 173 PHE A O 1
ATOM 1437 N N . PRO A 1 174 ? -15.059 4.481 16.301 1.00 94.00 174 PRO A N 1
ATOM 1438 C CA . PRO A 1 174 ? -15.947 5.588 16.674 1.00 94.00 174 PRO A CA 1
ATOM 1439 C C . PRO A 1 174 ? -15.292 6.965 16.687 1.00 94.00 174 PRO A C 1
ATOM 1441 O O . PRO A 1 174 ? -15.967 7.958 16.443 1.00 94.00 174 PRO A O 1
ATOM 1444 N N . GLU A 1 175 ? -13.981 7.058 16.911 1.00 92.19 175 GLU A N 1
ATOM 1445 C CA . GLU A 1 175 ? -13.234 8.324 16.819 1.00 92.19 175 GLU A CA 1
ATOM 1446 C C . GLU A 1 175 ? -13.416 9.011 15.454 1.00 92.19 175 GLU A C 1
ATOM 1448 O O . GLU A 1 175 ? -13.313 10.234 15.320 1.00 92.19 175 GLU A O 1
ATOM 1453 N N . GLY A 1 176 ? -13.682 8.222 14.405 1.00 85.88 176 GLY A N 1
ATOM 1454 C CA . GLY A 1 176 ? -13.899 8.669 13.032 1.00 85.88 176 GLY A CA 1
ATOM 1455 C C . GLY A 1 176 ? -12.641 9.200 12.339 1.00 85.88 176 GLY A C 1
ATOM 1456 O O . GLY A 1 176 ? -12.628 9.314 11.113 1.00 85.88 176 GLY A O 1
ATOM 1457 N N . THR A 1 177 ? -11.588 9.520 13.094 1.00 88.81 177 THR A N 1
ATOM 1458 C CA . THR A 1 177 ? -10.239 9.907 12.659 1.00 88.81 177 THR A CA 1
ATOM 1459 C C . THR A 1 177 ? -9.231 9.260 13.599 1.00 88.81 177 THR A C 1
ATOM 1461 O O . THR A 1 177 ? -9.555 9.051 14.760 1.00 88.81 177 THR A O 1
ATOM 1464 N N . ARG A 1 178 ? -8.020 8.976 13.116 1.00 93.50 178 ARG A N 1
ATOM 1465 C CA . ARG A 1 178 ? -6.916 8.537 13.976 1.00 93.50 178 ARG A CA 1
ATOM 1466 C C . ARG A 1 178 ? -6.578 9.615 14.997 1.00 93.50 178 ARG A C 1
ATOM 1468 O O . ARG A 1 178 ? -6.478 10.783 14.617 1.00 93.50 178 ARG A O 1
ATOM 1475 N N . TYR A 1 179 ? -6.392 9.212 16.241 1.00 95.88 179 TYR A N 1
ATOM 1476 C CA . TYR A 1 179 ? -5.680 9.981 17.243 1.00 95.88 179 TYR A CA 1
ATOM 1477 C C . TYR A 1 179 ? -4.216 10.138 16.815 1.00 95.88 179 TYR A C 1
ATOM 1479 O O . TYR A 1 179 ? -3.588 9.180 16.370 1.00 95.88 179 TYR A O 1
ATOM 1487 N N . ASP A 1 180 ? -3.676 11.344 16.956 1.00 94.69 180 ASP A N 1
ATOM 1488 C CA . ASP A 1 180 ? -2.300 11.669 16.593 1.00 94.69 180 ASP A CA 1
ATOM 1489 C C . ASP A 1 180 ? -1.718 12.599 17.663 1.00 94.69 180 ASP A C 1
ATOM 1491 O O . ASP A 1 180 ? -2.147 13.747 17.798 1.00 94.69 180 ASP A O 1
ATOM 1495 N N . ALA A 1 181 ? -0.769 12.081 18.451 1.00 93.50 181 ALA A N 1
ATOM 1496 C CA . ALA A 1 181 ? -0.147 12.823 19.549 1.00 93.50 181 ALA A CA 1
ATOM 1497 C C . ALA A 1 181 ? 0.619 14.062 19.051 1.00 93.50 181 ALA A C 1
ATOM 1499 O O . ALA A 1 181 ? 0.733 15.042 19.783 1.00 93.50 181 ALA A O 1
ATOM 1500 N N . ASP A 1 182 ? 1.064 14.051 17.791 1.00 93.25 182 ASP A N 1
ATOM 1501 C CA . ASP A 1 182 ? 1.824 15.144 17.184 1.00 93.25 182 ASP A CA 1
ATOM 1502 C C . ASP A 1 182 ? 0.896 16.246 16.624 1.00 93.25 182 ASP A C 1
ATOM 1504 O O . ASP A 1 182 ? 1.361 17.266 16.111 1.00 93.25 182 ASP A O 1
ATOM 1508 N N . LYS A 1 183 ? -0.434 16.071 16.717 1.00 94.19 183 LYS A N 1
ATOM 1509 C CA . LYS A 1 183 ? -1.454 17.029 16.253 1.00 94.19 183 LYS A CA 1
ATOM 1510 C C . LYS A 1 183 ? -2.326 17.547 17.408 1.00 94.19 183 LYS A C 1
ATOM 1512 O O . LYS A 1 183 ? -3.516 17.222 17.478 1.00 94.19 183 LYS A O 1
ATOM 1517 N N . PRO A 1 184 ? -1.800 18.435 18.273 1.00 93.75 184 PRO A N 1
ATOM 1518 C CA . PRO A 1 184 ? -2.527 18.931 19.446 1.00 93.75 184 PRO A CA 1
ATOM 1519 C C . PRO A 1 184 ? -3.839 19.648 19.099 1.00 93.75 184 PRO A C 1
ATOM 1521 O O . PRO A 1 184 ? -4.809 19.560 19.849 1.00 93.75 184 PRO A O 1
ATOM 1524 N N . GLU A 1 185 ? -3.915 20.307 17.940 1.00 95.56 185 GLU A N 1
ATOM 1525 C CA . GLU A 1 185 ? -5.130 20.995 17.485 1.00 95.56 185 GLU A CA 1
ATOM 1526 C C . GLU A 1 185 ? -6.309 20.026 17.272 1.00 95.56 185 GLU A C 1
ATOM 1528 O O . GLU A 1 185 ? -7.445 20.327 17.634 1.00 95.56 185 GLU A O 1
ATOM 1533 N N . GLN A 1 186 ? -6.050 18.817 16.765 1.00 94.62 186 GLN A N 1
ATOM 1534 C CA . GLN A 1 186 ? -7.085 17.792 16.598 1.00 94.62 186 GLN A CA 1
ATOM 1535 C C . GLN A 1 186 ? -7.625 17.311 17.951 1.00 94.62 186 GLN A C 1
ATOM 1537 O O . GLN A 1 186 ? -8.834 17.121 18.117 1.00 94.62 186 GLN A O 1
ATOM 1542 N N . ILE A 1 187 ? -6.724 17.121 18.917 1.00 95.94 187 ILE A N 1
ATOM 1543 C CA . ILE A 1 187 ? -7.069 16.711 20.280 1.00 95.94 187 ILE A CA 1
ATOM 1544 C C . ILE A 1 187 ? -7.914 17.808 20.932 1.00 95.94 187 ILE A C 1
ATOM 1546 O O . ILE A 1 187 ? -8.998 17.528 21.443 1.00 95.94 187 ILE A O 1
ATOM 1550 N N . LYS A 1 188 ? -7.495 19.072 20.814 1.00 96.94 188 LYS A N 1
ATOM 1551 C CA . LYS A 1 188 ? -8.231 20.229 21.333 1.00 96.94 188 LYS A CA 1
ATOM 1552 C C . LYS A 1 188 ? -9.652 20.319 20.766 1.00 96.94 188 LYS A C 1
ATOM 1554 O O . LYS A 1 188 ? -10.599 20.442 21.538 1.00 96.94 188 LYS A O 1
ATOM 1559 N N . GLN A 1 189 ? -9.829 20.155 19.455 1.00 95.94 189 GLN A N 1
ATOM 1560 C CA . GLN A 1 189 ? -11.159 20.138 18.824 1.00 95.94 189 GLN A CA 1
ATOM 1561 C C . GLN A 1 189 ? -12.043 18.996 19.347 1.00 95.94 189 GLN A C 1
ATOM 1563 O O . GLN A 1 189 ? -13.245 19.166 19.563 1.00 95.94 189 GLN A O 1
ATOM 1568 N N . SER A 1 190 ? -11.459 17.819 19.580 1.00 96.31 190 SER A N 1
ATOM 1569 C CA . SER A 1 190 ? -12.160 16.682 20.185 1.00 96.31 190 SER A CA 1
ATOM 1570 C C . SER A 1 190 ? -12.595 16.965 21.630 1.00 96.31 190 SER A C 1
ATOM 1572 O O . SER A 1 190 ? -13.709 16.606 22.027 1.00 96.31 190 SER A O 1
ATOM 1574 N N . GLN A 1 191 ? -11.747 17.642 22.406 1.00 97.50 191 GLN A N 1
ATOM 1575 C CA . GLN A 1 191 ? -12.030 18.050 23.783 1.00 97.50 191 GLN A CA 1
ATOM 1576 C C . GLN A 1 191 ? -13.092 19.153 23.856 1.00 97.50 191 GLN A C 1
ATOM 1578 O O . GLN A 1 191 ? -13.975 19.103 24.708 1.00 97.50 191 GLN A O 1
ATOM 1583 N N . GLU A 1 192 ? -13.053 20.134 22.954 1.00 97.06 192 GLU A N 1
ATOM 1584 C CA . GLU A 1 192 ? -14.096 21.158 22.818 1.00 97.06 192 GLU A CA 1
ATOM 1585 C C . GLU A 1 192 ? -15.442 20.530 22.445 1.00 97.06 192 GLU A C 1
ATOM 1587 O O . GLU A 1 192 ? -16.470 20.870 23.036 1.00 97.06 192 GLU A O 1
ATOM 1592 N N . PHE A 1 193 ? -15.437 19.546 21.539 1.00 93.81 193 PHE A N 1
ATOM 1593 C CA . PHE A 1 193 ? -16.632 18.772 21.225 1.00 93.81 193 PHE A CA 1
ATOM 1594 C C . PHE A 1 193 ? -17.180 18.034 22.459 1.00 93.81 193 PHE A C 1
ATOM 1596 O O . PHE A 1 193 ? -18.382 18.125 22.712 1.00 93.81 193 PHE A O 1
ATOM 1603 N N . ALA A 1 194 ? -16.333 17.376 23.261 1.00 95.31 194 ALA A N 1
ATOM 1604 C CA . ALA A 1 194 ? -16.757 16.737 24.514 1.00 95.31 194 ALA A CA 1
ATOM 1605 C C . ALA A 1 194 ? -17.398 17.744 25.483 1.00 95.31 194 ALA A C 1
ATOM 1607 O O . ALA A 1 194 ? -18.531 17.537 25.921 1.00 95.31 194 ALA A O 1
ATOM 1608 N N . LYS A 1 195 ? -16.736 18.885 25.727 1.00 96.81 195 LYS A N 1
ATOM 1609 C CA . LYS A 1 195 ? -17.253 19.961 26.593 1.00 96.81 195 LYS A CA 1
ATOM 1610 C C . LYS A 1 195 ? -18.608 20.480 26.114 1.00 96.81 195 LYS A C 1
ATOM 1612 O O . LYS A 1 195 ? -19.516 20.636 26.923 1.00 96.81 195 LYS A O 1
ATOM 1617 N N . SER A 1 196 ? -18.777 20.679 24.802 1.00 95.06 196 SER A N 1
ATOM 1618 C CA . SER A 1 196 ? -20.050 21.128 24.210 1.00 95.06 196 SER A CA 1
ATOM 1619 C C . SER A 1 196 ? -21.211 20.145 24.421 1.00 95.06 196 SER A C 1
ATOM 1621 O O . SER A 1 196 ? -22.374 20.519 24.282 1.00 95.06 196 SER A O 1
ATOM 1623 N N . ARG A 1 197 ? -20.902 18.885 24.752 1.00 91.00 197 ARG A N 1
ATOM 1624 C CA . ARG A 1 197 ? -21.861 17.813 25.039 1.00 91.00 197 ARG A CA 1
ATOM 1625 C C . ARG A 1 197 ? -21.959 17.475 26.529 1.00 91.00 197 ARG A C 1
ATOM 1627 O O . ARG A 1 197 ? -22.635 16.513 26.867 1.00 91.00 197 ARG A O 1
ATOM 1634 N N . GLY A 1 198 ? -21.306 18.243 27.406 1.00 94.00 198 GLY A N 1
ATOM 1635 C CA . GLY A 1 198 ? -21.271 17.968 28.847 1.00 94.00 198 GLY A CA 1
ATOM 1636 C C . GLY A 1 198 ? -20.455 16.726 29.224 1.00 94.00 198 GLY A C 1
ATOM 1637 O O . GLY A 1 198 ? -20.625 16.199 30.318 1.00 94.00 198 GLY A O 1
ATOM 1638 N N . LEU A 1 199 ? -19.587 16.251 28.327 1.00 95.06 199 LEU A N 1
ATOM 1639 C CA . LEU A 1 199 ? -18.734 15.082 28.530 1.00 95.06 199 LEU A CA 1
ATOM 1640 C C . LEU A 1 199 ? -17.345 15.500 29.028 1.00 95.06 199 LEU A C 1
ATOM 1642 O O . LEU A 1 199 ? -16.876 16.611 28.758 1.00 95.06 199 LEU A O 1
ATOM 1646 N N . ILE A 1 200 ? -16.668 14.591 29.728 1.00 96.19 200 ILE A N 1
ATOM 1647 C CA . ILE A 1 200 ? -15.305 14.819 30.214 1.00 96.19 200 ILE A CA 1
ATOM 1648 C C . ILE A 1 200 ? -14.331 14.776 29.015 1.00 96.19 200 ILE A C 1
ATOM 1650 O O . ILE A 1 200 ? -14.387 13.872 28.186 1.00 96.19 200 ILE A O 1
ATOM 1654 N N . PRO A 1 201 ? -13.429 15.755 28.862 1.00 97.31 201 PRO A N 1
ATOM 1655 C CA . PRO A 1 201 ? -12.409 15.702 27.818 1.00 97.31 201 PRO A CA 1
ATOM 1656 C C . PRO A 1 201 ? -11.468 14.498 27.980 1.00 97.31 201 PRO A C 1
ATOM 1658 O O . PRO A 1 201 ? -10.942 14.273 29.067 1.00 97.31 201 PRO A O 1
ATOM 1661 N N . LEU A 1 202 ? -11.225 13.766 26.889 1.00 97.31 202 LEU A N 1
ATOM 1662 C CA . LEU A 1 202 ? -10.266 12.654 26.821 1.00 97.31 202 LEU A CA 1
ATOM 1663 C C . LEU A 1 202 ? -8.928 13.148 26.233 1.00 97.31 202 LEU A C 1
ATOM 1665 O O . LEU A 1 202 ? -8.920 14.096 25.438 1.00 97.31 202 LEU A O 1
ATOM 1669 N N . ASN A 1 203 ? -7.800 12.549 26.630 1.00 94.81 203 ASN A N 1
ATOM 1670 C CA . ASN A 1 203 ? -6.456 12.996 26.234 1.00 94.81 203 ASN A CA 1
ATOM 1671 C C . ASN A 1 203 ? -5.714 11.993 25.355 1.00 94.81 203 ASN A C 1
ATOM 1673 O O . ASN A 1 203 ? -4.853 12.394 24.587 1.00 94.81 203 ASN A O 1
ATOM 1677 N N . HIS A 1 204 ? -6.021 10.706 25.469 1.00 96.00 204 HIS A N 1
ATOM 1678 C CA . HIS A 1 204 ? -5.304 9.606 24.831 1.00 96.00 204 HIS A CA 1
ATOM 1679 C C . HIS A 1 204 ? -6.100 8.905 23.724 1.00 96.00 204 HIS A C 1
ATOM 1681 O O . HIS A 1 204 ? -5.545 8.053 23.018 1.00 96.00 204 HIS A O 1
ATOM 1687 N N . VAL A 1 205 ? -7.369 9.283 23.574 1.00 97.44 205 VAL A N 1
ATOM 1688 C CA . VAL A 1 205 ? -8.301 8.915 22.502 1.00 97.44 205 VAL A CA 1
ATOM 1689 C C . VAL A 1 205 ? -9.151 10.130 22.136 1.00 97.44 205 VAL A C 1
ATOM 1691 O O . VAL A 1 205 ? -9.314 11.052 22.939 1.00 97.44 205 VAL A O 1
ATOM 1694 N N . LEU A 1 206 ? -9.718 10.146 20.931 1.00 97.06 206 LEU A N 1
ATOM 1695 C CA . LEU A 1 206 ? -10.702 11.160 20.561 1.00 97.06 206 LEU A CA 1
ATOM 1696 C C . LEU A 1 206 ? -12.101 10.786 21.072 1.00 97.06 206 LEU A C 1
ATOM 1698 O O . LEU A 1 206 ? -12.445 9.618 21.246 1.00 97.06 206 LEU A O 1
ATOM 1702 N N . THR A 1 207 ? -12.937 11.801 21.275 1.00 96.31 207 THR A N 1
ATOM 1703 C CA . THR A 1 207 ? -14.325 11.648 21.713 1.00 96.31 207 THR A CA 1
ATOM 1704 C C . THR A 1 207 ? -15.109 10.871 20.649 1.00 96.31 207 THR A C 1
ATOM 1706 O O . THR A 1 207 ? -15.168 11.320 19.495 1.00 96.31 207 THR A O 1
ATOM 1709 N N . PRO A 1 208 ? -15.729 9.727 20.992 1.00 94.94 208 PRO A N 1
ATOM 1710 C CA . PRO A 1 208 ? -16.354 8.857 20.007 1.00 94.94 208 PRO A CA 1
ATOM 1711 C C . PRO A 1 208 ? -17.594 9.496 19.372 1.00 94.94 208 PRO A C 1
ATOM 1713 O O . PRO A 1 208 ? -18.398 10.169 20.018 1.00 94.94 208 PRO A O 1
ATOM 1716 N N . ARG A 1 209 ? -17.778 9.240 18.077 1.00 90.19 209 ARG A N 1
ATOM 1717 C CA . ARG A 1 209 ? -19.024 9.462 17.344 1.00 90.19 209 ARG A CA 1
ATOM 1718 C C . ARG A 1 209 ? -19.873 8.203 17.465 1.00 90.19 209 ARG A C 1
ATOM 1720 O O . ARG A 1 209 ? -19.431 7.116 17.110 1.00 90.19 209 ARG A O 1
ATOM 1727 N N . THR A 1 210 ? -21.099 8.356 17.942 1.00 89.88 210 THR A N 1
ATOM 1728 C CA . THR A 1 210 ? -21.934 7.222 18.357 1.00 89.88 210 THR A CA 1
ATOM 1729 C C . THR A 1 210 ? -22.813 6.672 17.231 1.00 89.88 210 THR A C 1
ATOM 1731 O O . THR A 1 210 ? -23.082 5.478 17.198 1.00 89.88 210 THR A O 1
ATOM 1734 N N . LYS A 1 211 ? -23.191 7.504 16.248 1.00 89.31 211 LYS A N 1
ATOM 1735 C CA . LYS A 1 211 ? -24.302 7.207 15.324 1.00 89.31 211 LYS A CA 1
ATOM 1736 C C . LYS A 1 211 ? -24.187 5.882 14.559 1.00 89.31 211 LYS A C 1
ATOM 1738 O O . LYS A 1 211 ? -25.170 5.161 14.475 1.00 89.31 211 LYS A O 1
ATOM 1743 N N . ALA A 1 212 ? -23.022 5.553 13.994 1.00 89.69 212 ALA A N 1
ATOM 1744 C CA . ALA A 1 212 ? -22.852 4.298 13.250 1.00 89.69 212 ALA A CA 1
ATOM 1745 C C . ALA A 1 212 ? -22.908 3.066 14.170 1.00 89.69 212 ALA A C 1
ATOM 1747 O O . ALA A 1 212 ? -23.491 2.050 13.800 1.00 89.69 212 ALA A O 1
ATOM 1748 N N . THR A 1 213 ? -22.336 3.176 15.372 1.00 93.25 213 THR A N 1
ATOM 1749 C CA . THR A 1 213 ? -22.381 2.128 16.397 1.00 93.25 213 THR A CA 1
ATOM 1750 C C . THR A 1 213 ? -23.797 1.940 16.935 1.00 93.25 213 THR A C 1
ATOM 1752 O O . THR A 1 213 ? -24.234 0.807 17.078 1.00 93.25 213 THR A O 1
ATOM 1755 N N . GLU A 1 214 ? -24.534 3.028 17.177 1.00 93.06 214 GLU A N 1
ATOM 1756 C CA . GLU A 1 214 ? -25.944 2.982 17.587 1.00 93.06 214 GLU A CA 1
ATOM 1757 C C . GLU A 1 214 ? -26.790 2.224 16.559 1.00 93.06 214 GLU A C 1
ATOM 1759 O O . GLU A 1 214 ? -27.455 1.260 16.920 1.00 93.06 214 GLU A O 1
ATOM 1764 N N . ILE A 1 215 ? -26.690 2.588 15.273 1.00 92.12 215 ILE A N 1
ATOM 1765 C CA . ILE A 1 215 ? -27.442 1.919 14.199 1.00 92.12 215 ILE A CA 1
ATOM 1766 C C . ILE A 1 215 ? -27.076 0.431 14.120 1.00 92.12 215 ILE A C 1
ATOM 1768 O O . ILE A 1 215 ? -27.965 -0.405 13.971 1.00 92.12 215 ILE A O 1
ATOM 1772 N N . ALA A 1 216 ? -25.788 0.086 14.244 1.00 93.50 216 ALA A N 1
ATOM 1773 C CA . ALA A 1 216 ? -25.350 -1.309 14.248 1.00 93.50 216 ALA A CA 1
ATOM 1774 C C . ALA A 1 216 ? -25.970 -2.091 15.413 1.00 93.50 216 ALA A C 1
ATOM 1776 O O . ALA A 1 216 ? -26.507 -3.171 15.203 1.00 93.50 216 ALA A O 1
ATOM 1777 N N . LEU A 1 217 ? -25.945 -1.534 16.625 1.00 93.25 217 LEU A N 1
ATOM 1778 C CA . LEU A 1 217 ? -26.527 -2.162 17.814 1.00 93.25 217 LEU A CA 1
ATOM 1779 C C . LEU A 1 217 ? -28.059 -2.218 17.785 1.00 93.25 217 LEU A C 1
ATOM 1781 O O . LEU A 1 217 ? -28.642 -3.033 18.484 1.00 93.25 217 LEU A O 1
ATOM 1785 N N . GLU A 1 218 ? -28.724 -1.331 17.049 1.00 90.81 218 GLU A N 1
ATOM 1786 C CA . GLU A 1 218 ? -30.183 -1.337 16.882 1.00 90.81 218 GLU A CA 1
ATOM 1787 C C . GLU A 1 218 ? -30.645 -2.295 15.782 1.00 90.81 218 GLU A C 1
ATOM 1789 O O . GLU A 1 218 ? -31.691 -2.915 15.921 1.00 90.81 218 GLU A O 1
ATOM 1794 N N . THR A 1 219 ? -29.879 -2.409 14.695 1.00 91.69 219 THR A N 1
ATOM 1795 C CA . THR A 1 219 ? -30.282 -3.173 13.501 1.00 91.69 219 THR A CA 1
ATOM 1796 C C . THR A 1 219 ? -29.752 -4.605 13.515 1.00 91.69 219 THR A C 1
ATOM 1798 O O . THR A 1 219 ? -30.337 -5.476 12.896 1.00 91.69 219 THR A O 1
ATOM 1801 N N . LEU A 1 220 ? -28.617 -4.860 14.170 1.00 92.44 220 LEU A N 1
ATOM 1802 C CA . LEU A 1 220 ? -27.913 -6.146 14.105 1.00 92.44 220 LEU A CA 1
ATOM 1803 C C . LEU A 1 220 ? -27.750 -6.806 15.484 1.00 92.44 220 LEU A C 1
ATOM 1805 O O . LEU A 1 220 ? -26.929 -7.711 15.617 1.00 92.44 220 LEU A O 1
ATOM 1809 N N . SER A 1 221 ? -28.506 -6.380 16.507 1.00 87.88 221 SER A N 1
ATOM 1810 C CA . SER A 1 221 ? -28.386 -6.913 17.879 1.00 87.88 221 SER A CA 1
ATOM 1811 C C . SER A 1 221 ? -28.470 -8.435 17.926 1.00 87.88 221 SER A C 1
ATOM 1813 O O . SER A 1 221 ? -27.633 -9.074 18.555 1.00 87.88 221 SER A O 1
ATOM 1815 N N . ASP A 1 222 ? -29.442 -8.997 17.211 1.00 89.31 222 ASP A N 1
ATOM 1816 C CA . ASP A 1 222 ? -29.751 -10.429 17.218 1.00 89.31 222 ASP A CA 1
ATOM 1817 C C . ASP A 1 222 ? -28.849 -11.217 16.255 1.00 89.31 222 ASP A C 1
ATOM 1819 O O . ASP A 1 222 ? -28.837 -12.449 16.258 1.00 89.31 222 ASP A O 1
ATOM 1823 N N . HIS A 1 223 ? -28.094 -10.505 15.413 1.00 93.62 223 HIS A N 1
ATOM 1824 C CA . HIS A 1 223 ? -27.172 -11.084 14.439 1.00 93.62 223 HIS A CA 1
ATOM 1825 C C . HIS A 1 223 ? -25.745 -11.214 14.982 1.00 93.62 223 HIS A C 1
ATOM 1827 O O . HIS A 1 223 ? -24.995 -12.083 14.527 1.00 93.62 223 HIS A O 1
ATOM 1833 N N . PHE A 1 224 ? -25.356 -10.367 15.941 1.00 94.94 224 PHE A N 1
ATOM 1834 C CA . PHE A 1 224 ? -24.051 -10.437 16.595 1.00 94.94 224 PHE A CA 1
ATOM 1835 C C . PHE A 1 224 ? -24.033 -11.486 17.712 1.00 94.94 224 PHE A C 1
ATOM 1837 O O . PHE A 1 224 ? -24.868 -11.478 18.608 1.00 94.94 224 PHE A O 1
ATOM 1844 N N . ASP A 1 225 ? -23.013 -12.344 17.712 1.00 95.69 225 ASP A N 1
ATOM 1845 C CA . ASP A 1 225 ? -22.699 -13.222 18.844 1.00 95.69 225 ASP A CA 1
ATOM 1846 C C . ASP A 1 225 ? -22.049 -12.440 19.998 1.00 95.69 225 ASP A C 1
ATOM 1848 O O . ASP A 1 225 ? -22.187 -12.813 21.166 1.00 95.69 225 ASP A O 1
ATOM 1852 N N . ALA A 1 226 ? -21.290 -11.385 19.673 1.00 96.50 226 ALA A N 1
ATOM 1853 C CA . ALA A 1 226 ? -20.555 -10.582 20.642 1.00 96.50 226 ALA A CA 1
ATOM 1854 C C . ALA A 1 226 ? -20.173 -9.188 20.110 1.00 96.50 226 ALA A C 1
ATOM 1856 O O . ALA A 1 226 ? -20.031 -8.955 18.907 1.00 96.50 226 ALA A O 1
ATOM 1857 N N . VAL A 1 227 ? -19.918 -8.268 21.037 1.00 97.44 227 VAL A N 1
ATOM 1858 C CA . VAL A 1 227 ? -19.219 -7.004 20.799 1.00 97.44 227 VAL A CA 1
ATOM 1859 C C . VAL A 1 227 ? -17.793 -7.142 21.320 1.00 97.44 227 VAL A C 1
ATOM 1861 O O . VAL A 1 227 ? -17.581 -7.407 22.504 1.00 97.44 227 VAL A O 1
ATOM 1864 N N . TYR A 1 228 ? -16.806 -6.959 20.446 1.00 97.62 228 TYR A N 1
ATOM 1865 C CA . TYR A 1 228 ? -15.399 -6.911 20.841 1.00 97.62 228 TYR A CA 1
ATOM 1866 C C . TYR A 1 228 ? -15.001 -5.449 21.006 1.00 97.62 228 TYR A C 1
ATOM 1868 O O . TYR A 1 228 ? -14.748 -4.748 20.026 1.00 97.62 228 TYR A O 1
ATOM 1876 N N . ASP A 1 229 ? -14.965 -4.990 22.254 1.00 98.06 229 ASP A N 1
ATOM 1877 C CA . ASP A 1 229 ? -14.463 -3.670 22.608 1.00 98.06 229 ASP A CA 1
ATOM 1878 C C . ASP A 1 229 ? -12.964 -3.755 22.901 1.00 98.06 229 ASP A C 1
ATOM 1880 O O . ASP A 1 229 ? -12.533 -4.236 23.952 1.00 98.06 229 ASP A O 1
ATOM 1884 N N . LEU A 1 230 ? -12.164 -3.331 21.928 1.00 98.19 230 LEU A N 1
ATOM 1885 C CA . LEU A 1 230 ? -10.719 -3.478 21.936 1.00 98.19 230 LEU A CA 1
ATOM 1886 C C . LEU A 1 230 ? -10.019 -2.153 22.203 1.00 98.19 230 LEU A C 1
ATOM 1888 O O . LEU A 1 230 ? -10.391 -1.106 21.669 1.00 98.19 230 LEU A O 1
ATOM 1892 N N . THR A 1 231 ? -8.941 -2.218 22.979 1.00 98.56 231 THR A N 1
ATOM 1893 C CA . THR A 1 231 ? -7.991 -1.109 23.113 1.00 98.56 231 THR A CA 1
ATOM 1894 C C . THR A 1 231 ? -6.638 -1.528 22.585 1.00 98.56 231 THR A C 1
ATOM 1896 O O . THR A 1 231 ? -6.069 -2.504 23.067 1.00 98.56 231 THR A O 1
ATOM 1899 N N . ILE A 1 232 ? -6.138 -0.789 21.600 1.00 97.94 232 ILE A N 1
ATOM 1900 C CA . ILE A 1 232 ? -4.848 -1.043 20.966 1.00 97.94 232 ILE A CA 1
ATOM 1901 C C . ILE A 1 232 ? -3.830 0.026 21.351 1.00 97.94 232 ILE A C 1
ATOM 1903 O O . ILE A 1 232 ? -4.149 1.219 21.410 1.00 97.94 232 ILE A O 1
ATOM 1907 N N . ALA A 1 233 ? -2.601 -0.415 21.595 1.00 97.38 233 ALA A N 1
ATOM 1908 C CA . ALA A 1 233 ? -1.430 0.432 21.753 1.00 97.38 233 ALA A CA 1
ATOM 1909 C C . ALA A 1 233 ? -0.242 -0.191 21.014 1.00 97.38 233 ALA A C 1
ATOM 1911 O O . ALA A 1 233 ? -0.122 -1.413 20.920 1.00 97.38 233 ALA A O 1
ATOM 1912 N N . TYR A 1 234 ? 0.627 0.669 20.500 1.00 96.19 234 TYR A N 1
ATOM 1913 C CA . TYR A 1 234 ? 1.805 0.292 19.729 1.00 96.19 234 TYR A CA 1
ATOM 1914 C C . TYR A 1 234 ? 3.054 0.688 20.500 1.00 96.19 234 TYR A C 1
ATOM 1916 O O . TYR A 1 234 ? 3.078 1.766 21.101 1.00 96.19 234 TYR A O 1
ATOM 1924 N N . LYS A 1 235 ? 4.081 -0.155 20.444 1.00 93.12 235 LYS A N 1
ATOM 1925 C CA . LYS A 1 235 ? 5.442 0.206 20.839 1.00 93.12 235 LYS A CA 1
ATOM 1926 C C . LYS A 1 235 ? 6.452 -0.671 20.112 1.00 93.12 235 LYS A C 1
ATOM 1928 O O . LYS A 1 235 ? 6.129 -1.785 19.703 1.00 93.12 235 LYS A O 1
ATOM 1933 N N . GLU A 1 236 ? 7.685 -0.208 20.012 1.00 91.25 236 GLU A N 1
ATOM 1934 C CA . GLU A 1 236 ? 8.810 -1.106 19.750 1.00 91.25 236 GLU A CA 1
ATOM 1935 C C . GLU A 1 236 ? 9.307 -1.694 21.079 1.00 91.25 236 GLU A C 1
ATOM 1937 O O . GLU A 1 236 ? 9.245 -1.049 22.130 1.00 91.25 236 GLU A O 1
ATOM 1942 N N . LYS A 1 237 ? 9.785 -2.941 21.065 1.00 85.62 237 LYS A N 1
ATOM 1943 C CA . LYS A 1 237 ? 10.126 -3.691 22.288 1.00 85.62 237 LYS A CA 1
ATOM 1944 C C . LYS A 1 237 ? 11.090 -2.962 23.235 1.00 85.62 237 LYS A C 1
ATOM 1946 O O . LYS A 1 237 ? 10.977 -3.101 24.453 1.00 85.62 237 LYS A O 1
ATOM 1951 N N . TYR A 1 238 ? 12.025 -2.195 22.677 1.00 84.00 238 TYR A N 1
ATOM 1952 C CA . TYR A 1 238 ? 13.058 -1.457 23.413 1.00 84.00 238 TYR A CA 1
ATOM 1953 C C . TYR A 1 238 ? 12.863 0.068 23.370 1.00 84.00 238 TYR A C 1
ATOM 1955 O O . TYR A 1 238 ? 13.753 0.816 23.774 1.00 84.00 238 TYR A O 1
ATOM 1963 N N . GLU A 1 239 ? 11.722 0.548 22.871 1.00 85.94 239 GLU A N 1
ATOM 1964 C CA . GLU A 1 239 ? 11.441 1.979 22.763 1.00 85.94 239 GLU A CA 1
ATOM 1965 C C . GLU A 1 239 ? 11.012 2.583 24.106 1.00 85.94 239 GLU A C 1
ATOM 1967 O O . GLU A 1 239 ? 10.217 2.014 24.857 1.00 85.94 239 GLU A O 1
ATOM 1972 N N . ASN A 1 240 ? 11.495 3.800 24.377 1.00 87.69 240 ASN A N 1
ATOM 1973 C CA . ASN A 1 240 ? 10.918 4.631 25.424 1.00 87.69 240 ASN A CA 1
ATOM 1974 C C . ASN A 1 240 ? 9.611 5.265 24.926 1.00 87.69 240 ASN A C 1
ATOM 1976 O O . ASN A 1 240 ? 9.625 6.176 24.095 1.00 87.69 240 ASN A O 1
ATOM 1980 N N . ILE A 1 241 ? 8.492 4.797 25.475 1.00 90.69 241 ILE A N 1
ATOM 1981 C CA . ILE A 1 241 ? 7.145 5.237 25.094 1.00 90.69 241 ILE A CA 1
ATOM 1982 C C . ILE A 1 241 ? 6.684 6.528 25.795 1.00 90.69 241 ILE A C 1
ATOM 1984 O O . ILE A 1 241 ? 5.544 6.952 25.594 1.00 90.69 241 ILE A O 1
ATOM 1988 N N . VAL A 1 242 ? 7.542 7.147 26.618 1.00 90.44 242 VAL A N 1
ATOM 1989 C CA . VAL A 1 242 ? 7.277 8.420 27.304 1.00 90.44 242 VAL A CA 1
ATOM 1990 C C . VAL A 1 242 ? 8.318 9.480 26.894 1.00 90.44 242 VAL A C 1
ATOM 1992 O O . VAL A 1 242 ? 9.520 9.220 26.982 1.00 90.44 242 VAL A O 1
ATOM 1995 N N . PRO A 1 243 ? 7.898 10.691 26.466 1.00 89.94 243 PRO A N 1
ATOM 1996 C CA . PRO A 1 243 ? 6.512 11.117 26.259 1.00 89.94 243 PRO A CA 1
ATOM 1997 C C . PRO A 1 243 ? 5.850 10.358 25.101 1.00 89.94 243 PRO A C 1
ATOM 1999 O O . PRO A 1 243 ? 6.525 9.926 24.165 1.00 89.94 243 PRO A O 1
ATOM 2002 N N . ARG A 1 244 ? 4.519 10.215 25.154 1.00 92.62 244 ARG A N 1
ATOM 2003 C CA . ARG A 1 244 ? 3.754 9.534 24.102 1.00 92.62 244 ARG A CA 1
ATOM 2004 C C . ARG A 1 244 ? 3.960 10.223 22.753 1.00 92.62 244 ARG A C 1
ATOM 2006 O O . ARG A 1 244 ? 3.673 11.410 22.616 1.00 92.62 244 ARG A O 1
ATOM 2013 N N . LYS A 1 245 ? 4.357 9.442 21.750 1.00 91.19 245 LYS A N 1
ATOM 2014 C CA . LYS A 1 245 ? 4.470 9.858 20.345 1.00 91.19 245 LYS A CA 1
ATOM 2015 C C . LYS A 1 245 ? 3.349 9.251 19.508 1.00 91.19 245 LYS A C 1
ATOM 2017 O O . LYS A 1 245 ? 2.640 8.345 19.963 1.00 91.19 245 LYS A O 1
ATOM 2022 N N . ARG A 1 246 ? 3.174 9.737 18.277 1.00 92.94 246 ARG A N 1
ATOM 2023 C CA . ARG A 1 246 ? 2.309 9.046 17.315 1.00 92.94 246 ARG A CA 1
ATOM 2024 C C . ARG A 1 246 ? 2.875 7.646 17.009 1.00 92.94 246 ARG A C 1
ATOM 2026 O O . ARG A 1 246 ? 4.090 7.513 16.844 1.00 92.94 246 ARG A O 1
ATOM 2033 N N . PRO A 1 247 ? 2.029 6.613 16.880 1.00 92.94 247 PRO A N 1
ATOM 2034 C CA . PRO A 1 247 ? 2.461 5.339 16.319 1.00 92.94 247 PRO A CA 1
ATOM 2035 C C . PRO A 1 247 ? 2.993 5.497 14.890 1.00 92.94 247 PRO A C 1
ATOM 2037 O O . PRO A 1 247 ? 2.594 6.411 14.154 1.00 92.94 247 PRO A O 1
ATOM 2040 N N . LYS A 1 248 ? 3.862 4.569 14.485 1.00 92.38 248 LYS A N 1
ATOM 2041 C CA . LYS A 1 248 ? 4.343 4.462 13.104 1.00 92.38 248 LYS A CA 1
ATOM 2042 C C . LYS A 1 248 ? 3.181 4.193 12.154 1.00 92.38 248 LYS A C 1
ATOM 2044 O O . LYS A 1 248 ? 2.242 3.466 12.498 1.00 92.38 248 LYS A O 1
ATOM 2049 N N . ASP A 1 249 ? 3.227 4.815 10.982 1.00 90.94 249 ASP A N 1
ATOM 2050 C CA . ASP A 1 249 ? 2.265 4.544 9.918 1.00 90.94 249 ASP A CA 1
ATOM 2051 C C . ASP A 1 249 ? 2.631 3.271 9.131 1.00 90.94 249 ASP A C 1
ATOM 2053 O O . ASP A 1 249 ? 3.636 2.635 9.408 1.00 90.94 249 ASP A O 1
ATOM 2057 N N . LEU A 1 250 ? 1.809 2.870 8.159 1.00 86.00 250 LEU A N 1
ATOM 2058 C CA . LEU A 1 250 ? 1.975 1.639 7.387 1.00 86.00 250 LEU A CA 1
ATOM 2059 C C . LEU A 1 250 ? 3.343 1.526 6.701 1.00 86.00 250 LEU A C 1
ATOM 2061 O O . LEU A 1 250 ? 3.860 0.420 6.587 1.00 86.00 250 LEU A O 1
ATOM 2065 N N . LEU A 1 251 ? 3.908 2.639 6.225 1.00 82.12 251 LEU A N 1
ATOM 2066 C CA . LEU A 1 251 ? 5.205 2.627 5.549 1.00 82.12 251 LEU A CA 1
ATOM 2067 C C . LEU A 1 251 ? 6.330 2.491 6.575 1.00 82.12 251 LEU A C 1
ATOM 2069 O O . LEU A 1 251 ? 7.229 1.679 6.397 1.00 82.12 251 LEU A O 1
ATOM 2073 N N . GLU A 1 252 ? 6.234 3.251 7.665 1.00 88.12 252 GLU A N 1
ATOM 2074 C CA . GLU A 1 252 ? 7.207 3.247 8.758 1.00 88.12 252 GLU A CA 1
ATOM 2075 C C . GLU A 1 252 ? 7.164 1.957 9.595 1.00 88.12 252 GLU A C 1
ATOM 2077 O O . GLU A 1 252 ? 8.154 1.597 10.225 1.00 88.12 252 GLU A O 1
ATOM 2082 N N . PHE A 1 253 ? 6.027 1.259 9.632 1.00 91.56 253 PHE A N 1
ATOM 2083 C CA . PHE A 1 253 ? 5.809 0.104 10.503 1.00 91.56 253 PHE A CA 1
ATOM 2084 C C . PHE A 1 253 ? 6.721 -1.076 10.163 1.00 91.56 253 PHE A C 1
ATOM 2086 O O . PHE A 1 253 ? 7.186 -1.784 11.052 1.00 91.56 253 PHE A O 1
ATOM 2093 N N . PHE A 1 254 ? 7.003 -1.288 8.879 1.00 89.12 254 PHE A N 1
ATOM 2094 C CA . PHE A 1 254 ? 7.895 -2.363 8.451 1.00 89.12 254 PHE A CA 1
ATOM 2095 C C . PHE A 1 254 ? 9.366 -2.099 8.804 1.00 89.12 254 PHE A C 1
ATOM 2097 O O . PHE A 1 254 ? 10.150 -3.046 8.878 1.00 89.12 254 PHE A O 1
ATOM 2104 N N . ASP A 1 255 ? 9.721 -0.843 9.083 1.00 86.56 255 ASP A N 1
ATOM 2105 C CA . ASP A 1 255 ? 11.060 -0.452 9.523 1.00 86.56 255 ASP A CA 1
ATOM 2106 C C . ASP A 1 255 ? 11.240 -0.589 11.052 1.00 86.56 255 ASP A C 1
ATOM 2108 O O . ASP A 1 255 ? 12.357 -0.440 11.549 1.00 86.56 255 ASP A O 1
ATOM 2112 N N . CYS A 1 256 ? 10.170 -0.884 11.807 1.00 87.12 256 CYS A N 1
ATOM 2113 C CA . CYS A 1 256 ? 10.236 -1.083 13.257 1.00 87.12 256 CYS A CA 1
ATOM 2114 C C . CYS A 1 256 ? 11.127 -2.267 13.647 1.00 87.12 256 CYS A C 1
ATOM 2116 O O . CYS A 1 256 ? 11.107 -3.331 13.016 1.00 87.12 256 CYS A O 1
ATOM 2118 N N . GLN A 1 257 ? 11.837 -2.117 14.767 1.00 83.88 257 GLN A N 1
ATOM 2119 C CA . GLN A 1 257 ? 12.553 -3.217 15.402 1.00 83.88 257 GLN A CA 1
ATOM 2120 C C . GLN A 1 257 ? 11.654 -3.899 16.431 1.00 83.88 257 GLN A C 1
ATOM 2122 O O . GLN A 1 257 ? 11.228 -3.278 17.402 1.00 83.88 257 GLN A O 1
ATOM 2127 N N . ASP A 1 258 ? 11.373 -5.186 16.218 1.00 88.75 258 ASP A N 1
ATOM 2128 C CA . ASP A 1 258 ? 10.517 -6.000 17.091 1.00 88.75 258 ASP A CA 1
ATOM 2129 C C . ASP A 1 258 ? 9.200 -5.283 17.477 1.00 88.75 258 ASP A C 1
ATOM 2131 O O . ASP A 1 258 ? 8.973 -4.991 18.658 1.00 88.75 258 ASP A O 1
ATOM 2135 N N . PRO A 1 259 ? 8.339 -4.943 16.495 1.00 93.75 259 PRO A N 1
ATOM 2136 C CA . PRO A 1 259 ? 7.100 -4.224 16.768 1.00 93.75 259 PRO A CA 1
ATOM 2137 C C . PRO A 1 259 ? 6.158 -5.046 17.661 1.00 93.75 259 PRO A C 1
ATOM 2139 O O . PRO A 1 259 ? 5.773 -6.167 17.315 1.00 93.75 259 PRO A O 1
ATOM 2142 N N . GLU A 1 260 ? 5.738 -4.464 18.786 1.00 95.69 260 GLU A N 1
ATOM 2143 C CA . GLU A 1 260 ? 4.762 -5.036 19.715 1.00 95.69 260 GLU A CA 1
ATOM 2144 C C . GLU A 1 260 ? 3.425 -4.284 19.605 1.00 95.69 260 GLU A C 1
ATOM 2146 O O . GLU A 1 260 ? 3.346 -3.056 19.733 1.00 95.69 260 GLU A O 1
ATOM 2151 N N . ILE A 1 261 ? 2.344 -5.035 19.388 1.00 97.12 261 ILE A N 1
ATOM 2152 C CA . ILE A 1 261 ? 0.974 -4.514 19.383 1.00 97.12 261 ILE A CA 1
ATOM 2153 C C . ILE A 1 261 ? 0.255 -5.081 20.598 1.00 97.12 261 ILE A C 1
ATOM 2155 O O . ILE A 1 261 ? -0.052 -6.272 20.672 1.00 97.12 261 ILE A O 1
ATOM 2159 N N . HIS A 1 262 ? -0.029 -4.212 21.560 1.00 97.69 262 HIS A N 1
ATOM 2160 C CA . HIS A 1 262 ? -0.781 -4.567 22.751 1.00 97.69 262 HIS A CA 1
ATOM 2161 C C . HIS A 1 262 ? -2.269 -4.409 22.463 1.00 97.69 262 HIS A C 1
ATOM 2163 O O . HIS A 1 262 ? -2.703 -3.356 21.999 1.00 97.69 262 HIS A O 1
ATOM 2169 N N . VAL A 1 263 ? -3.050 -5.445 22.759 1.00 97.94 263 VAL A N 1
ATOM 2170 C CA . VAL A 1 263 ? -4.494 -5.491 22.516 1.00 97.94 263 VAL A CA 1
ATOM 2171 C C . VAL A 1 263 ? -5.195 -5.908 23.803 1.00 97.94 263 VAL A C 1
ATOM 2173 O O . VAL A 1 263 ? -5.119 -7.064 24.211 1.00 97.94 263 VAL A O 1
ATOM 2176 N N . HIS A 1 264 ? -5.898 -4.985 24.454 1.00 98.31 264 HIS A N 1
ATOM 2177 C CA . HIS A 1 264 ? -6.806 -5.336 25.542 1.00 98.31 264 HIS A CA 1
ATOM 2178 C C . HIS A 1 264 ? -8.181 -5.674 24.974 1.00 98.31 264 HIS A C 1
ATOM 2180 O O . HIS A 1 264 ? -8.816 -4.827 24.343 1.00 98.31 264 HIS A O 1
ATOM 2186 N N . VAL A 1 265 ? -8.643 -6.897 25.225 1.00 97.81 265 VAL A N 1
ATOM 2187 C CA . VAL A 1 265 ? -9.924 -7.419 24.756 1.00 97.81 265 VAL A CA 1
ATOM 2188 C C . VAL A 1 265 ? -10.958 -7.319 25.868 1.00 97.81 265 VAL A C 1
ATOM 2190 O O . VAL A 1 265 ? -10.743 -7.822 26.969 1.00 97.81 265 VAL A O 1
ATOM 2193 N N . ARG A 1 266 ? -12.097 -6.689 25.575 1.00 97.94 266 ARG A N 1
ATOM 2194 C CA . ARG A 1 266 ? -13.322 -6.818 26.366 1.00 97.94 266 ARG A CA 1
ATOM 2195 C C . ARG A 1 266 ? -14.411 -7.409 25.474 1.00 97.94 266 ARG A C 1
ATOM 2197 O O . ARG A 1 266 ? -14.912 -6.726 24.580 1.00 97.94 266 ARG A O 1
ATOM 2204 N N . ARG A 1 267 ? -14.738 -8.683 25.685 1.00 97.06 267 ARG A N 1
ATOM 2205 C CA . ARG A 1 267 ? -15.745 -9.414 24.908 1.00 97.06 267 ARG A CA 1
ATOM 2206 C C . ARG A 1 267 ? -17.076 -9.349 25.645 1.00 97.06 267 ARG A C 1
ATOM 2208 O O . ARG A 1 267 ? -17.225 -9.933 26.711 1.00 97.06 267 ARG A O 1
ATOM 2215 N N . LEU A 1 268 ? -18.046 -8.666 25.049 1.00 96.75 268 LEU A N 1
ATOM 2216 C CA . LEU A 1 268 ? -19.374 -8.478 25.623 1.00 96.75 268 LEU A CA 1
ATOM 2217 C C . LEU A 1 268 ? -20.409 -9.262 24.826 1.00 96.75 268 LEU A C 1
ATOM 2219 O O . LEU A 1 268 ? -20.394 -9.230 23.597 1.00 96.75 268 LEU A O 1
ATOM 2223 N N . THR A 1 269 ? -21.318 -9.945 25.504 1.00 94.06 269 THR A N 1
ATOM 2224 C CA . THR A 1 269 ? -22.484 -10.550 24.859 1.00 94.06 269 THR A CA 1
ATOM 2225 C C . THR A 1 269 ? -23.570 -9.490 24.621 1.00 94.06 269 THR A C 1
ATOM 2227 O O . THR A 1 269 ? -23.590 -8.468 25.316 1.00 94.06 269 THR A O 1
ATOM 2230 N N . PRO A 1 270 ? -24.468 -9.672 23.634 1.00 87.19 270 PRO A N 1
ATOM 2231 C CA . PRO A 1 270 ? -25.492 -8.675 23.307 1.00 87.19 270 PRO A CA 1
ATOM 2232 C C . PRO A 1 270 ? -26.381 -8.257 24.490 1.00 87.19 270 PRO A C 1
ATOM 2234 O O . PRO A 1 270 ? -26.795 -7.104 24.567 1.00 87.19 270 PRO A O 1
ATOM 2237 N N . ASP A 1 271 ? -26.630 -9.155 25.447 1.00 89.19 271 ASP A N 1
ATOM 2238 C CA . ASP A 1 271 ? -27.397 -8.891 26.672 1.00 89.19 271 ASP A CA 1
ATOM 2239 C C . ASP A 1 271 ? -26.702 -7.928 27.650 1.00 89.19 271 ASP A C 1
ATOM 2241 O O . ASP A 1 271 ? -27.367 -7.299 28.472 1.00 89.19 271 ASP A O 1
ATOM 2245 N N . GLN A 1 272 ? -25.382 -7.757 27.539 1.00 93.38 272 GLN A N 1
ATOM 2246 C CA . GLN A 1 272 ? -24.611 -6.806 28.346 1.00 93.38 272 GLN A CA 1
ATOM 2247 C C . GLN A 1 272 ? -24.637 -5.381 27.771 1.00 93.38 272 GLN A C 1
ATOM 2249 O O . GLN A 1 272 ? -24.095 -4.456 28.383 1.00 93.38 272 GLN A O 1
ATOM 2254 N N . ILE A 1 273 ? -25.232 -5.193 26.590 1.00 93.88 273 ILE A N 1
ATOM 2255 C CA . ILE A 1 273 ? -25.345 -3.896 25.926 1.00 93.88 273 ILE A CA 1
ATOM 2256 C C . ILE A 1 273 ? -26.683 -3.248 26.312 1.00 93.88 273 ILE A C 1
ATOM 2258 O O . ILE A 1 273 ? -27.730 -3.894 26.210 1.00 93.88 273 ILE A O 1
ATOM 2262 N N . PRO A 1 274 ? -26.697 -1.969 26.733 1.00 92.94 274 PRO A N 1
ATOM 2263 C CA . PRO A 1 274 ? -27.943 -1.295 27.076 1.00 92.94 274 PRO A CA 1
ATOM 2264 C C . PRO A 1 274 ? -28.872 -1.169 25.865 1.00 92.94 274 PRO A C 1
ATOM 2266 O O . PRO A 1 274 ? -28.428 -1.028 24.724 1.00 92.94 274 PRO A O 1
ATOM 2269 N N . GLN A 1 275 ? -30.180 -1.183 26.119 1.00 87.06 275 GLN A N 1
ATOM 2270 C CA . GLN A 1 275 ? -31.201 -1.129 25.069 1.00 87.06 275 GLN A CA 1
ATOM 2271 C C . GLN A 1 275 ? -31.624 0.309 24.736 1.00 87.06 275 GLN A C 1
ATOM 2273 O O . GLN A 1 275 ? -31.910 0.604 23.573 1.00 87.06 275 GLN A O 1
ATOM 2278 N N . GLY A 1 276 ? -31.622 1.223 25.716 1.00 89.25 276 GLY A N 1
ATOM 2279 C CA . GLY A 1 276 ? -32.035 2.614 25.523 1.00 89.25 276 GLY A CA 1
ATOM 2280 C C . GLY A 1 276 ? -31.072 3.417 24.640 1.00 89.25 276 GLY A C 1
ATOM 2281 O O . GLY A 1 276 ? -29.858 3.288 24.756 1.00 89.25 276 GLY A O 1
ATOM 2282 N N . CYS A 1 277 ? -31.597 4.295 23.778 1.00 87.94 277 CYS A N 1
ATOM 2283 C CA . CYS A 1 277 ? -30.783 5.108 22.858 1.00 87.94 277 CYS A CA 1
ATOM 2284 C C . CYS A 1 277 ? -29.757 5.995 23.596 1.00 87.94 277 CYS A C 1
ATOM 2286 O O . CYS A 1 277 ? -28.571 5.978 23.270 1.00 87.94 277 CYS A O 1
ATOM 2288 N N . GLU A 1 278 ? -30.177 6.728 24.633 1.00 90.44 278 GLU A N 1
ATOM 2289 C CA . GLU A 1 278 ? -29.254 7.561 25.425 1.00 90.44 278 GLU A CA 1
ATOM 2290 C C . GLU A 1 278 ? -28.279 6.721 26.261 1.00 90.44 278 GLU A C 1
ATOM 2292 O O . GLU A 1 278 ? -27.101 7.060 26.369 1.00 90.44 278 GLU A O 1
ATOM 2297 N N . GLU A 1 279 ? -28.729 5.576 26.778 1.00 92.81 279 GLU A N 1
ATOM 2298 C CA . GLU A 1 279 ? -27.875 4.635 27.509 1.00 92.81 279 GLU A CA 1
ATOM 2299 C C . GLU A 1 279 ? -26.791 4.036 26.602 1.00 92.81 279 GLU A C 1
ATOM 2301 O O . GLU A 1 279 ? -25.644 3.918 27.021 1.00 92.81 279 GLU A O 1
ATOM 2306 N N . LYS A 1 280 ? -27.108 3.725 25.335 1.00 93.25 280 LYS A N 1
ATOM 2307 C CA . LYS A 1 280 ? -26.130 3.275 24.328 1.00 93.25 280 LYS A CA 1
ATOM 2308 C C . LYS A 1 280 ? -25.081 4.345 24.048 1.00 93.25 280 LYS A C 1
ATOM 2310 O O . LYS A 1 280 ? -23.893 4.028 24.002 1.00 93.25 280 LYS A O 1
ATOM 2315 N N . LYS A 1 281 ? -25.484 5.611 23.887 1.00 92.94 281 LYS A N 1
ATOM 2316 C CA . LYS A 1 281 ? -24.537 6.726 23.692 1.00 92.94 281 LYS A CA 1
ATOM 2317 C C . LYS A 1 281 ? -23.596 6.867 24.882 1.00 92.94 281 LYS A C 1
ATOM 2319 O O . LYS A 1 281 ? -22.385 6.980 24.681 1.00 92.94 281 LYS A O 1
ATOM 2324 N N . GLN A 1 282 ? -24.146 6.815 26.095 1.00 94.56 282 GLN A N 1
ATOM 2325 C CA . GLN A 1 282 ? -23.356 6.869 27.319 1.00 94.56 282 GLN A CA 1
ATOM 2326 C C . GLN A 1 282 ? -22.413 5.666 27.420 1.00 94.56 282 GLN A C 1
ATOM 2328 O O . GLN A 1 282 ? -21.227 5.851 27.655 1.00 94.56 282 GLN A O 1
ATOM 2333 N N . TRP A 1 283 ? -22.886 4.455 27.125 1.00 96.12 283 TRP A N 1
ATOM 2334 C CA . TRP A 1 283 ? -22.069 3.242 27.137 1.00 96.12 283 TRP A CA 1
ATOM 2335 C C . TRP A 1 28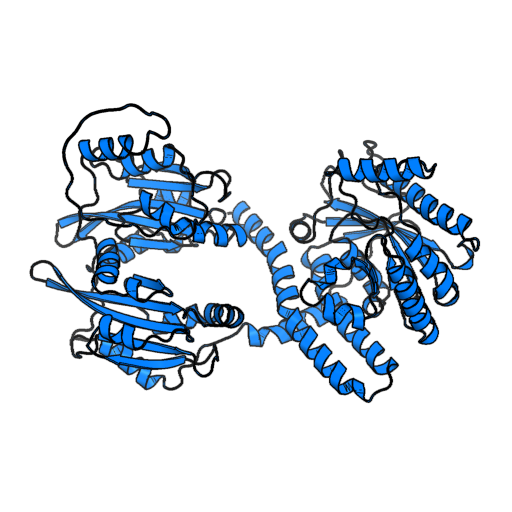3 ? -20.909 3.291 26.132 1.00 96.12 283 TRP A C 1
ATOM 2337 O O . TRP A 1 283 ? -19.789 2.906 26.473 1.00 96.12 283 TRP A O 1
ATOM 2347 N N . ILE A 1 284 ? -21.124 3.825 24.920 1.00 96.38 284 ILE A N 1
ATOM 2348 C CA . ILE A 1 284 ? -20.040 4.045 23.944 1.00 96.38 284 ILE A CA 1
ATOM 2349 C C . ILE A 1 284 ? -19.005 5.018 24.521 1.00 96.38 284 ILE A C 1
ATOM 2351 O O . ILE A 1 284 ? -17.801 4.789 24.406 1.00 96.38 284 ILE A O 1
ATOM 2355 N N . TYR A 1 285 ? -19.453 6.103 25.149 1.00 97.00 285 TYR A N 1
ATOM 2356 C CA . TYR A 1 285 ? -18.554 7.064 25.778 1.00 97.00 285 TYR A CA 1
ATOM 2357 C C . TYR A 1 285 ? -17.795 6.461 26.977 1.00 97.00 285 TYR A C 1
ATOM 2359 O O . TYR A 1 285 ? -16.585 6.660 27.107 1.00 97.00 285 TYR A O 1
ATOM 2367 N N . ASP A 1 286 ? -18.459 5.664 27.812 1.00 97.12 286 ASP A N 1
ATOM 2368 C CA . ASP A 1 286 ? -17.858 4.976 28.957 1.00 97.12 286 ASP A CA 1
ATOM 2369 C C . ASP A 1 286 ? -16.829 3.935 28.506 1.00 97.12 286 ASP A C 1
ATOM 2371 O O . ASP A 1 286 ? -15.766 3.800 29.120 1.00 97.12 286 ASP A O 1
ATOM 2375 N N . ALA A 1 287 ? -17.089 3.246 27.389 1.00 97.81 287 ALA A N 1
ATOM 2376 C CA . ALA A 1 287 ? -16.116 2.371 26.747 1.00 97.81 287 ALA A CA 1
ATOM 2377 C C . ALA A 1 287 ? -14.844 3.150 26.386 1.00 97.81 287 ALA A C 1
ATOM 2379 O O . ALA A 1 287 ? -13.747 2.705 26.709 1.00 97.81 287 ALA A O 1
ATOM 2380 N N . PHE A 1 288 ? -14.963 4.341 25.789 1.00 98.12 288 PHE A N 1
ATOM 2381 C CA . PHE A 1 288 ? -13.815 5.206 25.475 1.00 98.12 288 PHE A CA 1
ATOM 2382 C C . PHE A 1 288 ? -13.147 5.812 26.712 1.00 98.12 288 PHE A C 1
ATOM 2384 O O . PHE A 1 288 ? -11.927 5.943 26.733 1.00 98.12 288 PHE A O 1
ATOM 2391 N N . SER A 1 289 ? -13.903 6.082 27.772 1.00 98.06 289 SER A N 1
ATOM 2392 C CA . SER A 1 289 ? -13.354 6.491 29.070 1.00 98.06 289 SER A CA 1
ATOM 2393 C C . SER A 1 289 ? -12.555 5.364 29.739 1.00 98.06 289 SER A C 1
ATOM 2395 O O . SER A 1 289 ? -11.586 5.612 30.455 1.00 98.06 289 SER A O 1
ATOM 2397 N N . LEU A 1 290 ? -12.916 4.097 29.506 1.00 98.00 290 LEU A N 1
ATOM 2398 C CA . LEU A 1 290 ? -12.093 2.954 29.905 1.00 98.00 290 LEU A CA 1
ATOM 2399 C C . LEU A 1 290 ? -10.815 2.862 29.054 1.00 98.00 290 LEU A C 1
ATOM 2401 O O . LEU A 1 290 ? -9.742 2.675 29.627 1.00 98.00 290 LEU A O 1
ATOM 2405 N N . LYS A 1 291 ? -10.905 3.064 27.729 1.00 98.38 291 LYS A N 1
ATOM 2406 C CA . LYS A 1 291 ? -9.721 3.119 26.845 1.00 98.38 291 LYS A CA 1
ATOM 2407 C C . LYS A 1 291 ? -8.748 4.218 27.275 1.00 98.38 291 LYS A C 1
ATOM 2409 O O . LYS A 1 291 ? -7.555 3.955 27.370 1.00 98.38 291 LYS A O 1
ATOM 2414 N N . GLU A 1 292 ? -9.263 5.410 27.588 1.00 97.62 292 GLU A N 1
ATOM 2415 C CA . GLU A 1 292 ? -8.496 6.542 28.126 1.00 97.62 292 GLU A CA 1
ATOM 2416 C C . GLU A 1 292 ? -7.679 6.117 29.344 1.00 97.62 292 GLU A C 1
ATOM 2418 O O . GLU A 1 292 ? -6.464 6.258 29.330 1.00 97.62 292 GLU A O 1
ATOM 2423 N N . ARG A 1 293 ? -8.322 5.520 30.358 1.00 97.50 293 ARG A N 1
ATOM 2424 C CA . ARG A 1 293 ? -7.636 5.073 31.582 1.00 97.50 293 ARG A CA 1
ATOM 2425 C C . ARG A 1 293 ? -6.536 4.052 31.298 1.00 97.50 293 ARG A C 1
ATOM 2427 O O . ARG A 1 293 ? -5.442 4.168 31.843 1.00 97.50 293 ARG A O 1
ATOM 2434 N N . MET A 1 294 ? -6.812 3.069 30.440 1.00 97.69 294 MET A N 1
ATOM 2435 C CA . MET A 1 294 ? -5.826 2.048 30.075 1.00 97.69 294 MET A CA 1
ATOM 2436 C C . MET A 1 294 ? -4.639 2.644 29.314 1.00 97.69 294 MET A C 1
ATOM 2438 O O . MET A 1 294 ? -3.502 2.256 29.560 1.00 97.69 294 MET A O 1
ATOM 2442 N N . LEU A 1 295 ? -4.880 3.608 28.424 1.00 97.62 295 LEU A N 1
ATOM 2443 C CA . LEU A 1 295 ? -3.821 4.283 27.677 1.00 97.62 295 LEU A CA 1
ATOM 2444 C C . LEU A 1 295 ? -3.046 5.281 28.549 1.00 97.62 295 LEU A C 1
ATOM 2446 O O . LEU A 1 295 ? -1.834 5.375 28.392 1.00 97.62 295 LEU A O 1
ATOM 2450 N N . SER A 1 296 ? -3.691 5.965 29.500 1.00 96.31 296 SER A N 1
ATOM 2451 C CA . SER A 1 296 ? -3.000 6.780 30.510 1.00 96.31 296 SER A CA 1
ATOM 2452 C C . SER A 1 296 ? -2.016 5.943 31.317 1.00 96.31 296 SER A C 1
ATOM 2454 O O . SER A 1 296 ? -0.888 6.368 31.525 1.00 96.31 296 SER A O 1
ATOM 2456 N N . GLN A 1 297 ? -2.424 4.743 31.742 1.00 95.88 297 GLN A N 1
ATOM 2457 C CA . GLN A 1 297 ? -1.540 3.813 32.443 1.00 95.88 297 GLN A CA 1
ATOM 2458 C C . GLN A 1 297 ? -0.413 3.319 31.526 1.00 95.88 297 GLN A C 1
ATOM 2460 O O . GLN A 1 297 ? 0.754 3.348 31.917 1.00 95.88 297 GLN A O 1
ATOM 2465 N N . PHE A 1 298 ? -0.750 2.930 30.292 1.00 96.62 298 PHE A N 1
ATOM 2466 C CA . PHE A 1 298 ? 0.216 2.438 29.309 1.00 96.62 298 PHE A CA 1
ATOM 2467 C C . PHE A 1 298 ? 1.319 3.466 29.017 1.00 96.62 298 PHE A C 1
ATOM 2469 O O . PHE A 1 298 ? 2.482 3.090 28.939 1.00 96.62 298 PHE A O 1
ATOM 2476 N N . PHE A 1 299 ? 0.969 4.749 28.891 1.00 95.88 299 PHE A N 1
ATOM 2477 C CA . PHE A 1 299 ? 1.900 5.851 28.620 1.00 95.88 299 PHE A CA 1
ATOM 2478 C C . PHE A 1 299 ? 2.280 6.658 29.875 1.00 95.88 299 PHE A C 1
ATOM 2480 O O . PHE A 1 299 ? 2.647 7.827 29.759 1.00 95.88 299 PHE A O 1
ATOM 2487 N N . SER A 1 300 ? 2.164 6.069 31.068 1.00 94.12 300 SER A N 1
ATOM 2488 C CA . SER A 1 300 ? 2.594 6.717 32.313 1.00 94.12 300 SER A CA 1
ATOM 2489 C C . SER A 1 300 ? 4.106 6.601 32.528 1.00 94.12 300 SER A C 1
ATOM 2491 O O . SER A 1 300 ? 4.754 5.722 31.967 1.00 94.12 300 SER A O 1
ATOM 2493 N N . GLU A 1 301 ? 4.658 7.481 33.367 1.00 92.19 301 GLU A N 1
ATOM 2494 C CA . GLU A 1 301 ? 6.058 7.434 33.828 1.00 92.19 301 GLU A CA 1
ATOM 2495 C C . GLU A 1 301 ? 6.312 6.335 34.876 1.00 92.19 301 GLU A C 1
ATOM 2497 O O . GLU A 1 301 ? 7.453 6.111 35.277 1.00 92.19 301 GLU A O 1
ATOM 2502 N N . ASP A 1 302 ? 5.262 5.655 35.345 1.00 91.44 302 ASP A N 1
ATOM 2503 C CA . ASP A 1 302 ? 5.387 4.583 36.327 1.00 91.44 302 ASP A CA 1
ATOM 2504 C C . ASP A 1 302 ? 5.873 3.294 35.651 1.00 91.44 302 ASP A C 1
ATOM 2506 O O . ASP A 1 302 ? 5.119 2.584 34.981 1.00 91.44 302 ASP A O 1
ATOM 2510 N N . SER A 1 303 ? 7.149 2.975 35.876 1.00 86.12 303 SER A N 1
ATOM 2511 C CA . SER A 1 303 ? 7.834 1.802 35.332 1.00 86.12 303 SER A CA 1
ATOM 2512 C C . SER A 1 303 ? 7.151 0.469 35.650 1.00 86.12 303 SER A C 1
ATOM 2514 O O . SER A 1 303 ? 7.327 -0.493 34.904 1.00 86.12 303 SER A O 1
ATOM 2516 N N . GLU A 1 304 ? 6.374 0.385 36.737 1.00 86.38 304 GLU A N 1
ATOM 2517 C CA . GLU A 1 304 ? 5.636 -0.833 37.081 1.00 86.38 304 GLU A CA 1
ATOM 2518 C C . GLU A 1 304 ? 4.446 -1.065 36.147 1.00 86.38 304 GLU A C 1
ATOM 2520 O O . GLU A 1 304 ? 3.997 -2.196 35.980 1.00 86.38 304 GLU A O 1
ATOM 2525 N N . VAL A 1 305 ? 3.890 -0.038 35.513 1.00 87.81 305 VAL A N 1
ATOM 2526 C CA . VAL A 1 305 ? 2.657 -0.169 34.717 1.00 87.81 305 VAL A CA 1
ATOM 2527 C C . VAL A 1 305 ? 2.793 0.305 33.274 1.00 87.81 305 VAL A C 1
ATOM 2529 O O . VAL A 1 305 ? 1.974 -0.079 32.438 1.00 87.81 305 VAL A O 1
ATOM 2532 N N . GLN A 1 306 ? 3.838 1.068 32.966 1.00 92.38 306 GLN A N 1
ATOM 2533 C CA . GLN A 1 306 ? 4.160 1.543 31.629 1.00 92.38 306 GLN A CA 1
ATOM 2534 C C . GLN A 1 306 ? 4.301 0.379 30.631 1.00 92.38 306 GLN A C 1
ATOM 2536 O O . GLN A 1 306 ? 4.856 -0.682 30.922 1.00 92.38 306 GLN A O 1
ATOM 2541 N N . GLY A 1 307 ? 3.797 0.578 29.412 1.00 94.00 307 GLY A N 1
ATOM 2542 C CA . GLY A 1 307 ? 4.022 -0.322 28.277 1.00 94.00 307 GLY A CA 1
ATOM 2543 C C . GLY A 1 307 ? 3.323 -1.678 28.368 1.00 94.00 307 GLY A C 1
ATOM 2544 O O . GLY A 1 307 ? 3.702 -2.603 27.641 1.00 94.00 307 GLY A O 1
ATOM 2545 N N . ARG A 1 308 ? 2.322 -1.807 29.250 1.00 94.56 308 ARG A N 1
ATOM 2546 C CA . ARG A 1 308 ? 1.436 -2.971 29.371 1.00 94.56 308 ARG A CA 1
ATOM 2547 C C . ARG A 1 308 ? 0.018 -2.548 29.748 1.00 94.56 308 ARG A C 1
ATOM 2549 O O . ARG A 1 308 ? -0.178 -1.577 30.470 1.00 94.56 308 ARG A O 1
ATOM 2556 N N . PHE A 1 309 ? -0.978 -3.288 29.269 1.00 96.81 309 PHE A N 1
ATOM 2557 C CA . PHE A 1 309 ? -2.346 -3.143 29.766 1.00 96.81 309 PHE A CA 1
ATOM 2558 C C . PHE A 1 309 ? -2.556 -3.955 31.057 1.00 96.81 309 PHE A C 1
ATOM 2560 O O . PHE A 1 309 ? -1.749 -4.841 31.357 1.00 96.81 309 PHE A O 1
ATOM 2567 N N . PRO A 1 310 ? -3.621 -3.672 31.832 1.00 93.81 310 PRO A N 1
ATOM 2568 C CA . PRO A 1 310 ? -3.933 -4.425 33.041 1.00 93.81 310 PRO A CA 1
ATOM 2569 C C . PRO A 1 310 ? -4.162 -5.921 32.782 1.00 93.81 310 PRO A C 1
ATOM 2571 O O . PRO A 1 310 ? -4.765 -6.311 31.782 1.00 93.81 310 PRO A O 1
ATOM 2574 N N . GLY A 1 311 ? -3.745 -6.750 33.741 1.00 92.88 311 GLY A N 1
ATOM 2575 C CA . GLY A 1 311 ? -3.984 -8.194 33.736 1.00 92.88 311 GLY A CA 1
ATOM 2576 C C . GLY A 1 311 ? -2.878 -9.033 33.078 1.00 92.88 311 GLY A C 1
ATOM 2577 O O . GLY A 1 311 ? -1.866 -8.502 32.616 1.00 92.88 311 GLY A O 1
ATOM 2578 N N . PRO A 1 312 ? -3.037 -10.370 33.073 1.00 93.94 312 PRO A N 1
ATOM 2579 C CA . PRO A 1 312 ? -2.072 -11.278 32.464 1.00 93.94 312 PRO A CA 1
ATOM 2580 C C . PRO A 1 312 ? -2.041 -11.109 30.942 1.00 93.94 312 PRO A C 1
ATOM 2582 O O . PRO A 1 312 ? -3.082 -11.014 30.291 1.00 93.94 312 PRO A O 1
ATOM 2585 N N . SER A 1 313 ? -0.835 -11.120 30.378 1.00 94.75 313 SER A N 1
ATOM 2586 C CA . SER A 1 313 ? -0.618 -11.067 28.934 1.00 94.75 313 SER A CA 1
ATOM 2587 C C . SER A 1 313 ? -0.574 -12.464 28.317 1.00 94.75 313 SER A C 1
ATOM 2589 O O . SER A 1 313 ? 0.097 -13.350 28.852 1.00 94.75 313 SER A O 1
ATOM 2591 N N . ARG A 1 314 ? -1.188 -12.639 27.146 1.00 95.00 314 ARG A N 1
ATOM 2592 C CA . ARG A 1 314 ? -1.121 -13.857 26.327 1.00 95.00 314 ARG A CA 1
ATOM 2593 C C . ARG A 1 314 ? -0.541 -13.533 24.955 1.00 95.00 314 ARG A C 1
ATOM 2595 O O . ARG A 1 314 ? -0.913 -12.541 24.334 1.00 95.00 314 ARG A O 1
ATOM 2602 N N . ARG A 1 315 ? 0.365 -14.380 24.472 1.00 91.94 315 ARG A N 1
ATOM 2603 C CA . ARG A 1 315 ? 1.017 -14.236 23.164 1.00 91.94 315 ARG A CA 1
ATOM 2604 C C . ARG A 1 315 ? 0.555 -15.377 22.275 1.00 91.94 315 ARG A C 1
ATOM 2606 O O . ARG A 1 315 ? 0.792 -16.541 22.584 1.00 91.94 315 ARG A O 1
ATOM 2613 N N . HIS A 1 316 ? -0.093 -15.043 21.168 1.00 83.69 316 HIS A N 1
ATOM 2614 C CA . HIS A 1 316 ? -0.515 -16.019 20.168 1.00 83.69 316 HIS A CA 1
ATOM 2615 C C . HIS A 1 316 ? 0.087 -15.591 18.846 1.00 83.69 316 HIS A C 1
ATOM 2617 O O . HIS A 1 316 ? -0.299 -14.540 18.357 1.00 83.69 316 HIS A O 1
ATOM 2623 N N . ARG A 1 317 ? 1.007 -16.363 18.266 1.00 87.19 317 ARG A N 1
ATOM 2624 C CA . ARG A 1 317 ? 1.567 -16.070 16.937 1.00 87.19 317 ARG A CA 1
ATOM 2625 C C . ARG A 1 317 ? 0.795 -16.825 15.866 1.00 87.19 317 ARG A C 1
ATOM 2627 O O . ARG A 1 317 ? 0.451 -17.989 16.076 1.00 87.19 317 ARG A O 1
ATOM 2634 N N . VAL A 1 318 ? 0.550 -16.192 14.721 1.00 91.81 318 VAL A N 1
ATOM 2635 C CA . VAL A 1 318 ? 0.007 -16.909 13.563 1.00 91.81 318 VAL A CA 1
ATOM 2636 C C . VAL A 1 318 ? 1.090 -17.846 13.006 1.00 91.81 318 VAL A C 1
ATOM 2638 O O . VAL A 1 318 ? 2.186 -17.385 12.670 1.00 91.81 318 VAL A O 1
ATOM 2641 N N . PRO A 1 319 ? 0.833 -19.166 12.905 1.00 92.19 319 PRO A N 1
ATOM 2642 C CA . PRO A 1 319 ? 1.821 -20.101 12.378 1.00 92.19 319 PRO A CA 1
ATOM 2643 C C . PRO A 1 319 ? 2.204 -19.757 10.938 1.00 92.19 319 PRO A C 1
ATOM 2645 O O . PRO A 1 319 ? 1.322 -19.535 10.110 1.00 92.19 319 PRO A O 1
ATOM 2648 N N . LEU A 1 320 ? 3.499 -19.821 10.611 1.00 94.31 320 LEU A N 1
ATOM 2649 C CA . LEU A 1 320 ? 4.006 -19.571 9.254 1.00 94.31 320 LEU A CA 1
ATOM 2650 C C . LEU A 1 320 ? 3.290 -20.429 8.199 1.00 94.31 320 LEU A C 1
ATOM 2652 O O . LEU A 1 320 ? 2.958 -19.947 7.126 1.00 94.31 320 LEU A O 1
ATOM 2656 N N . ALA A 1 321 ? 2.982 -21.689 8.518 1.00 93.06 321 ALA A N 1
ATOM 2657 C CA . ALA A 1 321 ? 2.265 -22.587 7.611 1.00 93.06 321 ALA A CA 1
ATOM 2658 C C . ALA A 1 321 ? 0.852 -22.093 7.239 1.00 93.06 321 ALA A C 1
ATOM 2660 O O . ALA A 1 321 ? 0.332 -22.472 6.191 1.00 93.06 321 ALA A O 1
ATOM 2661 N N . ARG A 1 322 ? 0.227 -21.255 8.078 1.00 92.06 322 ARG A N 1
ATOM 2662 C CA . ARG A 1 322 ? -1.105 -20.698 7.813 1.00 92.06 322 ARG A CA 1
ATOM 2663 C C . ARG A 1 322 ? -1.067 -19.551 6.808 1.00 92.06 322 ARG A C 1
ATOM 2665 O O . ARG A 1 322 ? -2.049 -19.352 6.104 1.00 92.06 322 ARG A O 1
ATOM 2672 N N . THR A 1 323 ? 0.042 -18.823 6.743 1.00 95.94 323 THR A N 1
ATOM 2673 C CA . THR A 1 323 ? 0.181 -17.636 5.895 1.00 95.94 323 THR A CA 1
ATOM 2674 C C . THR A 1 323 ? 0.989 -17.910 4.628 1.00 95.94 323 THR A C 1
ATOM 2676 O O . THR A 1 323 ? 0.633 -17.443 3.550 1.00 95.94 323 THR A O 1
ATOM 2679 N N . LEU A 1 324 ? 2.028 -18.744 4.728 1.00 94.50 324 LEU A N 1
ATOM 2680 C CA . LEU A 1 324 ? 2.994 -18.994 3.659 1.00 94.50 324 LEU A CA 1
ATOM 2681 C C . LEU A 1 324 ? 2.371 -19.595 2.393 1.00 94.50 324 LEU A C 1
ATOM 2683 O O . LEU A 1 324 ? 2.792 -19.249 1.296 1.00 94.50 324 LEU A O 1
ATOM 2687 N N . SER A 1 325 ? 1.377 -20.476 2.516 1.00 93.38 325 SER A N 1
ATOM 2688 C CA . SER A 1 325 ? 0.751 -21.137 1.361 1.00 93.38 325 SER A CA 1
ATOM 2689 C C . SER A 1 325 ? 0.088 -20.137 0.411 1.00 93.38 325 SER A C 1
ATOM 2691 O O . SER A 1 325 ? 0.364 -20.152 -0.790 1.00 93.38 325 SER A O 1
ATOM 2693 N N . TRP A 1 326 ? -0.724 -19.223 0.945 1.00 94.69 326 TRP A N 1
ATOM 2694 C CA . TRP A 1 326 ? -1.362 -18.173 0.152 1.00 94.69 326 TRP A CA 1
ATOM 2695 C C . TRP A 1 326 ? -0.370 -17.112 -0.320 1.00 94.69 326 TRP A C 1
ATOM 2697 O O . TRP A 1 326 ? -0.488 -16.648 -1.453 1.00 94.69 326 TRP A O 1
ATOM 2707 N N . THR A 1 327 ? 0.651 -16.789 0.478 1.00 95.12 327 THR A N 1
ATOM 2708 C CA . THR A 1 327 ? 1.744 -15.910 0.032 1.00 95.12 327 THR A CA 1
ATOM 2709 C C . THR A 1 327 ? 2.472 -16.489 -1.181 1.00 95.12 327 THR A C 1
ATOM 2711 O O . THR A 1 327 ? 2.661 -15.791 -2.174 1.00 95.12 327 THR A O 1
ATOM 2714 N N . MET A 1 328 ? 2.834 -17.774 -1.145 1.00 94.88 328 MET A N 1
ATOM 2715 C CA . MET A 1 328 ? 3.505 -18.448 -2.261 1.00 94.88 328 MET A CA 1
ATOM 2716 C C . MET A 1 328 ? 2.599 -18.574 -3.485 1.00 94.88 328 MET A C 1
ATOM 2718 O O . MET A 1 328 ? 3.069 -18.399 -4.606 1.00 94.88 328 MET A O 1
ATOM 2722 N N . PHE A 1 329 ? 1.304 -18.834 -3.284 1.00 94.75 329 PHE A N 1
ATOM 2723 C CA . PHE A 1 329 ? 0.323 -18.843 -4.368 1.00 94.75 329 PHE A CA 1
ATOM 2724 C C . PHE A 1 329 ? 0.298 -17.499 -5.105 1.00 94.75 329 PHE A C 1
ATOM 2726 O O . PHE A 1 329 ? 0.487 -17.461 -6.319 1.00 94.75 329 PHE A O 1
ATOM 2733 N N . TRP A 1 330 ? 0.134 -16.390 -4.381 1.00 94.88 330 TRP A N 1
ATOM 2734 C CA . TRP A 1 330 ? 0.068 -15.061 -4.988 1.00 94.88 330 TRP A CA 1
ATOM 2735 C C . TRP A 1 330 ? 1.401 -14.610 -5.596 1.00 94.88 330 TRP A C 1
ATOM 2737 O O . TRP A 1 330 ? 1.405 -14.012 -6.672 1.00 94.88 330 TRP A O 1
ATOM 2747 N N . ALA A 1 331 ? 2.534 -14.961 -4.981 1.00 91.12 331 ALA A N 1
ATOM 2748 C CA . ALA A 1 331 ? 3.852 -14.746 -5.576 1.00 91.12 331 ALA A CA 1
ATOM 2749 C C . ALA A 1 331 ? 4.023 -15.532 -6.891 1.00 91.12 331 ALA A C 1
ATOM 2751 O O . ALA A 1 331 ? 4.532 -14.993 -7.873 1.00 91.12 331 ALA A O 1
ATOM 2752 N N . GLY A 1 332 ? 3.543 -16.778 -6.944 1.00 90.19 332 GLY A N 1
ATOM 2753 C CA . GLY A 1 332 ? 3.541 -17.598 -8.156 1.00 90.19 332 GLY A CA 1
ATOM 2754 C C . GLY A 1 332 ? 2.639 -17.038 -9.258 1.00 90.19 332 GLY A C 1
ATOM 2755 O O . GLY A 1 332 ? 3.027 -17.043 -10.422 1.00 90.19 332 GLY A O 1
ATOM 2756 N N . VAL A 1 333 ? 1.473 -16.491 -8.898 1.00 89.75 333 VAL A N 1
ATOM 2757 C CA . VAL A 1 333 ? 0.575 -15.788 -9.834 1.00 89.75 333 VAL A CA 1
ATOM 2758 C C . VAL A 1 333 ? 1.234 -14.525 -10.405 1.00 89.75 333 VAL A C 1
ATOM 2760 O O . VAL A 1 333 ? 1.007 -14.185 -11.565 1.00 89.75 333 VAL A O 1
ATOM 2763 N N . LEU A 1 334 ? 2.068 -13.841 -9.617 1.00 86.31 334 LEU A N 1
ATOM 2764 C CA . LEU A 1 334 ? 2.798 -12.650 -10.051 1.00 86.31 334 LEU A CA 1
ATOM 2765 C C . LEU A 1 334 ? 4.013 -12.976 -10.941 1.00 86.31 334 LEU A C 1
ATOM 2767 O O . LEU A 1 334 ? 4.319 -12.201 -11.846 1.00 86.31 334 LEU A O 1
ATOM 2771 N N . ALA A 1 335 ? 4.696 -14.102 -10.715 1.00 79.50 335 ALA A N 1
ATOM 2772 C CA . ALA A 1 335 ? 5.992 -14.411 -11.330 1.00 79.50 335 ALA A CA 1
ATOM 2773 C C . ALA A 1 335 ? 6.045 -14.286 -12.874 1.00 79.50 335 ALA A C 1
ATOM 2775 O O . ALA A 1 335 ? 6.984 -13.649 -13.363 1.00 79.50 335 ALA A O 1
ATOM 2776 N N . PRO A 1 336 ? 5.058 -14.775 -13.659 1.00 75.19 336 PRO A N 1
ATOM 2777 C CA . PRO A 1 336 ? 5.069 -14.629 -15.120 1.00 75.19 336 PRO A CA 1
ATOM 2778 C C . PRO A 1 336 ? 5.019 -13.175 -15.609 1.00 75.19 336 PRO A C 1
ATOM 2780 O O . PRO A 1 336 ? 5.413 -12.891 -16.733 1.00 75.19 336 PRO A O 1
ATOM 2783 N N . PHE A 1 337 ? 4.534 -12.247 -14.780 1.00 67.19 337 PHE A N 1
ATOM 2784 C CA . PHE A 1 337 ? 4.444 -10.826 -15.121 1.00 67.19 337 PHE A CA 1
ATOM 2785 C C . PHE A 1 337 ? 5.723 -10.049 -14.782 1.00 67.19 337 PHE A C 1
ATOM 2787 O O . PHE A 1 337 ? 5.899 -8.936 -15.270 1.00 67.19 337 PHE A O 1
ATOM 2794 N N . LEU A 1 338 ? 6.607 -10.620 -13.956 1.00 63.78 338 LEU A N 1
ATOM 2795 C CA . LEU A 1 338 ? 7.907 -10.036 -13.611 1.00 63.78 338 LEU A CA 1
ATOM 2796 C C . LEU A 1 338 ? 9.026 -10.539 -14.533 1.00 63.78 338 LEU A C 1
ATOM 2798 O O . LEU A 1 338 ? 9.946 -9.788 -14.846 1.00 63.78 338 LEU A O 1
ATOM 2802 N N . ALA A 1 339 ? 8.943 -11.787 -14.993 1.00 54.47 339 ALA A N 1
ATOM 2803 C CA . ALA A 1 339 ? 9.892 -12.369 -15.935 1.00 54.47 339 ALA A CA 1
ATOM 2804 C C . ALA A 1 339 ? 9.496 -12.026 -17.381 1.00 54.47 339 ALA A C 1
ATOM 2806 O O . ALA A 1 339 ? 8.846 -12.816 -18.059 1.00 54.47 339 ALA A O 1
ATOM 2807 N N . THR A 1 340 ? 9.859 -10.833 -17.855 1.00 57.97 340 THR A N 1
ATOM 2808 C CA . THR A 1 340 ? 9.635 -10.432 -19.253 1.00 57.97 340 THR A CA 1
ATOM 2809 C C . THR A 1 340 ? 10.956 -10.423 -20.019 1.00 57.97 340 THR A C 1
ATOM 2811 O O . THR A 1 340 ? 11.764 -9.510 -19.878 1.00 57.97 340 THR A O 1
ATOM 2814 N N . ASN A 1 341 ? 11.198 -11.473 -20.810 1.00 67.06 341 ASN A N 1
ATOM 2815 C CA . ASN A 1 341 ? 12.215 -11.445 -21.861 1.00 67.06 341 ASN A CA 1
ATOM 2816 C C . ASN A 1 341 ? 11.621 -10.736 -23.082 1.00 67.06 341 ASN A C 1
ATOM 2818 O O . ASN A 1 341 ? 10.440 -10.919 -23.378 1.00 67.06 341 ASN A O 1
ATOM 2822 N N . VAL A 1 342 ? 12.431 -9.930 -23.767 1.00 80.88 342 VAL A N 1
ATOM 2823 C CA . VAL A 1 342 ? 12.029 -9.296 -25.028 1.00 80.88 342 VAL A CA 1
ATOM 2824 C C . VAL A 1 342 ? 12.527 -10.144 -26.183 1.00 80.88 342 VAL A C 1
ATOM 2826 O O . VAL A 1 342 ? 13.724 -10.406 -26.276 1.00 80.88 342 VAL A O 1
ATOM 2829 N N . GLU A 1 343 ? 11.611 -10.545 -27.050 1.00 88.06 343 GLU A N 1
ATOM 2830 C CA . GLU A 1 343 ? 11.894 -11.236 -28.302 1.00 88.06 343 GLU A CA 1
ATOM 2831 C C . GLU A 1 343 ? 11.902 -10.233 -29.464 1.00 88.06 343 GLU A C 1
ATOM 2833 O O . GLU A 1 343 ? 11.229 -9.197 -29.414 1.00 88.06 343 GLU A O 1
ATOM 2838 N N . PHE A 1 344 ? 12.669 -10.538 -30.513 1.00 88.94 344 PHE A N 1
ATOM 2839 C CA . PHE A 1 344 ? 12.668 -9.778 -31.761 1.00 88.94 344 PHE A CA 1
ATOM 2840 C C . PHE A 1 344 ? 11.923 -10.573 -32.838 1.00 88.94 344 PHE A C 1
ATOM 2842 O O . PHE A 1 344 ? 12.283 -11.716 -33.101 1.00 88.94 344 PHE A O 1
ATOM 2849 N N . GLU A 1 345 ? 10.901 -9.980 -33.467 1.00 89.12 345 GLU A N 1
ATOM 2850 C CA . GLU A 1 345 ? 10.050 -10.652 -34.471 1.00 89.12 345 GLU A CA 1
ATOM 2851 C C . GLU A 1 345 ? 10.860 -11.197 -35.663 1.00 89.12 345 GLU A C 1
ATOM 2853 O O . GLU A 1 345 ? 10.544 -12.254 -36.206 1.00 89.12 345 GLU A O 1
ATOM 2858 N N . ASN A 1 346 ? 11.940 -10.502 -36.027 1.00 88.31 346 ASN A N 1
ATOM 2859 C CA . ASN A 1 346 ? 12.905 -10.935 -37.030 1.00 88.31 346 ASN A CA 1
ATOM 2860 C C . ASN A 1 346 ? 14.329 -10.648 -36.529 1.00 88.31 346 ASN A C 1
ATOM 2862 O O . ASN A 1 346 ? 14.949 -9.629 -36.844 1.00 88.31 346 ASN A O 1
ATOM 2866 N N . GLU A 1 347 ? 14.796 -11.516 -35.631 1.00 90.62 347 GLU A N 1
ATOM 2867 C CA . GLU A 1 347 ? 16.054 -11.338 -34.902 1.00 90.62 347 GLU A CA 1
ATOM 2868 C C . GLU A 1 347 ? 17.280 -11.304 -35.827 1.00 90.62 347 GLU A C 1
ATOM 2870 O O . GLU A 1 347 ? 18.212 -10.537 -35.576 1.00 90.62 347 GLU A O 1
ATOM 2875 N N . ASP A 1 348 ? 17.271 -12.091 -36.905 1.00 92.81 348 ASP A N 1
ATOM 2876 C CA . ASP A 1 348 ? 18.373 -12.147 -37.867 1.00 92.81 348 ASP A CA 1
ATOM 2877 C C . ASP A 1 348 ? 18.511 -10.825 -38.633 1.00 92.81 348 ASP A C 1
ATOM 2879 O O . ASP A 1 348 ? 19.608 -10.269 -38.695 1.00 92.81 348 ASP A O 1
ATOM 2883 N N . ASP A 1 349 ? 17.406 -10.260 -39.130 1.00 93.12 349 ASP A N 1
ATOM 2884 C CA . ASP A 1 349 ? 17.420 -8.969 -39.831 1.00 93.12 349 ASP A CA 1
ATOM 2885 C C . ASP A 1 349 ? 17.867 -7.828 -38.911 1.00 93.12 349 ASP A C 1
ATOM 2887 O O . ASP A 1 349 ? 18.674 -6.982 -39.300 1.00 93.12 349 ASP A O 1
ATOM 2891 N N . PHE A 1 350 ? 17.411 -7.832 -37.655 1.00 95.06 350 PHE A N 1
ATOM 2892 C CA . PHE A 1 350 ? 17.862 -6.863 -36.659 1.00 95.06 350 PHE A CA 1
ATOM 2893 C C . PHE A 1 350 ? 19.372 -6.979 -36.388 1.00 95.06 350 PHE A C 1
ATOM 2895 O O . PHE A 1 350 ? 20.089 -5.975 -36.398 1.00 95.06 350 PHE A O 1
ATOM 2902 N N . LYS A 1 351 ? 19.878 -8.201 -36.176 1.00 93.50 351 LYS A N 1
ATOM 2903 C CA . LYS A 1 351 ? 21.311 -8.454 -35.958 1.00 93.50 351 LYS A CA 1
ATOM 2904 C C . LYS A 1 351 ? 22.150 -8.045 -37.165 1.00 93.50 351 LYS A C 1
ATOM 2906 O O . LYS A 1 351 ? 23.219 -7.460 -36.976 1.00 93.50 351 LYS A O 1
ATOM 2911 N N . ASN A 1 352 ? 21.663 -8.305 -38.376 1.00 94.00 352 ASN A N 1
ATOM 2912 C CA . ASN A 1 352 ? 22.314 -7.891 -39.614 1.00 94.00 352 ASN A CA 1
ATOM 2913 C C . ASN A 1 352 ? 22.391 -6.363 -39.706 1.00 94.00 352 ASN A C 1
ATOM 2915 O O . ASN A 1 352 ? 23.490 -5.833 -39.850 1.00 94.00 352 ASN A O 1
ATOM 2919 N N . ALA A 1 353 ? 21.283 -5.647 -39.491 1.00 94.88 353 ALA A N 1
ATOM 2920 C CA . ALA A 1 353 ? 21.259 -4.182 -39.515 1.00 94.88 353 ALA A CA 1
ATOM 2921 C C . ALA A 1 353 ? 22.218 -3.557 -38.481 1.00 94.88 353 ALA A C 1
ATOM 2923 O O . ALA A 1 353 ? 22.959 -2.622 -38.792 1.00 94.88 353 ALA A O 1
ATOM 2924 N N . ILE A 1 354 ? 22.267 -4.098 -37.256 1.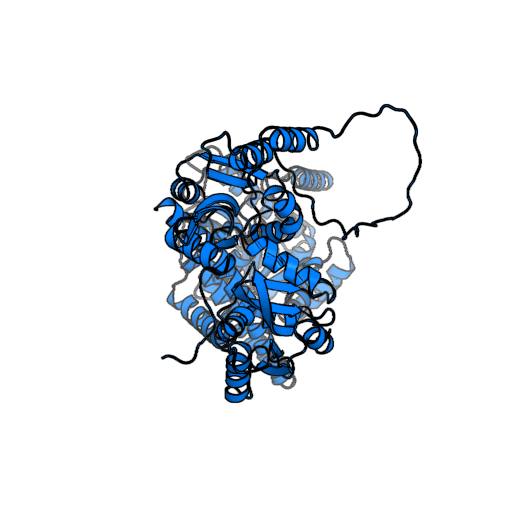00 95.19 354 ILE A N 1
ATOM 2925 C CA . ILE A 1 354 ? 23.224 -3.656 -36.226 1.00 95.19 354 ILE A CA 1
ATOM 2926 C C . ILE A 1 354 ? 24.669 -3.938 -36.649 1.00 95.19 354 ILE A C 1
ATOM 2928 O O . ILE A 1 354 ? 25.544 -3.102 -36.423 1.00 95.19 354 ILE A O 1
ATOM 2932 N N . SER A 1 355 ? 24.935 -5.100 -37.249 1.00 92.25 355 SER A N 1
ATOM 2933 C CA . SER A 1 355 ? 26.270 -5.457 -37.732 1.00 92.25 355 SER A CA 1
ATOM 2934 C C . SER A 1 355 ? 26.733 -4.538 -38.865 1.00 92.25 355 SER A C 1
ATOM 2936 O O . SER A 1 355 ? 27.875 -4.079 -38.839 1.00 92.25 355 SER A O 1
ATOM 2938 N N . GLU A 1 356 ? 25.858 -4.232 -39.824 1.00 93.75 356 GLU A N 1
ATOM 2939 C CA . GLU A 1 356 ? 26.143 -3.303 -40.923 1.00 93.75 356 GLU A CA 1
ATOM 2940 C C . GLU A 1 356 ? 26.403 -1.891 -40.404 1.00 93.75 356 GLU A C 1
ATOM 2942 O O . GLU A 1 356 ? 27.434 -1.305 -40.722 1.00 93.75 356 GLU A O 1
ATOM 2947 N N . CYS A 1 357 ? 25.542 -1.384 -39.515 1.00 93.56 357 CYS A N 1
ATOM 2948 C CA . CYS A 1 357 ? 25.710 -0.068 -38.895 1.00 93.56 357 CYS A CA 1
ATO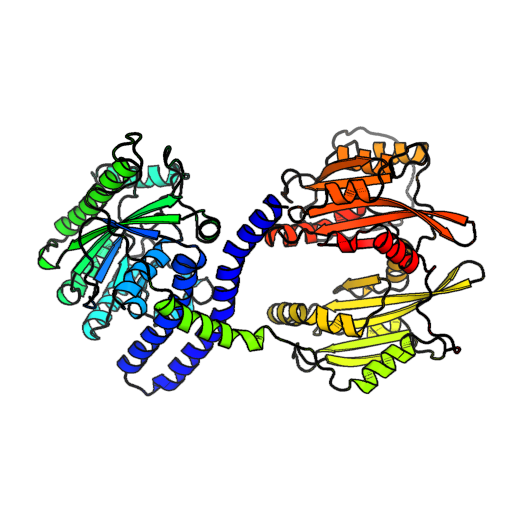M 2949 C C . CYS A 1 357 ? 27.053 0.078 -38.165 1.00 93.56 357 CYS A C 1
ATOM 2951 O O . CYS A 1 357 ? 27.584 1.177 -38.045 1.00 93.56 357 CYS A O 1
ATOM 2953 N N . ARG A 1 358 ? 27.632 -1.028 -37.682 1.00 92.00 358 ARG A N 1
ATOM 2954 C CA . ARG A 1 358 ? 28.904 -1.046 -36.943 1.00 92.00 358 ARG A CA 1
ATOM 2955 C C . ARG A 1 358 ? 30.145 -1.248 -37.802 1.00 92.00 358 ARG A C 1
ATOM 2957 O O . ARG A 1 358 ? 31.253 -1.210 -37.266 1.00 92.00 358 ARG A O 1
ATOM 2964 N N . SER A 1 359 ? 29.979 -1.511 -39.089 1.00 86.56 359 SER A N 1
ATOM 2965 C CA . SER A 1 359 ? 31.076 -1.866 -39.976 1.00 86.56 359 SER A CA 1
ATOM 2966 C C . SER A 1 359 ? 31.387 -0.730 -40.942 1.00 86.56 359 SER A C 1
ATOM 2968 O O . SER A 1 359 ? 30.498 -0.122 -41.529 1.00 86.56 359 SER A O 1
ATOM 2970 N N . ASP A 1 360 ? 32.677 -0.487 -41.164 1.00 83.50 360 ASP A N 1
ATOM 2971 C CA . ASP A 1 360 ? 33.142 0.470 -42.171 1.00 83.50 360 ASP A CA 1
ATOM 2972 C C . ASP A 1 360 ? 32.889 -0.006 -43.612 1.00 83.50 360 ASP A C 1
ATOM 2974 O O . ASP A 1 360 ? 33.011 0.778 -44.548 1.00 83.50 360 ASP A O 1
ATOM 2978 N N . ASN A 1 361 ? 32.503 -1.273 -43.798 1.00 86.38 361 ASN A N 1
ATOM 2979 C CA . ASN A 1 361 ? 32.233 -1.860 -45.112 1.00 86.38 361 ASN A CA 1
ATOM 2980 C C . ASN A 1 361 ? 30.834 -1.536 -45.652 1.00 86.38 361 ASN A C 1
ATOM 2982 O O . ASN A 1 361 ? 30.541 -1.862 -46.801 1.00 86.38 361 ASN A O 1
ATOM 2986 N N . PHE A 1 362 ? 29.969 -0.943 -44.829 1.00 88.88 362 PHE A N 1
ATOM 2987 C CA . PHE A 1 362 ? 28.593 -0.628 -45.187 1.00 88.88 362 PHE A CA 1
ATOM 2988 C C . PHE A 1 362 ? 28.323 0.863 -44.986 1.00 88.88 362 PHE A C 1
ATOM 2990 O O . PHE A 1 362 ? 28.867 1.504 -44.083 1.00 88.88 362 PHE A O 1
ATOM 2997 N N . GLU A 1 363 ? 27.462 1.412 -45.841 1.00 89.69 363 GLU A N 1
ATOM 2998 C CA . GLU A 1 363 ? 27.007 2.804 -45.740 1.00 89.69 363 GLU A CA 1
ATOM 2999 C C . GLU A 1 363 ? 25.968 2.999 -44.630 1.00 89.69 363 GLU A C 1
ATOM 3001 O O . GLU A 1 363 ? 25.719 4.131 -44.214 1.00 89.69 363 GLU A O 1
ATOM 3006 N N . THR A 1 364 ? 25.375 1.906 -44.138 1.00 93.12 364 THR A N 1
ATOM 3007 C CA . THR A 1 364 ? 24.417 1.921 -43.035 1.00 93.12 364 THR A CA 1
ATOM 3008 C C . THR A 1 364 ? 25.035 2.638 -41.834 1.00 93.12 364 THR A C 1
ATOM 3010 O O . THR A 1 364 ? 26.092 2.258 -41.327 1.00 93.12 364 THR A O 1
ATOM 3013 N N . ASN A 1 365 ? 24.381 3.700 -41.376 1.00 93.62 365 ASN A N 1
ATOM 3014 C CA . ASN A 1 365 ? 24.839 4.529 -40.266 1.00 93.62 365 ASN A CA 1
ATOM 3015 C C . ASN A 1 365 ? 23.729 4.845 -39.260 1.00 93.62 365 ASN A C 1
ATOM 3017 O O . ASN A 1 365 ? 23.966 5.579 -38.303 1.00 93.62 365 ASN A O 1
ATOM 3021 N N . TRP A 1 366 ? 22.543 4.259 -39.411 1.00 96.81 366 TRP A N 1
ATOM 3022 C CA . TRP A 1 366 ? 21.567 4.198 -38.335 1.00 96.81 366 TRP A CA 1
ATOM 3023 C C . TRP A 1 366 ? 20.686 2.951 -38.409 1.00 96.81 366 TRP A C 1
ATOM 3025 O O . TRP A 1 366 ? 20.505 2.362 -39.472 1.00 96.81 366 TRP A O 1
ATOM 3035 N N . VAL A 1 367 ? 20.142 2.557 -37.258 1.00 97.75 367 VAL A N 1
ATOM 3036 C CA . VAL A 1 367 ? 19.183 1.455 -37.081 1.00 97.75 367 VAL A CA 1
ATOM 3037 C C . VAL A 1 367 ? 18.123 1.900 -36.080 1.00 97.75 367 VAL A C 1
ATOM 3039 O O . VAL A 1 367 ? 18.462 2.569 -35.107 1.00 97.75 367 VAL A O 1
ATOM 3042 N N . LEU A 1 368 ? 16.865 1.516 -36.281 1.00 97.69 368 LEU A N 1
ATOM 3043 C CA . LEU A 1 368 ? 15.731 1.831 -35.414 1.00 97.69 368 LEU A CA 1
ATOM 3044 C C . LEU A 1 368 ? 14.849 0.598 -35.220 1.00 97.69 368 LEU A C 1
ATOM 3046 O O . LEU A 1 368 ? 14.489 -0.079 -36.179 1.00 97.69 368 LEU A O 1
ATOM 3050 N N . ALA A 1 369 ? 14.447 0.332 -33.984 1.00 96.94 369 ALA A N 1
ATOM 3051 C CA . ALA A 1 369 ? 13.503 -0.718 -33.623 1.00 96.94 369 ALA A CA 1
ATOM 3052 C C . ALA A 1 369 ? 12.349 -0.151 -32.790 1.00 96.94 369 ALA A C 1
ATOM 3054 O O . ALA A 1 369 ? 12.502 0.873 -32.124 1.00 96.94 369 ALA A O 1
ATOM 3055 N N . ARG A 1 370 ? 11.196 -0.821 -32.795 1.00 94.69 370 ARG A N 1
ATOM 3056 C CA . ARG A 1 370 ? 10.003 -0.407 -32.037 1.00 94.69 370 ARG A CA 1
ATOM 3057 C C . ARG A 1 370 ? 9.260 -1.601 -31.455 1.00 94.69 370 ARG A C 1
ATOM 3059 O O . ARG A 1 370 ? 9.419 -2.721 -31.933 1.00 94.69 370 ARG A O 1
ATOM 3066 N N . HIS A 1 371 ? 8.417 -1.354 -30.456 1.00 92.12 371 HIS A N 1
ATOM 3067 C CA . HIS A 1 371 ? 7.480 -2.369 -29.957 1.00 92.12 371 HIS A CA 1
ATOM 3068 C C . HIS A 1 371 ? 6.382 -2.667 -30.985 1.00 92.12 371 HIS A C 1
ATOM 3070 O O . HIS A 1 371 ? 5.852 -1.753 -31.622 1.00 92.12 371 HIS A O 1
ATOM 3076 N N . VAL A 1 372 ? 6.019 -3.942 -31.120 1.00 88.94 372 VAL A N 1
ATOM 3077 C CA . VAL A 1 372 ? 4.958 -4.414 -32.027 1.00 88.94 372 VAL A CA 1
ATOM 3078 C C . VAL A 1 372 ? 3.627 -4.446 -31.286 1.00 88.94 372 VAL A C 1
ATOM 3080 O O . VAL A 1 372 ? 3.566 -4.958 -30.174 1.00 88.94 372 VAL A O 1
ATOM 3083 N N . ASP A 1 373 ? 2.556 -3.909 -31.879 1.00 84.62 373 ASP A N 1
ATOM 3084 C CA . ASP A 1 373 ? 1.171 -4.021 -31.380 1.00 84.62 373 ASP A CA 1
ATOM 3085 C C . ASP A 1 373 ? 0.983 -3.722 -29.883 1.00 84.62 373 ASP A C 1
ATOM 3087 O O . ASP A 1 373 ? 0.185 -4.344 -29.181 1.00 84.62 373 ASP A O 1
ATOM 3091 N N . GLN A 1 374 ? 1.740 -2.751 -29.371 1.00 79.31 374 GLN A N 1
ATOM 3092 C CA . GLN A 1 374 ? 1.764 -2.383 -27.954 1.00 79.31 374 GLN A CA 1
ATOM 3093 C C . GLN A 1 374 ? 2.194 -3.514 -26.993 1.00 79.31 374 GLN A C 1
ATOM 3095 O O . GLN A 1 374 ? 1.910 -3.477 -25.790 1.00 79.31 374 GLN A O 1
ATOM 3100 N N . ASN A 1 375 ? 2.885 -4.533 -27.499 1.00 82.38 375 ASN A N 1
ATOM 3101 C CA . ASN A 1 375 ? 3.438 -5.624 -26.716 1.00 82.38 375 ASN A CA 1
ATOM 3102 C C . ASN A 1 375 ? 4.836 -5.243 -26.196 1.00 82.38 375 ASN A C 1
ATOM 3104 O O . ASN A 1 375 ? 5.755 -5.124 -26.998 1.00 82.38 375 ASN A O 1
ATOM 3108 N N . PRO A 1 376 ? 5.046 -5.092 -24.872 1.00 79.56 376 PRO A N 1
ATOM 3109 C CA . PRO A 1 376 ? 6.362 -4.749 -24.330 1.00 79.56 376 PRO A CA 1
ATOM 3110 C C . PRO A 1 376 ? 7.414 -5.851 -24.528 1.00 79.56 376 PRO A C 1
ATOM 3112 O O . PRO A 1 376 ? 8.603 -5.587 -24.399 1.00 79.56 376 PRO A O 1
ATOM 3115 N N . ASN A 1 377 ? 7.003 -7.084 -24.822 1.00 85.75 377 ASN A N 1
ATOM 3116 C CA . ASN A 1 377 ? 7.915 -8.220 -24.935 1.00 85.75 377 ASN A CA 1
ATOM 3117 C C . ASN A 1 377 ? 8.282 -8.544 -26.385 1.00 85.75 377 ASN A C 1
ATOM 3119 O O . ASN A 1 377 ? 8.980 -9.527 -26.607 1.00 85.75 377 ASN A O 1
ATOM 3123 N N . LEU A 1 378 ? 7.800 -7.770 -27.361 1.00 90.25 378 LEU A N 1
ATOM 3124 C CA . LEU A 1 378 ? 8.053 -8.024 -28.774 1.00 90.25 378 LEU A CA 1
ATOM 3125 C C . LEU A 1 378 ? 8.504 -6.743 -29.467 1.00 90.25 378 LEU A C 1
ATOM 3127 O O . LEU A 1 378 ? 7.751 -5.773 -29.566 1.00 90.25 378 LEU A O 1
ATOM 3131 N N . VAL A 1 379 ? 9.736 -6.764 -29.962 1.00 93.44 379 VAL A N 1
ATOM 3132 C CA . VAL A 1 379 ? 10.353 -5.663 -30.701 1.00 93.44 379 VAL A CA 1
ATOM 3133 C C . VAL A 1 379 ? 10.560 -6.085 -32.152 1.00 93.44 379 VAL A C 1
ATOM 3135 O O . VAL A 1 379 ? 10.810 -7.247 -32.453 1.00 93.44 379 VAL A O 1
ATOM 3138 N N . THR A 1 380 ? 10.450 -5.142 -33.077 1.00 95.12 380 THR A N 1
ATOM 3139 C CA . THR A 1 380 ? 10.737 -5.371 -34.494 1.00 95.12 380 THR A CA 1
ATOM 3140 C C . THR A 1 380 ? 11.658 -4.286 -35.027 1.00 95.12 380 THR A C 1
ATOM 3142 O O . THR A 1 380 ? 11.671 -3.160 -34.514 1.00 95.12 380 THR A O 1
ATOM 3145 N N . LEU A 1 381 ? 12.440 -4.627 -36.050 1.00 96.25 381 LEU A N 1
ATOM 3146 C CA . LEU A 1 381 ? 13.233 -3.661 -36.799 1.00 96.25 381 LEU A CA 1
ATOM 3147 C C . LEU A 1 381 ? 12.269 -2.736 -37.555 1.00 96.25 381 LEU A C 1
ATOM 3149 O O . LEU A 1 381 ? 11.447 -3.192 -38.343 1.00 96.25 381 LEU A O 1
ATOM 3153 N N . SER A 1 382 ? 12.353 -1.436 -37.290 1.00 94.38 382 SER A N 1
ATOM 3154 C CA . SER A 1 382 ? 11.460 -0.425 -37.862 1.00 94.38 382 SER A CA 1
ATOM 3155 C C . SER A 1 382 ? 12.097 0.357 -39.008 1.00 94.38 382 SER A C 1
ATOM 3157 O O . SER A 1 382 ? 11.371 0.920 -39.821 1.00 94.38 382 SER A O 1
ATOM 3159 N N . GLY A 1 383 ? 13.430 0.413 -39.072 1.00 94.88 383 GLY A N 1
ATOM 3160 C CA . GLY A 1 383 ? 14.161 1.090 -40.141 1.00 94.88 383 GLY A CA 1
ATOM 3161 C C . GLY A 1 383 ? 15.674 1.028 -39.950 1.00 94.88 383 GLY A C 1
ATOM 3162 O O . GLY A 1 383 ? 16.161 0.773 -38.849 1.00 94.88 383 GLY A O 1
ATOM 3163 N N . PHE A 1 384 ? 16.412 1.239 -41.032 1.00 96.81 384 PHE A N 1
ATOM 3164 C CA . PHE A 1 384 ? 17.858 1.451 -41.060 1.00 96.81 384 PHE A CA 1
ATOM 3165 C C . PHE A 1 384 ? 18.209 2.169 -42.368 1.00 96.81 384 PHE A C 1
ATOM 3167 O O . PHE A 1 384 ? 17.451 2.082 -43.335 1.00 96.81 384 PHE A O 1
ATOM 3174 N N . GLY A 1 385 ? 19.339 2.870 -42.411 1.00 95.12 385 GLY A N 1
ATOM 3175 C CA . GLY A 1 385 ? 19.708 3.662 -43.585 1.00 95.12 385 GLY A CA 1
ATOM 3176 C C . GLY A 1 385 ? 21.075 4.323 -43.463 1.00 95.12 385 GLY A C 1
ATOM 3177 O O . GLY A 1 385 ? 21.849 4.005 -42.556 1.00 95.12 385 GLY A O 1
ATOM 3178 N N . ASN A 1 386 ? 21.374 5.226 -44.398 1.00 94.69 386 ASN A N 1
ATOM 3179 C CA . ASN A 1 386 ? 22.669 5.900 -44.552 1.00 94.69 386 ASN A CA 1
ATOM 3180 C C . ASN A 1 386 ? 22.592 7.439 -44.406 1.00 94.69 386 ASN A C 1
ATOM 3182 O O . ASN A 1 386 ? 23.608 8.126 -44.521 1.00 94.69 386 ASN A O 1
ATOM 3186 N N . GLY A 1 387 ? 21.422 8.002 -44.104 1.00 90.69 387 GLY A N 1
ATOM 3187 C CA . GLY A 1 387 ? 21.198 9.432 -43.858 1.00 90.69 387 GLY A CA 1
ATOM 3188 C C . GLY A 1 387 ? 21.410 9.882 -42.406 1.00 90.69 387 GLY A C 1
ATOM 3189 O O . GLY A 1 387 ? 21.130 11.032 -42.061 1.00 90.69 387 GLY A O 1
ATOM 3190 N N . GLY A 1 388 ? 21.920 9.002 -41.543 1.00 90.44 388 GLY A N 1
ATOM 3191 C CA . GLY A 1 388 ? 22.275 9.295 -40.156 1.00 90.44 388 GLY A CA 1
ATOM 3192 C C . GLY A 1 388 ? 21.087 9.719 -39.292 1.00 90.44 388 GLY A C 1
ATOM 3193 O O . GLY A 1 388 ? 19.964 9.244 -39.448 1.00 90.44 388 GLY A O 1
ATOM 3194 N N . ALA A 1 389 ? 21.342 10.628 -38.349 1.00 90.31 389 ALA A N 1
ATOM 3195 C CA . ALA A 1 389 ? 20.316 11.107 -37.424 1.00 90.31 389 ALA A CA 1
ATOM 3196 C C . ALA A 1 389 ? 19.163 11.848 -38.126 1.00 90.31 389 ALA A C 1
ATOM 3198 O O . ALA A 1 389 ? 18.030 11.765 -37.665 1.00 90.31 389 ALA A O 1
ATOM 3199 N N . GLU A 1 390 ? 19.430 12.546 -39.235 1.00 91.62 390 GLU A N 1
ATOM 3200 C CA . GLU A 1 390 ? 18.403 13.291 -39.974 1.00 91.62 390 GLU A CA 1
ATOM 3201 C C . GLU A 1 390 ? 17.348 12.356 -40.569 1.00 91.62 390 GLU A C 1
ATOM 3203 O O . GLU A 1 390 ? 16.159 12.565 -40.347 1.00 91.62 390 GLU A O 1
ATOM 3208 N N . GLU A 1 391 ? 17.778 11.271 -41.214 1.00 94.25 391 GLU A N 1
ATOM 3209 C CA . GLU A 1 391 ? 16.868 10.252 -41.749 1.00 94.25 391 GLU A CA 1
ATOM 3210 C C . GLU A 1 391 ? 16.163 9.462 -40.631 1.00 94.25 391 GLU A C 1
ATOM 3212 O O . GLU A 1 391 ? 14.962 9.199 -40.714 1.00 94.25 391 GLU A O 1
ATOM 3217 N N . LEU A 1 392 ? 16.866 9.140 -39.535 1.00 95.19 392 LEU A N 1
ATOM 3218 C CA . LEU A 1 392 ? 16.250 8.457 -38.392 1.00 95.19 392 LEU A CA 1
ATOM 3219 C C . LEU A 1 392 ? 15.084 9.267 -37.808 1.00 95.19 392 LEU A C 1
ATOM 3221 O O . LEU A 1 392 ? 14.050 8.684 -37.478 1.00 95.19 392 LEU A O 1
ATOM 3225 N N . LYS A 1 393 ? 15.226 10.596 -37.689 1.00 93.94 393 LYS A N 1
ATOM 3226 C CA . LYS A 1 393 ? 14.185 11.488 -37.143 1.00 93.94 393 LYS A CA 1
ATOM 3227 C C . LYS A 1 393 ? 12.887 11.430 -37.944 1.00 93.94 393 LYS A C 1
ATOM 3229 O O . LYS A 1 393 ? 11.815 11.494 -37.349 1.00 93.94 393 LYS A O 1
ATOM 3234 N N . GLU A 1 394 ? 12.975 11.285 -39.264 1.00 93.81 394 GLU A N 1
ATOM 3235 C CA . GLU A 1 394 ? 11.801 11.166 -40.139 1.00 93.81 394 GLU A CA 1
ATOM 3236 C C . GLU A 1 394 ? 11.005 9.878 -39.878 1.00 93.81 394 GLU A C 1
ATOM 3238 O O . GLU A 1 394 ? 9.811 9.820 -40.167 1.00 93.81 394 GLU A O 1
ATOM 3243 N N . SER A 1 395 ? 11.649 8.870 -39.282 1.00 94.44 395 SER A N 1
ATOM 3244 C CA . SER A 1 395 ? 11.054 7.572 -38.950 1.00 94.44 395 SER A CA 1
ATOM 3245 C C . SER A 1 395 ? 10.515 7.486 -37.513 1.00 94.44 395 SER A C 1
ATOM 3247 O O . SER A 1 395 ? 10.075 6.415 -37.097 1.00 94.44 395 SER A O 1
ATOM 3249 N N . LEU A 1 396 ? 10.566 8.572 -36.729 1.00 95.75 396 LEU A N 1
ATOM 3250 C CA . LEU A 1 396 ? 10.085 8.585 -35.345 1.00 95.75 396 LEU A CA 1
ATOM 3251 C C . LEU A 1 396 ? 8.576 8.821 -35.260 1.00 95.75 396 LEU A C 1
ATOM 3253 O O . LEU A 1 396 ? 8.026 9.746 -35.853 1.00 95.75 396 LEU A O 1
ATOM 3257 N N . GLU A 1 397 ? 7.915 8.014 -34.435 1.00 93.94 397 GLU A N 1
ATOM 3258 C CA . GLU A 1 397 ? 6.467 8.045 -34.249 1.00 93.94 397 GLU A CA 1
ATOM 3259 C C . GLU A 1 397 ? 6.095 8.557 -32.849 1.00 93.94 397 GLU A C 1
ATOM 3261 O O . GLU A 1 397 ? 6.596 8.081 -31.826 1.00 93.94 397 GLU A O 1
ATOM 3266 N N . ASP A 1 398 ? 5.185 9.530 -32.786 1.00 93.00 398 ASP A N 1
ATOM 3267 C CA . ASP A 1 398 ? 4.747 10.162 -31.535 1.00 93.00 398 ASP A CA 1
ATOM 3268 C C . ASP A 1 398 ? 3.903 9.234 -30.639 1.00 93.00 398 ASP A C 1
ATOM 3270 O O . ASP A 1 398 ? 3.737 9.507 -29.449 1.00 93.00 398 ASP A O 1
ATOM 3274 N N . ASP A 1 399 ? 3.350 8.150 -31.174 1.00 91.31 399 ASP A N 1
ATOM 3275 C CA . ASP A 1 399 ? 2.531 7.158 -30.471 1.00 91.31 399 ASP A CA 1
ATOM 3276 C C . ASP A 1 399 ? 3.287 5.865 -30.120 1.00 91.31 399 ASP A C 1
ATOM 3278 O O . ASP A 1 399 ? 2.717 4.974 -29.480 1.00 91.31 399 ASP A O 1
ATOM 3282 N N . SER A 1 400 ? 4.586 5.804 -30.426 1.00 90.88 400 SER A N 1
ATOM 3283 C CA . SER A 1 400 ? 5.443 4.634 -30.216 1.00 90.88 400 SER A CA 1
ATOM 3284 C C . SER A 1 400 ? 6.607 4.910 -29.251 1.00 90.88 400 SER A C 1
ATOM 3286 O O . SER A 1 400 ? 7.033 6.044 -29.027 1.00 90.88 400 SER A O 1
ATOM 3288 N N . VAL A 1 401 ? 7.144 3.835 -28.660 1.00 91.75 401 VAL A N 1
ATOM 3289 C CA . VAL A 1 401 ? 8.466 3.840 -28.010 1.00 91.75 401 VAL A CA 1
ATOM 3290 C C . VAL A 1 401 ? 9.438 3.127 -28.935 1.00 91.75 401 VAL A C 1
ATOM 3292 O O . VAL A 1 401 ? 9.168 1.997 -29.355 1.00 91.75 401 VAL A O 1
ATOM 3295 N N . MET A 1 402 ? 10.545 3.795 -29.256 1.00 96.00 402 MET A N 1
ATOM 3296 C CA . MET A 1 402 ? 11.499 3.337 -30.264 1.00 96.00 402 MET A CA 1
ATOM 3297 C C . MET A 1 402 ? 12.938 3.400 -29.740 1.00 96.00 402 MET A C 1
ATOM 3299 O O . MET A 1 402 ? 13.264 4.173 -28.835 1.00 96.00 402 MET A O 1
ATOM 3303 N N . TYR A 1 403 ? 13.797 2.564 -30.314 1.00 96.50 403 TYR A N 1
ATOM 3304 C CA . TYR A 1 403 ? 15.181 2.349 -29.905 1.00 96.50 403 TYR A CA 1
ATOM 3305 C C . TYR A 1 403 ? 16.086 2.472 -31.122 1.00 96.50 403 TYR A C 1
ATOM 3307 O O . TYR A 1 403 ? 15.963 1.684 -32.057 1.00 96.50 403 TYR A O 1
ATOM 3315 N N . GLY A 1 404 ? 16.961 3.469 -31.125 1.00 96.25 404 GLY A N 1
ATOM 3316 C CA . GLY A 1 404 ? 17.833 3.787 -32.244 1.00 96.25 404 GLY A CA 1
ATOM 3317 C C . GLY A 1 404 ? 19.309 3.598 -31.920 1.00 96.25 404 GLY A C 1
ATOM 3318 O O . GLY A 1 404 ? 19.727 3.725 -30.771 1.00 96.25 404 GLY A O 1
ATOM 3319 N N . LEU A 1 405 ? 20.116 3.352 -32.944 1.00 96.94 405 LEU A N 1
ATOM 3320 C CA . LEU A 1 405 ? 21.571 3.449 -32.893 1.00 96.94 405 LEU A CA 1
ATOM 3321 C C . LEU A 1 405 ? 22.035 4.247 -34.100 1.00 96.94 405 LEU A C 1
ATOM 3323 O O . LEU A 1 405 ? 21.734 3.850 -35.219 1.00 96.94 405 LEU A O 1
ATOM 3327 N N . VAL A 1 406 ? 22.768 5.334 -33.878 1.00 95.19 406 VAL A N 1
ATOM 3328 C CA . VAL A 1 406 ? 23.320 6.180 -34.943 1.00 95.19 406 VAL A CA 1
ATOM 3329 C C . VAL A 1 406 ? 24.839 6.160 -34.877 1.00 95.19 406 VAL A C 1
ATOM 3331 O O . VAL A 1 406 ? 25.423 6.351 -33.808 1.00 95.19 406 VAL A O 1
ATOM 3334 N N . ARG A 1 407 ? 25.473 5.940 -36.025 1.00 91.88 407 ARG A N 1
ATOM 3335 C CA . ARG A 1 407 ? 26.914 5.993 -36.245 1.00 91.88 407 ARG A CA 1
ATOM 3336 C C . ARG A 1 407 ? 27.313 7.386 -36.727 1.00 91.88 407 ARG A C 1
ATOM 3338 O O . ARG A 1 407 ? 26.784 7.895 -37.709 1.00 91.88 407 ARG A O 1
ATOM 3345 N N . PHE A 1 408 ? 28.290 7.970 -36.051 1.00 86.38 408 PHE A N 1
ATOM 3346 C CA . PHE A 1 408 ? 28.918 9.240 -36.395 1.00 86.38 408 PHE A CA 1
ATOM 3347 C C . PHE A 1 408 ? 30.380 8.996 -36.742 1.00 86.38 408 PHE A C 1
ATOM 3349 O O . PHE A 1 408 ? 31.046 8.206 -36.075 1.00 86.38 408 PHE A O 1
ATOM 3356 N N . GLN A 1 409 ? 30.886 9.688 -37.757 1.00 78.75 409 GLN A N 1
ATOM 3357 C CA . GLN A 1 409 ? 32.303 9.690 -38.094 1.00 78.75 409 GLN A CA 1
ATOM 3358 C C . GLN A 1 409 ? 32.846 11.097 -37.862 1.00 78.75 409 GLN A C 1
ATOM 3360 O O . GLN A 1 409 ? 32.387 12.054 -38.482 1.00 78.75 409 GLN A O 1
ATOM 3365 N N . GLU A 1 410 ? 33.789 11.222 -36.938 1.00 68.06 410 GLU A N 1
ATOM 3366 C CA . GLU A 1 410 ? 34.436 12.483 -36.594 1.00 68.06 410 GLU A CA 1
ATOM 3367 C C . GLU A 1 410 ? 35.867 12.470 -37.133 1.00 68.06 410 GLU A C 1
ATOM 3369 O O . GLU A 1 410 ? 36.611 11.511 -36.918 1.00 68.06 410 GLU A O 1
ATOM 3374 N N . GLN A 1 411 ? 36.258 13.524 -37.846 1.00 60.25 411 GLN A N 1
ATOM 3375 C CA . GLN A 1 411 ? 37.619 13.689 -38.345 1.00 60.25 411 GLN A CA 1
ATOM 3376 C C . GLN A 1 411 ? 38.383 14.600 -37.379 1.00 60.25 411 GLN A C 1
ATOM 3378 O O . GLN A 1 411 ? 38.126 15.801 -37.325 1.00 60.25 411 GLN A O 1
ATOM 3383 N N . ILE A 1 412 ? 39.301 14.020 -36.606 1.00 56.09 412 ILE A N 1
ATOM 3384 C CA . ILE A 1 412 ? 40.160 14.744 -35.665 1.00 56.09 412 ILE A CA 1
ATOM 3385 C C . ILE A 1 412 ? 41.581 14.697 -36.238 1.00 56.09 412 ILE A C 1
ATOM 3387 O O . ILE A 1 412 ? 42.174 13.628 -36.391 1.00 56.09 412 ILE A O 1
ATOM 3391 N N . ASP A 1 413 ? 42.115 15.859 -36.613 1.00 63.62 413 ASP A N 1
ATOM 3392 C CA . ASP A 1 413 ? 43.396 16.016 -37.312 1.00 63.62 413 ASP A CA 1
ATOM 3393 C C . ASP A 1 413 ? 43.491 15.184 -38.614 1.00 63.62 413 ASP A C 1
ATOM 3395 O O . ASP A 1 413 ? 42.825 15.495 -39.603 1.00 63.62 413 ASP A O 1
ATOM 3399 N N . GLN A 1 414 ? 44.329 14.138 -38.638 1.00 52.78 414 GLN A N 1
ATOM 3400 C CA . GLN A 1 414 ? 44.503 13.205 -39.765 1.00 52.78 414 GLN A CA 1
ATOM 3401 C C . GLN A 1 414 ? 43.857 11.825 -39.518 1.00 52.78 414 GLN A C 1
ATOM 3403 O O . GLN A 1 414 ? 44.036 10.923 -40.335 1.00 52.78 414 GLN A O 1
ATOM 3408 N N . SER A 1 415 ? 43.111 11.644 -38.420 1.00 50.34 415 SER A N 1
ATOM 3409 C CA . SER A 1 415 ? 42.478 10.373 -38.042 1.00 50.34 415 SER A CA 1
ATOM 3410 C C . SER A 1 415 ? 40.951 10.500 -37.994 1.00 50.34 415 SER A C 1
ATOM 3412 O O . SER A 1 415 ? 40.411 11.465 -37.455 1.00 50.34 415 SER A O 1
ATOM 3414 N N . SER A 1 416 ? 40.228 9.530 -38.559 1.00 64.62 416 SER A N 1
ATOM 3415 C CA . SER A 1 416 ? 38.769 9.444 -38.427 1.00 64.62 416 SER A CA 1
ATOM 3416 C C . SER A 1 416 ? 38.404 8.492 -37.291 1.00 64.62 416 SER A C 1
ATOM 3418 O O . SER A 1 416 ? 38.779 7.320 -37.340 1.00 64.62 416 SER A O 1
ATOM 3420 N N . THR A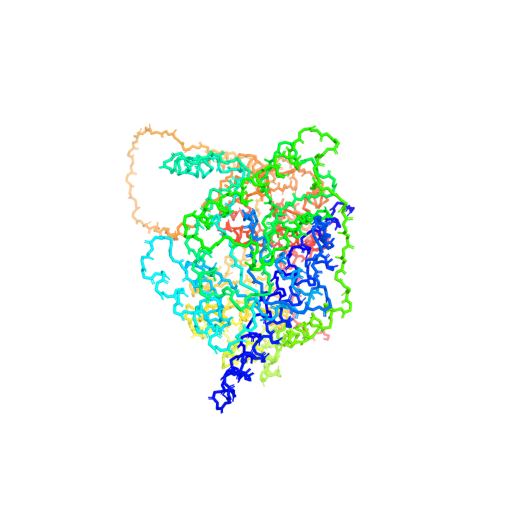 1 417 ? 37.638 8.957 -36.307 1.00 71.25 417 THR A N 1
ATOM 3421 C CA . THR A 1 417 ? 37.097 8.113 -35.233 1.00 71.25 417 THR A CA 1
ATOM 3422 C C . THR A 1 417 ? 35.595 7.917 -35.413 1.00 71.25 417 THR A C 1
ATOM 3424 O O . THR A 1 417 ? 34.888 8.800 -35.899 1.00 71.25 417 THR A O 1
ATOM 3427 N N . VAL A 1 418 ? 35.097 6.733 -35.056 1.00 81.62 418 VAL A N 1
ATOM 3428 C CA . VAL A 1 418 ? 33.680 6.379 -35.196 1.00 81.62 418 VAL A CA 1
ATOM 3429 C C . VAL A 1 418 ? 33.026 6.331 -33.822 1.00 81.62 418 VAL A C 1
ATOM 3431 O O . VAL A 1 418 ? 33.508 5.658 -32.909 1.00 81.62 418 VAL A O 1
ATOM 3434 N N . LYS A 1 419 ? 31.895 7.020 -33.686 1.00 84.88 419 LYS A N 1
ATOM 3435 C CA . LYS A 1 419 ? 31.090 7.104 -32.468 1.00 84.88 419 LYS A CA 1
ATOM 3436 C C . LYS A 1 419 ? 29.700 6.538 -32.704 1.00 84.88 419 LYS A C 1
ATOM 3438 O O . LYS A 1 419 ? 29.182 6.556 -33.812 1.00 84.88 419 LYS A O 1
ATOM 3443 N N . PHE A 1 420 ? 29.095 6.032 -31.638 1.00 89.69 420 PHE A N 1
ATOM 3444 C CA . PHE A 1 420 ? 27.770 5.418 -31.669 1.00 89.69 420 PHE A CA 1
ATOM 3445 C C . PHE A 1 420 ? 26.903 6.049 -30.592 1.00 89.69 420 PHE A C 1
ATOM 3447 O O . PHE A 1 420 ? 27.293 6.040 -29.422 1.00 89.69 420 PHE A O 1
ATOM 3454 N N . VAL A 1 421 ? 25.737 6.551 -30.981 1.00 91.12 421 VAL A N 1
ATOM 3455 C CA . VAL A 1 421 ? 24.750 7.135 -30.074 1.00 91.12 421 VAL A CA 1
ATOM 3456 C C . VAL A 1 421 ? 23.527 6.235 -30.035 1.00 91.12 421 VAL A C 1
ATOM 3458 O O . VAL A 1 421 ? 22.910 5.976 -31.066 1.00 91.12 421 VAL A O 1
ATOM 3461 N N . TYR A 1 422 ? 23.179 5.756 -28.847 1.00 94.88 422 TYR A N 1
ATOM 3462 C CA . TYR A 1 422 ? 21.932 5.045 -28.608 1.00 94.88 422 TYR A CA 1
ATOM 3463 C C . TYR A 1 422 ? 20.811 6.036 -28.311 1.00 94.88 422 TYR A C 1
ATOM 3465 O O . TYR A 1 422 ? 20.948 6.887 -27.434 1.00 94.88 422 TYR A O 1
ATOM 3473 N N . ILE A 1 423 ? 19.695 5.913 -29.016 1.00 94.06 423 ILE A N 1
ATOM 3474 C CA . ILE A 1 423 ? 18.534 6.789 -28.888 1.00 94.06 423 ILE A CA 1
ATOM 3475 C C . ILE A 1 423 ? 17.396 5.990 -28.259 1.00 94.06 423 ILE A C 1
ATOM 3477 O O . ILE A 1 423 ? 17.021 4.930 -28.750 1.00 94.06 423 ILE A O 1
ATOM 3481 N N . HIS A 1 424 ? 16.821 6.506 -27.180 1.00 93.88 424 HIS A N 1
ATOM 3482 C CA . HIS A 1 424 ? 15.585 6.006 -26.595 1.00 93.88 424 HIS A CA 1
ATOM 3483 C C . HIS A 1 424 ? 14.495 7.060 -26.792 1.00 93.88 424 HIS A C 1
ATOM 3485 O O . HIS A 1 424 ? 14.444 8.062 -26.078 1.00 93.88 424 HIS A O 1
ATOM 3491 N N . TRP A 1 425 ? 13.649 6.835 -27.791 1.00 94.38 425 TRP A N 1
ATOM 3492 C CA . TRP A 1 425 ? 12.561 7.732 -28.150 1.00 94.38 425 TRP A CA 1
ATOM 3493 C C . TRP A 1 425 ? 11.284 7.353 -27.404 1.00 94.38 425 TRP A C 1
ATOM 3495 O O . TRP A 1 425 ? 10.835 6.204 -27.475 1.00 94.38 425 TRP A O 1
ATOM 3505 N N . ILE A 1 426 ? 10.678 8.320 -26.714 1.00 90.12 426 ILE A N 1
ATOM 3506 C CA . ILE A 1 426 ? 9.399 8.137 -26.024 1.00 90.12 426 ILE A CA 1
ATOM 3507 C C . ILE A 1 426 ? 8.375 9.100 -26.616 1.00 90.12 426 ILE A C 1
ATOM 3509 O O . ILE A 1 426 ? 8.267 10.241 -26.176 1.00 90.12 426 ILE A O 1
ATOM 3513 N N . GLY A 1 427 ? 7.556 8.616 -27.548 1.00 90.00 427 GLY A N 1
ATOM 3514 C CA . GLY A 1 427 ? 6.523 9.425 -28.178 1.00 90.00 427 GLY A CA 1
ATOM 3515 C C . GLY A 1 427 ? 5.586 10.134 -27.181 1.00 90.00 427 GLY A C 1
ATOM 3516 O O . GLY A 1 427 ? 5.219 9.615 -26.109 1.00 90.00 427 GLY A O 1
ATOM 3517 N N . LYS A 1 428 ? 5.177 11.360 -27.529 1.00 88.44 428 LYS A N 1
ATOM 3518 C CA . LYS A 1 428 ? 4.318 12.211 -26.684 1.00 88.44 428 LYS A CA 1
ATOM 3519 C C . LYS A 1 428 ? 2.916 11.637 -26.478 1.00 88.44 428 LYS A C 1
ATOM 3521 O O . LYS A 1 428 ? 2.302 11.896 -25.443 1.00 88.44 428 LYS A O 1
ATOM 3526 N N . GLN A 1 429 ? 2.425 10.849 -27.430 1.00 88.12 429 GLN A N 1
ATOM 3527 C CA . GLN A 1 429 ? 1.084 10.263 -27.450 1.00 88.12 429 GLN A CA 1
ATOM 3528 C C . GLN A 1 429 ? 1.028 8.853 -26.836 1.00 88.12 429 GLN A C 1
ATOM 3530 O O . GLN A 1 429 ? -0.062 8.306 -26.666 1.00 88.12 429 GLN A O 1
ATOM 3535 N N . VAL A 1 430 ? 2.165 8.278 -26.420 1.00 82.56 430 VAL A N 1
ATOM 3536 C CA . VAL A 1 430 ? 2.196 6.972 -25.740 1.00 82.56 430 VAL A CA 1
ATOM 3537 C C . VAL A 1 430 ? 1.448 7.051 -24.393 1.00 82.56 430 VAL A C 1
ATOM 3539 O O . VAL A 1 430 ? 1.801 7.876 -23.539 1.00 82.56 430 VAL A O 1
ATOM 3542 N N . PRO A 1 431 ? 0.461 6.173 -24.124 1.00 76.19 431 PRO A N 1
ATOM 3543 C CA . PRO A 1 431 ? -0.261 6.159 -22.853 1.00 76.19 431 PRO A CA 1
ATOM 3544 C C . PRO A 1 431 ? 0.659 5.954 -21.642 1.00 76.19 431 PRO A C 1
ATOM 3546 O O . PRO A 1 431 ? 1.560 5.114 -21.662 1.00 76.19 431 PRO A O 1
ATOM 3549 N N . PHE A 1 432 ? 0.389 6.659 -20.536 1.00 67.44 432 PHE A N 1
ATOM 3550 C CA . PHE A 1 432 ? 1.197 6.584 -19.306 1.00 67.44 432 PHE A CA 1
ATOM 3551 C C . PHE A 1 432 ? 1.383 5.147 -18.787 1.00 67.44 432 PHE A C 1
ATOM 3553 O O . PHE A 1 432 ? 2.480 4.757 -18.390 1.00 67.44 432 PHE A O 1
ATOM 3560 N N . THR A 1 433 ? 0.324 4.337 -18.836 1.00 55.53 433 THR A N 1
ATOM 3561 C CA . THR A 1 433 ? 0.356 2.925 -18.426 1.00 55.53 433 THR A CA 1
ATOM 3562 C C . THR A 1 433 ? 1.298 2.082 -19.286 1.00 55.53 433 THR A C 1
ATOM 3564 O O . THR A 1 433 ? 1.920 1.153 -18.775 1.00 55.53 433 THR A O 1
ATOM 3567 N N . MET A 1 434 ? 1.449 2.421 -20.567 1.00 65.12 434 MET A N 1
ATOM 3568 C CA . MET A 1 434 ? 2.342 1.725 -21.492 1.00 65.12 434 MET A CA 1
ATOM 3569 C C . MET A 1 434 ? 3.797 2.159 -21.323 1.00 65.12 434 MET A C 1
ATOM 3571 O O . MET A 1 434 ? 4.672 1.296 -21.318 1.00 65.12 434 MET A O 1
ATOM 3575 N N . LYS A 1 435 ? 4.060 3.447 -21.053 1.00 67.88 435 LYS A N 1
ATOM 3576 C CA . LYS A 1 435 ? 5.413 3.938 -20.716 1.00 67.88 435 LYS A CA 1
ATOM 3577 C C . LYS A 1 435 ? 6.033 3.145 -19.556 1.00 67.88 435 LYS A C 1
ATOM 3579 O O . LYS A 1 435 ? 7.197 2.764 -19.626 1.00 67.88 435 LYS A O 1
ATOM 3584 N N . GLY A 1 436 ? 5.238 2.820 -18.529 1.00 58.03 436 GLY A N 1
ATOM 3585 C CA . GLY A 1 436 ? 5.680 1.977 -17.412 1.00 58.03 436 GLY A CA 1
ATOM 3586 C C . GLY A 1 436 ? 6.041 0.544 -17.822 1.00 58.03 436 GLY A C 1
ATOM 3587 O O . GLY A 1 436 ? 7.056 0.019 -17.375 1.00 58.03 436 GLY A O 1
ATOM 3588 N N . ARG A 1 437 ? 5.257 -0.075 -18.714 1.00 66.00 437 ARG A N 1
ATOM 3589 C CA . ARG A 1 437 ? 5.514 -1.440 -19.209 1.00 66.00 437 ARG A CA 1
ATOM 3590 C C . ARG A 1 437 ? 6.765 -1.509 -20.085 1.00 66.00 437 ARG A C 1
ATOM 3592 O O . ARG A 1 437 ? 7.573 -2.409 -19.894 1.00 66.00 437 ARG A O 1
ATOM 3599 N N . TYR A 1 438 ? 6.961 -0.542 -20.982 1.00 76.56 438 TYR A N 1
ATOM 3600 C CA . TYR A 1 438 ? 8.171 -0.459 -21.809 1.00 76.56 438 TYR A CA 1
ATOM 3601 C C . TYR A 1 438 ? 9.423 -0.117 -20.988 1.00 76.56 438 TYR A C 1
ATOM 3603 O O . TYR A 1 438 ? 10.520 -0.578 -21.298 1.00 76.56 438 TYR A O 1
ATOM 3611 N N . GLY A 1 439 ? 9.265 0.642 -19.899 1.00 66.25 439 GLY A N 1
ATOM 3612 C CA . GLY A 1 439 ? 10.351 0.932 -18.963 1.00 66.25 439 GLY A CA 1
ATOM 3613 C C . GLY A 1 439 ? 10.924 -0.316 -18.284 1.00 66.25 439 GLY A C 1
ATOM 3614 O O . GLY A 1 439 ? 12.135 -0.391 -18.096 1.00 66.25 439 GLY A O 1
ATOM 3615 N N . ILE A 1 440 ? 10.083 -1.313 -17.978 1.00 64.62 440 ILE A N 1
ATOM 3616 C CA . ILE A 1 440 ? 10.508 -2.584 -17.356 1.00 64.62 440 ILE A CA 1
ATOM 3617 C C . ILE A 1 440 ? 11.443 -3.367 -18.287 1.00 64.62 440 ILE A C 1
ATOM 3619 O O . ILE A 1 440 ? 12.451 -3.916 -17.850 1.00 64.62 440 ILE A O 1
ATOM 3623 N N . VAL A 1 441 ? 11.134 -3.375 -19.581 1.00 70.50 441 VAL A N 1
ATOM 3624 C CA . VAL A 1 441 ? 11.846 -4.164 -20.595 1.00 70.50 441 VAL A CA 1
ATOM 3625 C C . VAL A 1 441 ? 13.005 -3.419 -21.262 1.00 70.50 441 VAL A C 1
ATOM 3627 O O . VAL A 1 441 ? 13.860 -4.050 -21.884 1.00 70.50 441 VAL A O 1
ATOM 3630 N N . ARG A 1 442 ? 13.090 -2.089 -21.102 1.00 81.06 442 ARG A N 1
ATOM 3631 C CA . ARG A 1 442 ? 14.128 -1.220 -21.693 1.00 81.06 442 ARG A CA 1
ATOM 3632 C C . ARG A 1 442 ? 15.537 -1.787 -21.524 1.00 81.06 442 ARG A C 1
ATOM 3634 O O . ARG A 1 442 ? 16.332 -1.739 -22.459 1.00 81.06 442 ARG A O 1
ATOM 3641 N N . GLY A 1 443 ? 15.854 -2.300 -20.334 1.00 72.62 443 GLY A N 1
ATOM 3642 C CA . GLY A 1 443 ? 17.172 -2.868 -20.043 1.00 72.62 443 GLY A CA 1
ATOM 3643 C C . GLY A 1 443 ? 17.517 -4.070 -20.927 1.00 72.62 443 GLY A C 1
ATOM 3644 O O . GLY A 1 443 ? 18.646 -4.175 -21.397 1.00 72.62 443 GLY A O 1
ATOM 3645 N N . SER A 1 444 ? 16.538 -4.936 -21.202 1.00 79.31 444 SER A N 1
ATOM 3646 C CA . SER A 1 444 ? 16.684 -6.073 -22.115 1.00 79.31 444 SER A CA 1
ATOM 3647 C C . SER A 1 444 ? 16.893 -5.612 -23.560 1.00 79.31 444 SER A C 1
ATOM 3649 O O . SER A 1 444 ? 17.749 -6.148 -24.258 1.00 79.31 444 SER A O 1
ATOM 3651 N N . VAL A 1 445 ? 16.177 -4.570 -23.998 1.00 85.88 445 VAL A N 1
ATOM 3652 C CA . VAL A 1 445 ? 16.312 -4.037 -25.366 1.00 85.88 445 VAL A CA 1
ATOM 3653 C C . VAL A 1 445 ? 17.674 -3.376 -25.574 1.00 85.88 445 VAL A C 1
ATOM 3655 O O . VAL A 1 445 ? 18.368 -3.711 -26.528 1.00 85.88 445 VAL A O 1
ATOM 3658 N N . ASN A 1 446 ? 18.112 -2.515 -24.649 1.00 87.50 446 ASN A N 1
ATOM 3659 C CA . ASN A 1 446 ? 19.400 -1.812 -24.730 1.00 87.50 446 ASN A CA 1
ATOM 3660 C C . ASN A 1 446 ? 20.591 -2.780 -24.852 1.00 87.50 446 ASN A C 1
ATOM 3662 O O . ASN A 1 446 ? 21.514 -2.515 -25.617 1.00 87.50 446 ASN A O 1
ATOM 3666 N N . LYS A 1 447 ? 20.552 -3.937 -24.171 1.00 84.69 447 LYS A N 1
ATOM 3667 C CA . LYS A 1 447 ? 21.586 -4.982 -24.314 1.00 84.69 447 LYS A CA 1
ATOM 3668 C C . LYS A 1 447 ? 21.789 -5.419 -25.768 1.00 84.69 447 LYS A C 1
ATOM 3670 O O . LYS A 1 447 ? 22.915 -5.701 -26.156 1.00 84.69 447 LYS A O 1
ATOM 3675 N N . SER A 1 448 ? 20.730 -5.408 -26.575 1.00 88.31 448 SER A N 1
ATOM 3676 C CA . SER A 1 448 ? 20.779 -5.783 -27.995 1.00 88.31 448 SER A CA 1
ATOM 3677 C C . SER A 1 448 ? 21.372 -4.688 -28.895 1.00 88.31 448 SER A C 1
ATOM 3679 O O . SER A 1 448 ? 21.736 -4.959 -30.033 1.00 88.31 448 SER A O 1
ATOM 3681 N N . PHE A 1 449 ? 21.511 -3.459 -28.385 1.00 92.25 449 PHE A N 1
ATOM 3682 C CA . PHE A 1 449 ? 22.103 -2.311 -29.081 1.00 92.25 449 PHE A CA 1
ATOM 3683 C C . PHE A 1 449 ? 23.514 -1.958 -28.589 1.00 92.25 449 PHE A C 1
ATOM 3685 O O . PHE A 1 449 ? 24.134 -1.039 -29.125 1.00 92.25 449 PHE A O 1
ATOM 3692 N N . GLN A 1 450 ? 24.050 -2.654 -27.584 1.00 85.06 450 GLN A N 1
ATOM 3693 C CA . GLN A 1 450 ? 25.416 -2.435 -27.107 1.00 85.06 450 GLN A CA 1
ATOM 3694 C C . GLN A 1 450 ? 26.471 -2.992 -28.086 1.00 85.06 450 GLN A C 1
ATOM 3696 O O . GLN A 1 450 ? 26.188 -3.944 -28.814 1.00 85.06 450 GLN A O 1
ATOM 3701 N N . PRO A 1 451 ? 27.697 -2.425 -28.115 1.00 83.50 451 PRO A N 1
ATOM 3702 C CA . PRO A 1 451 ? 28.188 -1.277 -27.331 1.00 83.50 451 PRO A CA 1
ATOM 3703 C C . PRO A 1 451 ? 27.873 0.099 -27.960 1.00 83.50 451 PRO A C 1
ATOM 3705 O O . PRO A 1 451 ? 27.840 0.245 -29.178 1.00 83.50 451 PRO A O 1
ATOM 3708 N N . HIS A 1 452 ? 27.693 1.150 -27.159 1.00 84.31 452 HIS A N 1
ATOM 3709 C CA . HIS A 1 452 ? 27.535 2.535 -27.643 1.00 84.31 452 HIS A CA 1
ATOM 3710 C C . HIS A 1 452 ? 28.255 3.529 -26.722 1.00 84.31 452 HIS A C 1
ATOM 3712 O O . HIS A 1 452 ? 28.572 3.204 -25.579 1.00 84.31 452 HIS A O 1
ATOM 3718 N N . HIS A 1 453 ? 28.571 4.714 -27.246 1.00 80.31 453 HIS A N 1
ATOM 3719 C CA . HIS A 1 453 ? 29.389 5.720 -26.559 1.00 80.31 453 HIS A CA 1
ATOM 3720 C C . HIS A 1 453 ? 28.545 6.625 -25.661 1.00 80.31 453 HIS A C 1
ATOM 3722 O O . HIS A 1 453 ? 28.934 6.940 -24.537 1.00 80.31 453 HIS A O 1
ATOM 3728 N N . VAL A 1 454 ? 27.377 7.017 -26.167 1.00 78.19 454 VAL A N 1
ATOM 3729 C CA . VAL A 1 454 ? 26.446 7.952 -25.537 1.00 78.19 454 VAL A CA 1
ATOM 3730 C C . VAL A 1 454 ? 25.035 7.394 -25.673 1.00 78.19 454 VAL A C 1
ATOM 3732 O O . VAL A 1 454 ? 24.693 6.815 -26.703 1.00 78.19 454 VAL A O 1
ATOM 3735 N N . SER A 1 455 ? 24.199 7.611 -24.659 1.00 84.25 455 SER A N 1
ATOM 3736 C CA . SER A 1 455 ? 22.761 7.356 -24.736 1.00 84.25 455 SER A CA 1
ATOM 3737 C C . SER A 1 455 ? 21.965 8.647 -24.581 1.00 84.25 455 SER A C 1
ATOM 3739 O O . SER A 1 455 ? 22.170 9.373 -23.608 1.00 84.25 455 SER A O 1
ATOM 3741 N N . VAL A 1 456 ? 21.015 8.882 -25.477 1.00 84.06 456 VAL A N 1
ATOM 3742 C CA . VAL A 1 456 ? 20.089 10.016 -25.451 1.00 84.06 456 VAL A CA 1
ATOM 3743 C C . VAL A 1 456 ? 18.676 9.478 -25.264 1.00 84.06 456 VAL A C 1
ATOM 3745 O O . VAL A 1 456 ? 18.224 8.628 -26.024 1.00 84.06 456 VAL A O 1
ATOM 3748 N N . GLU A 1 457 ? 17.976 9.954 -24.238 1.00 89.69 457 GLU A N 1
ATOM 3749 C CA . GLU A 1 457 ? 16.549 9.692 -24.038 1.00 89.69 457 GLU A CA 1
ATOM 3750 C C . GLU A 1 457 ? 15.793 11.002 -24.216 1.00 89.69 457 GLU A C 1
ATOM 3752 O O . GLU A 1 457 ? 16.107 11.981 -23.539 1.00 89.69 457 GLU A O 1
ATOM 3757 N N . THR A 1 458 ? 14.825 11.024 -25.129 1.00 85.81 458 THR A N 1
ATOM 3758 C CA . THR A 1 458 ? 14.075 12.241 -25.450 1.00 85.81 458 THR A CA 1
ATOM 3759 C C . THR A 1 458 ? 12.686 11.920 -26.007 1.00 85.81 458 THR A C 1
ATOM 3761 O O . THR A 1 458 ? 12.431 10.828 -26.523 1.00 85.81 458 THR A O 1
ATOM 3764 N N . ASP A 1 459 ? 11.782 12.887 -25.879 1.00 87.31 459 ASP A N 1
ATOM 3765 C CA . ASP A 1 459 ? 10.497 12.958 -26.575 1.00 87.31 459 ASP A CA 1
ATOM 3766 C C . ASP A 1 459 ? 10.457 14.119 -27.588 1.00 87.31 459 ASP A C 1
ATOM 3768 O O . ASP A 1 459 ? 9.398 14.460 -28.119 1.00 87.31 459 ASP A O 1
ATOM 3772 N N . ASN A 1 460 ? 11.600 14.758 -27.855 1.00 88.44 460 ASN A N 1
ATOM 3773 C CA . ASN A 1 460 ? 11.715 15.931 -28.702 1.00 88.44 460 ASN A CA 1
ATOM 3774 C C . ASN A 1 460 ? 12.732 15.727 -29.832 1.00 88.44 460 ASN A C 1
ATOM 3776 O O . ASN A 1 460 ? 13.908 15.457 -29.609 1.00 88.44 460 ASN A O 1
ATOM 3780 N N . VAL A 1 461 ? 12.265 15.903 -31.066 1.00 88.44 461 VAL A N 1
ATOM 3781 C CA . VAL A 1 461 ? 13.040 15.647 -32.286 1.00 88.44 461 VAL A CA 1
ATOM 3782 C C . VAL A 1 461 ? 14.249 16.583 -32.415 1.00 88.44 461 VAL A C 1
ATOM 3784 O O . VAL A 1 461 ? 15.284 16.154 -32.912 1.00 88.44 461 VAL A O 1
ATOM 3787 N N . SER A 1 462 ? 14.165 17.824 -31.913 1.00 87.44 462 SER A N 1
ATOM 3788 C CA . SER A 1 462 ? 15.289 18.781 -31.964 1.00 87.44 462 SER A CA 1
ATOM 3789 C C . SER A 1 462 ? 16.507 18.334 -31.156 1.00 87.44 462 SER A C 1
ATOM 3791 O O . SER A 1 462 ? 17.628 18.746 -31.431 1.00 87.44 462 SER A O 1
ATOM 3793 N N . ASP A 1 463 ? 16.307 17.473 -30.155 1.00 83.81 463 ASP A N 1
ATOM 3794 C CA . ASP A 1 463 ? 17.405 16.957 -29.332 1.00 83.81 463 ASP A CA 1
ATOM 3795 C C . ASP A 1 463 ? 18.261 15.937 -30.108 1.00 83.81 463 ASP A C 1
ATOM 3797 O O . ASP A 1 463 ? 19.327 15.531 -29.647 1.00 83.81 463 ASP A O 1
ATOM 3801 N N . LEU A 1 464 ? 17.785 15.521 -31.287 1.00 88.12 464 LEU A N 1
ATOM 3802 C CA . LEU A 1 464 ? 18.431 14.574 -32.190 1.00 88.12 464 LEU A CA 1
ATOM 3803 C C . LEU A 1 464 ? 19.031 15.257 -33.430 1.00 88.12 464 LEU A C 1
ATOM 3805 O O . LEU A 1 464 ? 19.492 14.570 -34.341 1.00 88.12 464 LEU A O 1
ATOM 3809 N N . ASP A 1 465 ? 19.025 16.591 -33.488 1.00 87.56 465 ASP A N 1
ATOM 3810 C CA . ASP A 1 465 ? 19.684 17.340 -34.558 1.00 87.56 465 ASP A CA 1
ATOM 3811 C C . ASP A 1 465 ? 21.189 17.048 -34.575 1.00 87.56 465 ASP A C 1
ATOM 3813 O O . ASP A 1 465 ? 21.810 16.846 -33.527 1.00 87.56 465 ASP A O 1
ATOM 3817 N N . HIS A 1 466 ? 21.796 17.051 -35.767 1.00 79.06 466 HIS A N 1
ATOM 3818 C CA . HIS A 1 466 ? 23.216 16.722 -35.928 1.00 79.06 466 HIS A CA 1
ATOM 3819 C C . HIS A 1 466 ? 24.130 17.524 -34.983 1.00 79.06 466 HIS A C 1
ATOM 3821 O O . HIS A 1 466 ? 24.993 16.943 -34.331 1.00 79.06 466 HIS A O 1
ATOM 3827 N N . GLU A 1 467 ? 23.907 18.835 -34.839 1.00 79.94 467 GLU A N 1
ATOM 3828 C CA . GLU A 1 467 ? 24.678 19.680 -33.914 1.00 79.94 467 GLU A CA 1
ATOM 3829 C C . GLU A 1 467 ? 24.430 19.333 -32.441 1.00 79.94 467 GLU A C 1
ATOM 3831 O O . GLU A 1 467 ? 25.367 19.351 -31.646 1.00 79.94 467 GLU A O 1
ATOM 3836 N N . ALA A 1 468 ? 23.194 18.995 -32.062 1.00 80.31 468 ALA A N 1
ATOM 3837 C CA . ALA A 1 468 ? 22.862 18.605 -30.695 1.00 80.31 468 ALA A CA 1
ATOM 3838 C C . ALA A 1 468 ? 23.560 17.290 -30.330 1.00 80.31 468 ALA A C 1
ATOM 3840 O O . ALA A 1 468 ? 24.245 17.215 -29.311 1.00 80.31 468 ALA A O 1
ATOM 3841 N N . LEU A 1 469 ? 23.476 16.284 -31.203 1.00 82.12 469 LEU A N 1
ATOM 3842 C CA . LEU A 1 469 ? 24.134 14.996 -31.003 1.00 82.12 469 LEU A CA 1
ATOM 3843 C C . LEU A 1 469 ? 25.659 15.120 -31.036 1.00 82.12 469 LEU A C 1
ATOM 3845 O O . LEU A 1 469 ? 26.322 14.530 -30.186 1.00 82.12 469 LEU A O 1
ATOM 3849 N N . LEU A 1 470 ? 26.218 15.932 -31.940 1.00 76.94 470 LEU A N 1
ATOM 3850 C CA . LEU A 1 470 ? 27.647 16.246 -31.937 1.00 76.94 470 LEU A CA 1
ATOM 3851 C C . LEU A 1 470 ? 28.070 16.971 -30.665 1.00 76.94 470 LEU A C 1
ATOM 3853 O O . LEU A 1 470 ? 29.137 16.674 -30.151 1.00 76.94 470 LEU A O 1
ATOM 3857 N N . ASN A 1 471 ? 27.266 17.886 -30.126 1.00 75.25 471 ASN A N 1
ATOM 3858 C CA . ASN A 1 471 ? 27.575 18.524 -28.849 1.00 75.25 471 ASN A CA 1
ATOM 3859 C C . ASN A 1 471 ? 27.597 17.497 -27.718 1.00 75.25 471 ASN A C 1
ATOM 3861 O O . ASN A 1 471 ? 28.559 17.478 -26.957 1.00 75.25 471 ASN A O 1
ATOM 3865 N N . VAL A 1 472 ? 26.622 16.583 -27.651 1.00 72.06 472 VAL A N 1
ATOM 3866 C CA . VAL A 1 472 ? 26.637 15.513 -26.641 1.00 72.06 472 VAL A CA 1
ATOM 3867 C C . VAL A 1 472 ? 27.841 14.582 -26.841 1.00 72.06 472 VAL A C 1
ATOM 3869 O O . VAL A 1 472 ? 28.479 14.195 -25.864 1.00 72.06 472 VAL A O 1
ATOM 3872 N N . ILE A 1 473 ? 28.212 14.245 -28.080 1.00 72.19 473 ILE A N 1
ATOM 3873 C CA . ILE A 1 473 ? 29.423 13.459 -28.372 1.00 72.19 473 ILE A CA 1
ATOM 3874 C C . ILE A 1 473 ? 30.678 14.228 -27.944 1.00 72.19 473 ILE A C 1
ATOM 3876 O O . ILE A 1 473 ? 31.493 13.668 -27.223 1.00 72.19 473 ILE A O 1
ATOM 3880 N N . ASN A 1 474 ? 30.809 15.499 -28.324 1.00 67.44 474 ASN A N 1
ATOM 3881 C CA . ASN A 1 474 ? 31.986 16.344 -28.101 1.00 67.44 474 ASN A CA 1
ATOM 3882 C C . ASN A 1 474 ? 32.197 16.719 -26.643 1.00 67.44 474 ASN A C 1
ATOM 3884 O O . ASN A 1 474 ? 33.325 16.786 -26.150 1.00 67.44 474 ASN A O 1
ATOM 3888 N N . GLU A 1 475 ? 31.109 16.949 -25.918 1.00 62.97 475 GLU A N 1
ATOM 3889 C CA . GLU A 1 475 ? 31.169 17.077 -24.475 1.00 62.97 475 GLU A CA 1
ATOM 3890 C C . GLU A 1 475 ? 31.788 15.817 -23.872 1.00 62.97 475 GLU A C 1
ATOM 3892 O O . GLU A 1 475 ? 32.676 15.948 -23.030 1.00 62.97 475 GLU A O 1
ATOM 3897 N N . ASN A 1 476 ? 31.453 14.640 -24.405 1.00 57.09 476 ASN A N 1
ATOM 3898 C CA . ASN A 1 476 ? 31.986 13.349 -23.986 1.00 57.09 476 ASN A CA 1
ATOM 3899 C C . ASN A 1 476 ? 33.283 12.897 -24.723 1.00 57.09 476 ASN A C 1
ATOM 3901 O O . ASN A 1 476 ? 33.846 11.872 -24.361 1.00 57.09 476 ASN A O 1
ATOM 3905 N N . SER A 1 477 ? 33.822 13.617 -25.723 1.00 55.03 477 SER A N 1
ATOM 3906 C CA . SER A 1 477 ? 34.924 13.115 -26.585 1.00 55.03 477 SER A CA 1
ATOM 3907 C C . SER A 1 477 ? 36.337 13.567 -26.208 1.00 55.03 477 SER A C 1
ATOM 3909 O O . SER A 1 477 ? 37.308 13.240 -26.883 1.00 55.03 477 SER A O 1
ATOM 3911 N N . GLY A 1 478 ? 36.527 14.263 -25.087 1.00 47.66 478 GLY A N 1
ATOM 3912 C CA . GLY A 1 478 ? 37.884 14.503 -24.572 1.00 47.66 478 GLY A CA 1
ATOM 3913 C C . GLY A 1 478 ? 38.714 15.599 -25.266 1.00 47.66 478 GLY A C 1
ATOM 3914 O O . GLY A 1 478 ? 39.754 15.956 -24.722 1.00 47.66 478 GLY A O 1
ATOM 3915 N N . THR A 1 479 ? 38.329 16.132 -26.429 1.00 44.47 479 THR A N 1
ATOM 3916 C CA . THR A 1 479 ? 39.193 16.970 -27.301 1.00 44.47 479 THR A CA 1
ATOM 3917 C C . THR A 1 479 ? 39.434 18.414 -26.834 1.00 44.47 479 THR A C 1
ATOM 3919 O O . THR A 1 479 ? 40.349 19.069 -27.330 1.00 44.47 479 THR A O 1
ATOM 3922 N N . LYS A 1 480 ? 38.680 18.937 -25.857 1.00 44.09 480 LYS A N 1
ATOM 3923 C CA . LYS A 1 480 ? 38.896 20.284 -25.284 1.00 44.09 480 LYS A CA 1
ATOM 3924 C C . LYS A 1 480 ? 39.614 20.199 -23.937 1.00 44.09 480 LYS A C 1
ATOM 3926 O O . LYS A 1 480 ? 39.181 19.454 -23.064 1.00 44.09 480 LYS A O 1
ATOM 3931 N N . ASN A 1 481 ? 40.657 21.009 -23.719 1.00 44.84 481 ASN A N 1
ATOM 3932 C CA . ASN A 1 481 ? 41.212 21.181 -22.374 1.00 44.84 481 ASN A CA 1
ATOM 3933 C C . ASN A 1 481 ? 40.186 21.943 -21.518 1.00 44.84 481 ASN A C 1
ATOM 3935 O O . ASN A 1 481 ? 39.819 23.071 -21.836 1.00 44.84 481 ASN A O 1
ATOM 3939 N N . LYS A 1 482 ? 39.663 21.283 -20.485 1.00 52.75 482 LYS A N 1
ATOM 3940 C CA . LYS A 1 482 ? 38.600 21.801 -19.605 1.00 52.75 482 LYS A CA 1
ATOM 3941 C C . LYS A 1 482 ? 39.153 22.353 -18.279 1.00 52.75 482 LYS A C 1
ATOM 3943 O O . LYS A 1 482 ? 38.371 22.673 -17.385 1.00 52.75 482 LYS A O 1
ATOM 3948 N N . VAL A 1 483 ? 40.484 22.408 -18.150 1.00 55.59 483 VAL A N 1
ATOM 3949 C CA . VAL A 1 483 ? 41.212 23.038 -17.039 1.00 55.59 483 VAL A CA 1
ATOM 3950 C C . VAL A 1 483 ? 41.156 24.556 -17.236 1.00 55.59 483 VAL A C 1
ATOM 3952 O O . VAL A 1 483 ? 41.324 25.032 -18.356 1.00 55.59 483 VAL A O 1
ATOM 3955 N N . LEU A 1 484 ? 40.846 25.291 -16.172 1.00 59.47 484 LEU A N 1
ATOM 3956 C CA . LEU A 1 484 ? 40.710 26.745 -16.166 1.00 59.47 484 LEU A CA 1
ATOM 3957 C C . LEU A 1 484 ? 42.025 27.392 -15.728 1.00 59.47 484 LEU A C 1
ATOM 3959 O O . LEU A 1 484 ? 42.599 26.988 -14.718 1.00 59.47 484 LEU A O 1
ATOM 3963 N N . ASP A 1 485 ? 42.427 28.451 -16.424 1.00 57.97 485 ASP A N 1
ATOM 3964 C CA . ASP A 1 485 ? 43.536 29.310 -16.009 1.00 57.97 485 ASP A CA 1
ATOM 3965 C C . ASP A 1 485 ? 43.110 30.161 -14.789 1.00 57.97 485 ASP A C 1
ATOM 3967 O O . ASP A 1 485 ? 41.924 30.468 -14.607 1.00 57.97 485 ASP A O 1
ATOM 3971 N N . ALA A 1 486 ? 44.068 30.605 -13.966 1.00 46.97 486 ALA A N 1
ATOM 3972 C CA . ALA A 1 486 ? 43.807 31.301 -12.694 1.00 46.97 486 ALA A CA 1
ATOM 3973 C C . ALA A 1 486 ? 42.840 32.509 -12.790 1.00 46.97 486 ALA A C 1
ATOM 3975 O O . ALA A 1 486 ? 42.048 32.751 -11.876 1.00 46.97 486 ALA A O 1
ATOM 3976 N N . GLU A 1 487 ? 42.864 33.252 -13.902 1.00 50.19 487 GLU A N 1
ATOM 3977 C CA . GLU A 1 487 ? 41.988 34.410 -14.143 1.00 50.19 487 GLU A CA 1
ATOM 3978 C C . GLU A 1 487 ? 40.529 33.972 -14.397 1.00 50.19 487 GLU A C 1
ATOM 3980 O O . GLU A 1 487 ? 39.600 34.501 -13.784 1.00 50.19 487 GLU A O 1
ATOM 3985 N N . GLN A 1 488 ? 40.322 32.908 -15.183 1.00 57.66 488 GLN A N 1
ATOM 3986 C CA . GLN A 1 488 ? 39.000 32.355 -15.515 1.00 57.66 488 GLN A CA 1
ATOM 3987 C C . GLN A 1 488 ? 38.338 31.644 -14.327 1.00 57.66 488 GLN A C 1
ATOM 3989 O O . GLN A 1 488 ? 37.116 31.711 -14.154 1.00 57.66 488 GLN A O 1
ATOM 3994 N N . ALA A 1 489 ? 39.139 30.984 -13.484 1.00 50.72 489 ALA A N 1
ATOM 3995 C CA . ALA A 1 489 ? 38.673 30.400 -12.229 1.00 50.72 489 ALA A CA 1
ATOM 3996 C C . ALA A 1 489 ? 38.125 31.486 -11.280 1.00 50.72 489 ALA A C 1
ATOM 3998 O O . ALA A 1 489 ? 37.089 31.300 -10.639 1.00 50.72 489 ALA A O 1
ATOM 3999 N N . SER A 1 490 ? 38.767 32.661 -11.249 1.00 49.03 490 SER A N 1
ATOM 4000 C CA . SER A 1 490 ? 38.328 33.802 -10.438 1.00 49.03 490 SER A CA 1
ATOM 4001 C C . SER A 1 490 ? 37.061 34.491 -10.975 1.00 49.03 490 SER A C 1
ATOM 4003 O O . SER A 1 490 ? 36.188 34.857 -10.186 1.00 49.03 490 SER A O 1
ATOM 4005 N N . GLU A 1 491 ? 36.902 34.599 -12.300 1.00 52.47 491 GLU A N 1
ATOM 4006 C CA . GLU A 1 491 ? 35.725 35.209 -12.938 1.00 52.47 491 GLU A CA 1
ATOM 4007 C C . GLU A 1 491 ? 34.451 34.375 -12.752 1.00 52.47 491 GLU A C 1
ATOM 4009 O O . GLU A 1 491 ? 33.394 34.931 -12.434 1.00 52.47 491 GLU A O 1
ATOM 4014 N N . ARG A 1 492 ? 34.537 33.038 -12.858 1.00 50.44 492 ARG A N 1
ATOM 4015 C CA . ARG A 1 492 ? 33.398 32.151 -12.543 1.00 50.44 492 ARG A CA 1
ATOM 4016 C C . ARG A 1 492 ? 32.954 32.280 -11.085 1.00 50.44 492 ARG A C 1
ATOM 4018 O O . ARG A 1 492 ? 31.761 32.250 -10.807 1.00 50.44 492 ARG A O 1
ATOM 4025 N N . LYS A 1 493 ? 33.899 32.505 -10.167 1.00 43.34 493 LYS A N 1
ATOM 4026 C CA . LYS A 1 493 ? 33.638 32.746 -8.738 1.00 43.34 493 LYS A CA 1
ATOM 4027 C C . LYS A 1 493 ? 32.920 34.080 -8.473 1.00 43.34 493 LYS A C 1
ATOM 4029 O O . LYS A 1 493 ? 32.252 34.222 -7.451 1.00 43.34 493 LYS A O 1
ATOM 4034 N N . ALA A 1 494 ? 33.069 35.060 -9.370 1.00 41.16 494 ALA A N 1
ATOM 4035 C CA . ALA A 1 494 ? 32.504 36.404 -9.240 1.00 41.16 494 ALA A CA 1
ATOM 4036 C C . ALA A 1 494 ? 31.104 36.550 -9.864 1.00 41.16 494 ALA A C 1
ATOM 4038 O O . ALA A 1 494 ? 30.307 37.339 -9.360 1.00 41.16 494 ALA A O 1
ATOM 4039 N N . TYR A 1 495 ? 30.783 35.791 -10.919 1.00 41.97 495 TYR A N 1
ATOM 4040 C CA . TYR A 1 495 ? 29.478 35.877 -11.594 1.00 41.97 495 TYR A CA 1
ATOM 4041 C C . TYR A 1 495 ? 28.315 35.289 -10.769 1.00 41.97 495 TYR A C 1
ATOM 4043 O O . TYR A 1 495 ? 27.187 35.756 -10.902 1.00 41.97 495 TYR A O 1
ATOM 4051 N N . ASP A 1 496 ? 28.589 34.331 -9.873 1.00 39.69 496 ASP A N 1
ATOM 4052 C CA . ASP A 1 496 ? 27.572 33.685 -9.019 1.00 39.69 496 ASP A CA 1
ATOM 4053 C C . ASP A 1 496 ? 27.350 34.379 -7.661 1.00 39.69 496 ASP A C 1
ATOM 4055 O O . ASP A 1 496 ? 26.375 34.107 -6.957 1.00 39.69 496 ASP A O 1
ATOM 4059 N N . ARG A 1 497 ? 28.200 35.345 -7.285 1.00 37.09 497 ARG A N 1
ATOM 4060 C CA . ARG A 1 497 ? 28.049 36.112 -6.037 1.00 37.09 497 ARG A CA 1
ATOM 4061 C C . ARG A 1 497 ? 27.240 37.391 -6.266 1.00 37.09 497 ARG A C 1
ATOM 4063 O O . ARG A 1 497 ? 27.794 38.487 -6.261 1.00 37.09 497 ARG A O 1
ATOM 4070 N N . GLY A 1 498 ? 25.916 37.287 -6.414 1.00 30.56 498 GLY A N 1
ATOM 4071 C CA . GLY A 1 498 ? 25.069 38.486 -6.336 1.00 30.56 498 GLY A CA 1
ATOM 4072 C C . GLY A 1 498 ? 23.601 38.360 -6.738 1.00 30.56 498 GLY A C 1
ATOM 4073 O O . GLY A 1 498 ? 23.219 38.801 -7.817 1.00 30.56 498 GLY A O 1
ATOM 4074 N N . PHE A 1 499 ? 22.733 37.942 -5.810 1.00 31.91 499 PHE A N 1
ATOM 4075 C CA . PHE A 1 499 ? 21.322 38.355 -5.808 1.00 31.91 499 PHE A CA 1
ATOM 4076 C C . PHE A 1 499 ? 21.075 39.330 -4.651 1.00 31.91 499 PHE A C 1
ATOM 4078 O O . PHE A 1 499 ? 20.601 38.927 -3.599 1.00 31.91 499 PHE A O 1
ATOM 4085 N N . THR A 1 500 ? 21.458 40.599 -4.844 1.00 37.09 500 THR A N 1
ATOM 4086 C CA . THR A 1 500 ? 20.778 41.830 -4.376 1.00 37.09 500 THR A CA 1
ATOM 4087 C C . THR A 1 500 ? 21.708 43.029 -4.583 1.00 37.09 500 THR A C 1
ATOM 4089 O O . THR A 1 500 ? 22.677 43.195 -3.850 1.00 37.09 500 THR A O 1
ATOM 4092 N N . GLY A 1 501 ? 21.400 43.896 -5.550 1.00 26.39 501 GLY A N 1
ATOM 4093 C CA . GLY A 1 501 ? 22.104 45.167 -5.736 1.00 26.39 501 GLY A CA 1
ATOM 4094 C C . GLY A 1 501 ? 21.704 45.856 -7.036 1.00 26.39 501 GLY A C 1
ATOM 4095 O O . GLY A 1 501 ? 22.137 45.470 -8.115 1.00 26.39 501 GLY A O 1
ATOM 4096 N N . ARG A 1 502 ? 20.839 46.865 -6.941 1.00 35.28 502 ARG A N 1
ATOM 4097 C CA . ARG A 1 502 ? 20.446 47.750 -8.043 1.00 35.28 502 ARG A CA 1
ATOM 4098 C C . ARG A 1 502 ? 21.287 49.022 -7.941 1.00 35.28 502 ARG A C 1
ATOM 4100 O O . ARG A 1 502 ? 21.225 49.629 -6.885 1.00 35.28 502 ARG A O 1
ATOM 4107 N N . GLU A 1 503 ? 21.980 49.420 -9.012 1.00 28.73 503 GLU A N 1
ATOM 4108 C CA . GLU A 1 503 ? 22.296 50.814 -9.421 1.00 28.73 503 GLU A CA 1
ATOM 4109 C C . GLU A 1 503 ? 23.127 50.781 -10.730 1.00 28.73 503 GLU A C 1
ATOM 4111 O O . GLU A 1 503 ? 24.177 50.160 -10.795 1.00 28.73 503 GLU A O 1
ATOM 4116 N N . THR A 1 504 ? 22.528 51.078 -11.891 1.00 27.47 504 THR A N 1
ATOM 4117 C CA . THR A 1 504 ? 22.530 52.355 -12.656 1.00 27.47 504 THR A CA 1
ATOM 4118 C C . THR A 1 504 ? 23.816 52.722 -13.420 1.00 27.47 504 THR A C 1
ATOM 4120 O O . THR A 1 504 ? 24.774 53.206 -12.837 1.00 27.47 504 THR A O 1
ATOM 4123 N N . GLY A 1 505 ? 23.710 52.690 -14.762 1.00 25.39 505 GLY A N 1
ATOM 4124 C CA . GLY A 1 505 ? 24.135 53.788 -15.652 1.00 25.39 505 GLY A CA 1
ATOM 4125 C C . GLY A 1 505 ? 25.445 53.640 -16.445 1.00 25.39 505 GLY A C 1
ATOM 4126 O O . GLY A 1 505 ? 26.496 54.001 -15.942 1.00 25.39 505 GLY A O 1
ATOM 4127 N N . ASN A 1 506 ? 25.382 53.271 -17.736 1.00 27.55 506 ASN A N 1
ATOM 4128 C CA . ASN A 1 506 ? 25.470 54.205 -18.885 1.00 27.55 506 ASN A CA 1
ATOM 4129 C C . ASN A 1 506 ? 25.717 53.499 -20.244 1.00 27.55 506 ASN A C 1
ATOM 4131 O O . ASN A 1 506 ? 26.698 52.799 -20.444 1.00 27.55 506 ASN A O 1
ATOM 4135 N N . ASN A 1 507 ? 24.812 53.777 -21.191 1.00 28.98 507 ASN A N 1
ATOM 4136 C CA . ASN A 1 507 ? 24.916 53.791 -22.662 1.00 28.98 507 ASN A CA 1
ATOM 4137 C C . ASN A 1 507 ? 26.102 53.109 -23.396 1.00 28.98 507 ASN A C 1
ATOM 4139 O O . ASN A 1 507 ? 27.186 53.683 -23.468 1.00 28.98 507 ASN A O 1
ATOM 4143 N N . LYS A 1 508 ? 25.787 52.107 -24.244 1.00 28.20 508 LYS A N 1
ATOM 4144 C CA . LYS A 1 508 ? 25.749 52.254 -25.727 1.00 28.20 508 LYS A CA 1
ATOM 4145 C C . LYS A 1 508 ? 25.182 51.014 -26.462 1.00 28.20 508 LYS A C 1
ATOM 4147 O O . LYS A 1 508 ? 25.733 49.930 -26.410 1.00 28.20 508 LYS A O 1
ATOM 4152 N N . LYS A 1 509 ? 24.089 51.261 -27.199 1.00 26.17 509 LYS A N 1
ATOM 4153 C CA . LYS A 1 509 ? 23.636 50.683 -28.490 1.00 26.17 509 LYS A CA 1
ATOM 4154 C C . LYS A 1 509 ? 23.905 49.193 -28.818 1.00 26.17 509 LYS A C 1
ATOM 4156 O O . LYS A 1 509 ? 24.874 48.856 -29.479 1.00 26.17 509 LYS A O 1
ATOM 4161 N N . ARG A 1 510 ? 22.891 48.372 -28.524 1.00 27.53 510 ARG A N 1
ATOM 4162 C CA . ARG A 1 510 ? 22.036 47.599 -29.460 1.00 27.53 510 ARG A CA 1
ATOM 4163 C C . ARG A 1 510 ? 22.692 47.026 -30.740 1.00 27.53 510 ARG A C 1
ATOM 4165 O O . ARG A 1 510 ? 22.793 47.728 -31.743 1.00 27.53 510 ARG A O 1
ATOM 4172 N N . VAL A 1 511 ? 22.905 45.706 -30.740 1.00 26.81 511 VAL A N 1
ATOM 4173 C CA . VAL A 1 511 ? 22.735 44.825 -31.911 1.00 26.81 511 VAL A CA 1
ATOM 4174 C C . VAL A 1 511 ? 21.655 43.805 -31.551 1.00 26.81 511 VAL A C 1
ATOM 4176 O O . VAL A 1 511 ? 21.675 43.201 -30.484 1.00 26.81 511 VAL A O 1
ATOM 4179 N N . THR A 1 512 ? 20.638 43.715 -32.398 1.00 34.25 512 THR A N 1
ATOM 4180 C CA . THR A 1 512 ? 19.467 42.849 -32.257 1.00 34.25 512 THR A CA 1
ATOM 4181 C C . THR A 1 512 ? 19.782 41.437 -32.741 1.00 34.25 512 THR A C 1
ATOM 4183 O O . THR A 1 512 ? 20.070 41.256 -33.919 1.00 34.25 512 THR A O 1
ATOM 4186 N N . GLY A 1 513 ? 19.659 40.460 -31.846 1.00 24.53 513 GLY A N 1
ATOM 4187 C CA . GLY A 1 513 ? 19.704 39.024 -32.122 1.00 24.53 513 GLY A CA 1
ATOM 4188 C C . GLY A 1 513 ? 19.231 38.297 -30.870 1.00 24.53 513 GLY A C 1
ATOM 4189 O O . GLY A 1 513 ? 20.033 37.934 -30.018 1.00 24.53 513 GLY A O 1
ATOM 4190 N N . GLY A 1 514 ? 17.913 38.231 -30.682 1.00 23.05 514 GLY A N 1
ATOM 4191 C CA . GLY A 1 514 ? 17.312 37.626 -29.501 1.00 23.05 514 GLY A CA 1
ATOM 4192 C C . GLY A 1 514 ? 17.455 36.111 -29.537 1.00 23.05 514 GLY A C 1
ATOM 4193 O O . GLY A 1 514 ? 16.663 35.444 -30.191 1.00 23.05 514 GLY A O 1
ATOM 4194 N N . PHE A 1 515 ? 18.418 35.582 -28.786 1.00 24.44 515 PHE A N 1
ATOM 4195 C CA . PHE A 1 515 ? 18.279 34.266 -28.176 1.00 24.44 515 PHE A CA 1
ATOM 4196 C C . PHE A 1 515 ? 17.191 34.378 -27.105 1.00 24.44 515 PHE A C 1
ATOM 4198 O O . PHE A 1 515 ? 17.415 34.888 -26.008 1.00 24.44 515 PHE A O 1
ATOM 4205 N N . THR A 1 516 ? 15.980 33.941 -27.432 1.00 24.44 516 THR A N 1
ATOM 4206 C CA . THR A 1 516 ? 15.001 33.567 -26.414 1.00 24.44 516 THR A CA 1
ATOM 4207 C C . THR A 1 516 ? 15.365 32.167 -25.947 1.00 24.44 516 THR A C 1
ATOM 4209 O O . THR A 1 516 ? 14.978 31.183 -26.574 1.00 24.44 516 THR A O 1
ATOM 4212 N N . GLY A 1 517 ? 16.143 32.084 -24.866 1.00 26.86 517 GLY A N 1
ATOM 4213 C CA . GLY A 1 517 ? 16.267 30.851 -24.098 1.00 26.86 517 GLY A CA 1
ATOM 4214 C C . GLY A 1 517 ? 14.870 30.392 -23.691 1.00 26.86 517 GLY A C 1
ATOM 4215 O O . GLY A 1 517 ? 14.092 31.163 -23.122 1.00 26.86 517 GLY A O 1
ATOM 4216 N N . PHE A 1 518 ? 14.523 29.164 -24.060 1.00 25.97 518 PHE A N 1
ATOM 4217 C CA . PHE A 1 518 ? 13.244 28.564 -23.722 1.00 25.97 518 PHE A CA 1
ATOM 4218 C C . PHE A 1 518 ? 13.133 28.460 -22.196 1.00 25.97 518 PHE A C 1
ATOM 4220 O O . PHE A 1 518 ? 13.894 27.745 -21.548 1.00 25.97 518 PHE A O 1
ATOM 4227 N N . GLN A 1 519 ? 12.157 29.161 -21.617 1.00 27.75 519 GLN A N 1
ATOM 4228 C CA . GLN A 1 519 ? 11.645 28.843 -20.290 1.00 27.75 519 GLN A CA 1
ATOM 4229 C C . GLN A 1 519 ? 10.912 27.502 -20.383 1.00 27.75 519 GLN A C 1
ATOM 4231 O O . GLN A 1 519 ? 9.727 27.442 -20.718 1.00 27.75 519 GLN A O 1
ATOM 4236 N N . GLY A 1 520 ? 11.621 26.415 -20.076 1.00 29.09 520 GLY A N 1
ATOM 4237 C CA . GLY A 1 520 ? 10.975 25.188 -19.629 1.00 29.09 520 GLY A CA 1
ATOM 4238 C C . GLY A 1 520 ? 10.119 25.498 -18.399 1.00 29.09 520 GLY A C 1
ATOM 4239 O O . GLY A 1 520 ? 10.501 26.311 -17.553 1.00 29.09 520 GLY A O 1
ATOM 4240 N N . LYS A 1 521 ? 8.931 24.888 -18.297 1.00 28.14 521 LYS A N 1
ATOM 4241 C CA . LYS A 1 521 ? 8.119 24.963 -17.074 1.00 28.14 521 LYS A CA 1
ATOM 4242 C C . LYS A 1 521 ? 9.010 24.583 -15.894 1.00 28.14 521 LYS A C 1
ATOM 4244 O O . LYS A 1 521 ? 9.556 23.486 -15.888 1.00 28.14 521 LYS A O 1
ATOM 4249 N N . SER A 1 522 ? 9.146 25.498 -14.937 1.00 29.80 522 SER A N 1
ATOM 4250 C CA . SER A 1 522 ? 10.046 25.403 -13.788 1.00 29.80 522 SER A CA 1
ATOM 4251 C C . SER A 1 522 ? 9.986 24.024 -13.120 1.00 29.80 522 SER A C 1
ATOM 4253 O O . SER A 1 522 ? 9.071 23.740 -12.337 1.00 29.80 522 SER A O 1
ATOM 4255 N N . GLY A 1 523 ? 10.985 23.184 -13.407 1.00 39.25 523 GLY A N 1
ATOM 4256 C CA . GLY A 1 523 ? 11.443 22.170 -12.466 1.00 39.25 523 GLY A CA 1
ATOM 4257 C C . GLY A 1 523 ? 11.835 22.865 -11.162 1.00 39.25 523 GLY A C 1
ATOM 4258 O O . GLY A 1 523 ? 12.105 24.067 -11.145 1.00 39.25 523 GLY A O 1
ATOM 4259 N N . ALA A 1 524 ? 11.782 22.159 -10.036 1.00 48.53 524 ALA A N 1
ATOM 4260 C CA . ALA A 1 524 ? 12.217 22.763 -8.780 1.00 48.53 524 ALA A CA 1
ATOM 4261 C C . ALA A 1 524 ? 13.715 23.076 -8.890 1.00 48.53 524 ALA A C 1
ATOM 4263 O O . ALA A 1 524 ? 14.502 22.140 -8.959 1.00 48.53 524 ALA A O 1
ATOM 4264 N N . SER A 1 525 ? 14.073 24.360 -8.924 1.00 62.84 525 SER A N 1
ATOM 4265 C CA . SER A 1 525 ? 15.462 24.809 -9.017 1.00 62.84 525 SER A CA 1
ATOM 4266 C C . SER A 1 525 ? 16.264 24.288 -7.824 1.00 62.84 525 SER A C 1
ATOM 4268 O O . SER A 1 525 ? 15.872 24.530 -6.672 1.00 62.84 525 SER A O 1
ATOM 4270 N N . VAL A 1 526 ? 17.371 23.600 -8.084 1.00 80.12 526 VAL A N 1
ATOM 4271 C CA . VAL A 1 526 ? 18.323 23.187 -7.048 1.00 80.12 526 VAL A CA 1
ATOM 4272 C C . VAL A 1 526 ? 18.986 24.425 -6.461 1.00 80.12 526 VAL A C 1
ATOM 4274 O O . VAL A 1 526 ? 19.369 25.343 -7.179 1.00 80.12 526 VAL A O 1
ATOM 4277 N N . LYS A 1 527 ? 19.120 24.461 -5.136 1.00 84.88 527 LYS A N 1
ATOM 4278 C CA . LYS A 1 527 ? 19.965 25.453 -4.466 1.00 84.88 527 LYS A CA 1
ATOM 4279 C C . LYS A 1 527 ? 21.355 24.857 -4.292 1.00 84.88 527 LYS A C 1
ATOM 4281 O O . LYS A 1 527 ? 21.457 23.705 -3.883 1.00 84.88 527 LYS A O 1
ATOM 4286 N N . PHE A 1 528 ? 22.393 25.631 -4.555 1.00 85.69 528 PHE A N 1
ATOM 4287 C CA . PHE A 1 528 ? 23.776 25.227 -4.325 1.00 85.69 528 PHE A CA 1
ATOM 4288 C C . PHE A 1 528 ? 24.342 26.040 -3.170 1.00 85.69 528 PHE A C 1
ATOM 4290 O O . PHE A 1 528 ? 24.060 27.230 -3.048 1.00 85.69 528 PHE A O 1
ATOM 4297 N N . ASP A 1 529 ? 25.075 25.373 -2.292 1.00 89.06 529 ASP A N 1
ATOM 4298 C CA . ASP A 1 529 ? 25.906 26.033 -1.299 1.00 89.06 529 ASP A CA 1
ATOM 4299 C C . ASP A 1 529 ? 27.227 26.484 -1.941 1.00 89.06 529 ASP A C 1
ATOM 4301 O O . ASP A 1 529 ? 27.739 25.819 -2.850 1.00 89.06 529 ASP A O 1
ATOM 4305 N N . ASP A 1 530 ? 27.799 27.586 -1.449 1.00 84.00 530 ASP A N 1
ATOM 4306 C CA . ASP A 1 530 ? 29.054 28.153 -1.967 1.00 84.00 530 ASP A CA 1
ATOM 4307 C C . ASP A 1 530 ? 30.196 27.121 -1.962 1.00 84.00 530 ASP A C 1
ATOM 4309 O O . ASP A 1 530 ? 31.047 27.134 -2.854 1.00 84.00 530 ASP A O 1
ATOM 4313 N N . SER A 1 531 ? 30.179 26.168 -1.019 1.00 88.12 531 SER A N 1
ATOM 4314 C CA . SER A 1 531 ? 31.168 25.087 -0.937 1.00 88.12 531 SER A CA 1
ATOM 4315 C C . SER A 1 531 ? 31.255 24.228 -2.202 1.00 88.12 531 SER A C 1
ATOM 4317 O O . SER A 1 531 ? 32.334 23.735 -2.530 1.00 88.12 531 SER A O 1
ATOM 4319 N N . VAL A 1 532 ? 30.153 24.053 -2.940 1.00 88.25 532 VAL A N 1
ATOM 4320 C CA . VAL A 1 532 ? 30.131 23.269 -4.185 1.00 88.25 532 VAL A CA 1
ATOM 4321 C C . VAL A 1 532 ? 30.806 24.036 -5.320 1.00 88.25 532 VAL A C 1
ATOM 4323 O O . VAL A 1 532 ? 31.605 23.461 -6.059 1.00 88.25 532 VAL A O 1
ATOM 4326 N N . HIS A 1 533 ? 30.521 25.333 -5.446 1.00 83.44 533 HIS A N 1
ATOM 4327 C CA . HIS A 1 533 ? 31.141 26.188 -6.462 1.00 83.44 533 HIS A CA 1
ATOM 4328 C C . HIS A 1 533 ? 32.638 26.369 -6.194 1.00 83.44 533 HIS A C 1
ATOM 4330 O O . HIS A 1 533 ? 33.447 26.285 -7.121 1.00 83.44 533 HIS A O 1
ATOM 4336 N N . ASP A 1 534 ? 33.010 26.554 -4.927 1.00 82.50 534 ASP A N 1
ATOM 4337 C CA . ASP A 1 534 ? 34.402 26.674 -4.508 1.00 82.50 534 ASP A CA 1
ATOM 4338 C C . ASP A 1 534 ? 35.188 25.391 -4.819 1.00 82.50 534 ASP A C 1
ATOM 4340 O O . ASP A 1 534 ? 36.241 25.475 -5.449 1.00 82.50 534 ASP A O 1
ATOM 4344 N N . ALA A 1 535 ? 34.653 24.210 -4.485 1.00 88.12 535 ALA A N 1
ATOM 4345 C CA . ALA A 1 535 ? 35.296 22.926 -4.777 1.00 88.12 535 ALA A CA 1
ATOM 4346 C C . ALA A 1 535 ? 35.390 22.631 -6.286 1.00 88.12 535 ALA A C 1
ATOM 4348 O O . ALA A 1 535 ? 36.416 22.152 -6.771 1.00 88.12 535 ALA A O 1
ATOM 4349 N N . ALA A 1 536 ? 34.346 22.958 -7.052 1.00 85.81 536 ALA A N 1
ATOM 4350 C CA . ALA A 1 536 ? 34.340 22.774 -8.501 1.00 85.81 536 ALA A CA 1
ATOM 4351 C C . ALA A 1 536 ? 35.314 23.717 -9.225 1.00 85.81 536 ALA A C 1
ATOM 4353 O O . ALA A 1 536 ? 35.878 23.342 -10.255 1.00 85.81 536 ALA A O 1
ATOM 4354 N N . SER A 1 537 ? 35.502 24.938 -8.713 1.00 83.88 537 SER A N 1
ATOM 4355 C CA . SER A 1 537 ? 36.506 25.876 -9.220 1.00 83.88 537 SER A CA 1
ATOM 4356 C C . SER A 1 537 ? 37.919 25.441 -8.845 1.00 83.88 537 SER A C 1
ATOM 4358 O O . SER A 1 537 ? 38.818 25.557 -9.674 1.00 83.88 537 SER A O 1
ATOM 4360 N N . ASP A 1 538 ? 38.111 24.955 -7.619 1.00 84.62 538 ASP A N 1
ATOM 4361 C CA . ASP A 1 538 ? 39.403 24.490 -7.121 1.00 84.62 538 ASP A CA 1
ATOM 4362 C C . ASP A 1 538 ? 39.898 23.285 -7.927 1.00 84.62 538 ASP A C 1
ATOM 4364 O O . ASP A 1 538 ? 41.001 23.323 -8.451 1.00 84.62 538 ASP A O 1
ATOM 4368 N N . LEU A 1 539 ? 39.049 22.280 -8.162 1.00 90.56 539 LEU A N 1
ATOM 4369 C CA . LEU A 1 539 ? 39.393 21.092 -8.952 1.00 90.56 539 LEU A CA 1
ATOM 4370 C C . LEU A 1 539 ? 39.721 21.389 -10.427 1.00 90.56 539 LEU A C 1
ATOM 4372 O O . LEU A 1 539 ? 40.484 20.663 -11.070 1.00 90.56 539 LEU A O 1
ATOM 4376 N N . ARG A 1 540 ? 39.102 22.426 -11.000 1.00 85.88 540 ARG A N 1
ATOM 4377 C CA . ARG A 1 540 ? 39.329 22.810 -12.401 1.00 85.88 540 ARG A CA 1
ATOM 4378 C C . ARG A 1 540 ? 40.545 23.702 -12.591 1.00 85.88 540 ARG A C 1
ATOM 4380 O O . ARG A 1 540 ? 40.925 23.915 -13.736 1.00 85.88 540 ARG A O 1
ATOM 4387 N N . SER A 1 541 ? 41.130 24.212 -11.516 1.00 81.19 541 SER A N 1
ATOM 4388 C CA . SER A 1 541 ? 42.331 25.034 -11.573 1.00 81.19 541 SER A CA 1
ATOM 4389 C C . SER A 1 541 ? 43.560 24.192 -11.927 1.00 81.19 541 SER A C 1
ATOM 4391 O O . SER A 1 541 ? 43.713 23.051 -11.487 1.00 81.19 541 SER A O 1
ATOM 4393 N N . ASP A 1 542 ? 44.468 24.758 -12.712 1.00 76.50 542 ASP A N 1
ATOM 4394 C CA . ASP A 1 542 ? 45.800 24.198 -12.957 1.00 76.50 542 ASP A CA 1
ATOM 4395 C C . ASP A 1 542 ? 46.778 24.438 -11.793 1.00 76.50 542 ASP A C 1
ATOM 4397 O O . ASP A 1 542 ? 47.808 23.770 -11.702 1.00 76.50 542 ASP A O 1
ATOM 4401 N N . THR A 1 543 ? 46.448 25.361 -10.887 1.00 75.38 543 THR A N 1
ATOM 4402 C CA . THR A 1 543 ? 47.306 25.777 -9.761 1.00 75.38 543 THR A CA 1
ATOM 4403 C C . THR A 1 543 ? 47.110 24.966 -8.476 1.00 75.38 543 THR A C 1
ATOM 4405 O O . THR A 1 543 ? 47.813 25.200 -7.492 1.00 75.38 543 THR A O 1
ATOM 4408 N N . THR A 1 544 ? 46.166 24.027 -8.461 1.00 80.81 544 THR A N 1
ATOM 4409 C CA . THR A 1 544 ? 45.761 23.257 -7.277 1.00 80.81 544 THR A CA 1
ATOM 4410 C C . THR A 1 544 ? 46.038 21.767 -7.492 1.00 80.81 544 THR A C 1
ATOM 4412 O O . THR A 1 544 ? 46.011 21.257 -8.614 1.00 80.81 544 THR A O 1
ATOM 4415 N N . GLU A 1 545 ? 46.314 21.045 -6.404 1.00 85.12 545 GLU A N 1
ATOM 4416 C CA . GLU A 1 545 ? 46.528 19.588 -6.441 1.00 85.12 545 GLU A CA 1
ATOM 4417 C C . GLU A 1 545 ? 45.212 18.793 -6.344 1.00 85.12 545 GLU A C 1
ATOM 4419 O O . GLU A 1 545 ? 45.209 17.567 -6.466 1.00 85.12 545 GLU A O 1
ATOM 4424 N N . THR A 1 546 ? 44.085 19.480 -6.136 1.00 89.56 546 THR A N 1
ATOM 4425 C CA . THR A 1 546 ? 42.757 18.874 -6.019 1.00 89.56 546 THR A CA 1
ATOM 4426 C C . THR A 1 546 ? 42.369 18.186 -7.324 1.00 89.56 546 THR A C 1
ATOM 4428 O O . THR A 1 546 ? 42.257 18.814 -8.377 1.00 89.56 546 THR A O 1
ATOM 4431 N N . ASN A 1 547 ? 42.127 16.880 -7.257 1.00 91.31 547 ASN A N 1
ATOM 4432 C CA . ASN A 1 547 ? 41.768 16.057 -8.408 1.00 91.31 547 ASN A CA 1
ATOM 4433 C C . ASN A 1 547 ? 40.432 15.323 -8.235 1.00 91.31 547 ASN A C 1
ATOM 4435 O O . ASN A 1 547 ? 39.993 14.643 -9.159 1.00 91.31 547 ASN A O 1
ATOM 4439 N N . TRP A 1 548 ? 39.731 15.503 -7.115 1.00 94.94 548 TRP A N 1
ATOM 4440 C CA . TRP A 1 548 ? 38.336 15.091 -6.980 1.00 94.94 548 TRP A CA 1
ATOM 4441 C C . TRP A 1 548 ? 37.554 15.982 -6.007 1.00 94.94 548 TRP A C 1
ATOM 4443 O O . TRP A 1 548 ? 38.113 16.551 -5.068 1.00 94.94 548 TRP A O 1
ATOM 4453 N N . PHE A 1 549 ? 36.242 16.081 -6.218 1.00 96.44 549 PHE A N 1
ATOM 4454 C CA . PHE A 1 549 ? 35.295 16.502 -5.188 1.00 96.44 549 PHE A CA 1
ATOM 4455 C C . PHE A 1 549 ? 33.983 15.728 -5.314 1.00 96.44 549 PHE A C 1
ATOM 4457 O O . PHE A 1 549 ? 33.622 15.271 -6.399 1.00 96.44 549 PHE A O 1
ATOM 4464 N N . VAL A 1 550 ? 33.264 15.595 -4.203 1.00 96.44 550 VAL A N 1
ATOM 4465 C CA . VAL A 1 550 ? 31.930 14.996 -4.125 1.00 96.44 550 VAL A CA 1
ATOM 4466 C C . VAL A 1 550 ? 30.979 16.009 -3.512 1.00 96.44 550 VAL A C 1
ATOM 4468 O O . VAL A 1 550 ? 31.242 16.544 -2.438 1.00 96.44 550 VAL A O 1
ATOM 4471 N N . ALA A 1 551 ? 29.843 16.240 -4.158 1.00 96.00 551 ALA A N 1
ATOM 4472 C CA . ALA A 1 551 ? 28.720 16.966 -3.590 1.00 96.00 551 ALA A CA 1
ATOM 4473 C C . ALA A 1 551 ? 27.525 16.039 -3.368 1.00 96.00 551 ALA A C 1
ATOM 4475 O O . ALA A 1 551 ? 27.335 15.041 -4.062 1.00 96.00 551 ALA A O 1
ATOM 4476 N N . GLY A 1 552 ? 26.678 16.403 -2.419 1.00 94.50 552 GLY A N 1
ATOM 4477 C CA . GLY A 1 552 ? 25.429 15.711 -2.146 1.00 94.50 552 GLY A CA 1
ATOM 4478 C C . GLY A 1 552 ? 24.430 16.661 -1.516 1.00 94.50 552 GLY A C 1
ATOM 4479 O O . GLY A 1 552 ? 24.759 17.787 -1.145 1.00 94.50 552 GLY A O 1
ATOM 4480 N N . TYR A 1 553 ? 23.178 16.233 -1.428 1.00 93.38 553 TYR A N 1
ATOM 4481 C CA . TYR A 1 553 ? 22.159 17.059 -0.793 1.00 93.38 553 TYR A CA 1
ATOM 4482 C C . TYR A 1 553 ? 22.409 17.139 0.706 1.00 93.38 553 TYR A C 1
ATOM 4484 O O . TYR A 1 553 ? 22.655 16.112 1.343 1.00 93.38 553 TYR A O 1
ATOM 4492 N N . GLN A 1 554 ? 22.290 18.339 1.270 1.00 89.31 554 GLN A N 1
ATOM 4493 C CA . GLN A 1 554 ? 22.325 18.531 2.712 1.00 89.31 554 GLN A CA 1
ATOM 4494 C C . GLN A 1 554 ? 21.297 17.601 3.374 1.00 89.31 554 GLN A C 1
ATOM 4496 O O . GLN A 1 554 ? 20.137 17.521 2.954 1.00 89.31 554 GLN A O 1
ATOM 4501 N N . ASP A 1 555 ? 21.758 16.833 4.361 1.00 85.12 555 ASP A N 1
ATOM 4502 C CA . ASP A 1 555 ? 20.987 15.800 5.064 1.00 85.12 555 ASP A CA 1
ATOM 4503 C C . ASP A 1 555 ? 20.353 14.730 4.145 1.00 85.12 555 ASP A C 1
ATOM 4505 O O . ASP A 1 555 ? 19.351 14.103 4.496 1.00 85.12 555 ASP A O 1
ATOM 4509 N N . GLY A 1 556 ? 20.885 14.540 2.930 1.00 83.12 556 GLY A N 1
ATOM 4510 C CA . GLY A 1 556 ? 20.332 13.631 1.920 1.00 83.12 556 GLY A CA 1
ATOM 4511 C C . GLY A 1 556 ? 18.956 14.053 1.386 1.00 83.12 556 GLY A C 1
ATOM 4512 O O . GLY A 1 556 ? 18.254 13.250 0.766 1.00 83.12 556 GLY A O 1
ATOM 4513 N N . ASN A 1 557 ? 18.536 15.299 1.633 1.00 85.31 557 ASN A N 1
ATOM 4514 C CA . ASN A 1 557 ? 17.215 15.793 1.274 1.00 85.31 557 ASN A CA 1
ATOM 4515 C C . ASN A 1 557 ? 17.269 16.626 -0.016 1.00 85.31 557 ASN A C 1
ATOM 4517 O O . ASN A 1 557 ? 17.743 17.758 0.012 1.00 85.31 557 ASN A O 1
ATOM 4521 N N . PRO A 1 558 ? 16.668 16.163 -1.125 1.00 84.88 558 PRO A N 1
ATOM 4522 C CA . PRO A 1 558 ? 16.714 16.867 -2.405 1.00 84.88 558 PRO A CA 1
ATOM 4523 C C . PRO A 1 558 ? 15.961 18.211 -2.415 1.00 84.88 558 PRO A C 1
ATOM 4525 O O . PRO A 1 558 ? 15.948 18.904 -3.422 1.00 84.88 558 PRO A O 1
ATOM 4528 N N . LYS A 1 559 ? 15.290 18.597 -1.323 1.00 83.31 559 LYS A N 1
ATOM 4529 C CA . LYS A 1 559 ? 14.699 19.938 -1.161 1.00 83.31 559 LYS A CA 1
ATOM 4530 C C . LYS A 1 559 ? 15.655 20.949 -0.521 1.00 83.31 559 LYS A C 1
ATOM 4532 O O . LYS A 1 559 ? 15.336 22.137 -0.509 1.00 83.31 559 LYS A O 1
ATOM 4537 N N . LEU A 1 560 ? 16.753 20.478 0.063 1.00 86.19 560 LEU A N 1
ATOM 4538 C CA . LEU A 1 560 ? 17.794 21.298 0.672 1.00 86.19 560 LEU A CA 1
ATOM 4539 C C . LEU A 1 560 ? 18.943 21.524 -0.324 1.00 86.19 560 LEU A C 1
ATOM 4541 O O . LEU A 1 560 ? 18.989 20.844 -1.355 1.00 86.19 560 LEU A O 1
ATOM 4545 N N . PRO A 1 561 ? 19.833 22.498 -0.063 1.00 88.88 561 PRO A N 1
ATOM 4546 C CA . PRO A 1 561 ? 20.933 22.794 -0.964 1.00 88.88 561 PRO A CA 1
ATOM 4547 C C . PRO A 1 561 ? 21.875 21.608 -1.183 1.00 88.88 561 PRO A C 1
ATOM 4549 O O . PRO A 1 561 ? 22.026 20.741 -0.320 1.00 88.88 561 PRO A O 1
ATOM 4552 N N . LEU A 1 562 ? 22.526 21.589 -2.341 1.00 92.88 562 LEU A N 1
ATOM 4553 C CA . LEU A 1 562 ? 23.672 20.728 -2.590 1.00 92.88 562 LEU A CA 1
ATOM 4554 C C . LEU A 1 562 ? 24.897 21.326 -1.889 1.00 92.88 562 LEU A C 1
ATOM 4556 O O . LEU A 1 562 ? 25.173 22.509 -2.068 1.00 92.88 562 LEU A O 1
ATOM 4560 N N . ILE A 1 563 ? 25.611 20.516 -1.112 1.00 94.06 563 ILE A N 1
ATOM 4561 C CA . ILE A 1 563 ? 26.803 20.906 -0.346 1.00 94.06 563 ILE A CA 1
ATOM 4562 C C . ILE A 1 563 ? 28.001 20.056 -0.777 1.00 94.06 563 ILE A C 1
ATOM 4564 O O . ILE A 1 563 ? 27.822 18.913 -1.213 1.00 94.06 563 ILE A O 1
ATOM 4568 N N . CYS A 1 564 ? 29.220 20.585 -0.648 1.00 95.50 564 CYS A N 1
ATOM 4569 C CA . CYS A 1 564 ? 30.428 19.782 -0.839 1.00 95.50 564 CYS A CA 1
ATOM 4570 C C . CYS A 1 564 ? 30.588 18.819 0.347 1.00 95.50 564 CYS A C 1
ATOM 4572 O O . CYS A 1 564 ? 30.676 19.245 1.497 1.00 95.50 564 CYS A O 1
ATOM 4574 N N . LEU A 1 565 ? 30.592 17.516 0.066 1.00 93.81 565 LEU A N 1
ATOM 4575 C CA . LEU A 1 565 ? 30.781 16.453 1.055 1.00 93.81 565 LEU A CA 1
ATOM 4576 C C . LEU A 1 565 ? 32.262 16.124 1.273 1.00 93.81 565 LEU A C 1
ATOM 4578 O O . LEU A 1 565 ? 32.622 15.621 2.334 1.00 93.81 565 LEU A O 1
ATOM 4582 N N . GLY A 1 566 ? 33.114 16.416 0.290 1.00 93.12 566 GLY A N 1
ATOM 4583 C CA . GLY A 1 566 ? 34.561 16.275 0.401 1.00 93.12 566 GLY A CA 1
ATOM 4584 C C . GLY A 1 566 ? 35.281 16.599 -0.904 1.00 93.12 566 GLY A C 1
ATOM 4585 O O . GLY A 1 566 ? 34.679 16.579 -1.978 1.00 93.12 566 GLY A O 1
ATOM 4586 N N . SER A 1 567 ? 36.573 16.894 -0.802 1.00 95.75 567 SER A N 1
ATOM 4587 C CA . SER A 1 567 ? 37.479 17.146 -1.925 1.00 95.75 567 SER A CA 1
ATOM 4588 C C . SER A 1 567 ? 38.911 16.791 -1.536 1.00 95.75 567 SER A C 1
ATOM 4590 O O . SER A 1 567 ? 39.258 16.855 -0.355 1.00 95.75 567 SER A O 1
ATOM 4592 N N . GLY A 1 568 ? 39.758 16.467 -2.509 1.00 92.69 568 GLY A N 1
ATOM 4593 C CA . GLY A 1 568 ? 41.162 16.165 -2.237 1.00 92.69 568 GLY A CA 1
ATOM 4594 C C . GLY A 1 568 ? 41.974 15.791 -3.472 1.00 92.69 568 GLY A C 1
ATOM 4595 O O . GLY A 1 568 ? 41.541 16.000 -4.605 1.00 92.69 568 GLY A O 1
ATOM 4596 N N . SER A 1 569 ? 43.162 15.239 -3.221 1.00 90.69 569 SER A N 1
ATOM 4597 C CA . SER A 1 569 ? 44.158 14.826 -4.222 1.00 90.69 569 SER A CA 1
ATOM 4598 C C . SER A 1 569 ? 44.340 13.298 -4.328 1.00 90.69 569 SER A C 1
ATOM 4600 O O . SER A 1 569 ? 45.109 12.818 -5.157 1.00 90.69 569 SER A O 1
ATOM 4602 N N . GLU A 1 570 ? 43.592 12.516 -3.543 1.00 86.62 570 GLU A N 1
ATOM 4603 C CA . GLU A 1 570 ? 43.630 11.036 -3.513 1.00 86.62 570 GLU A CA 1
ATOM 4604 C C . GLU A 1 570 ? 42.973 10.354 -4.740 1.00 86.62 570 GLU A C 1
ATOM 4606 O O . GLU A 1 570 ? 42.777 9.137 -4.764 1.00 86.62 570 GLU A O 1
ATOM 4611 N N . GLY A 1 571 ? 42.566 11.124 -5.753 1.00 82.06 571 GLY A N 1
ATOM 4612 C CA . GLY A 1 571 ? 41.893 10.624 -6.951 1.00 82.06 571 GLY A CA 1
ATOM 4613 C C . GLY A 1 571 ? 40.591 9.872 -6.655 1.00 82.06 571 GLY A C 1
ATOM 4614 O O . GLY A 1 571 ? 39.764 10.283 -5.843 1.00 82.06 571 GLY A O 1
ATOM 4615 N N . VAL A 1 572 ? 40.393 8.746 -7.337 1.00 83.06 572 VAL A N 1
ATOM 4616 C CA . VAL A 1 572 ? 39.178 7.921 -7.227 1.00 83.06 572 VAL A CA 1
ATOM 4617 C C . VAL A 1 572 ? 38.997 7.338 -5.819 1.00 83.06 572 VAL A C 1
ATOM 4619 O O . VAL A 1 572 ? 37.863 7.188 -5.362 1.00 83.06 572 VAL A O 1
ATOM 4622 N N . GLY A 1 573 ? 40.093 7.083 -5.093 1.00 82.69 573 GLY A N 1
ATOM 4623 C CA . GLY A 1 573 ? 40.052 6.537 -3.734 1.00 82.69 573 GLY A CA 1
ATOM 4624 C C . GLY A 1 573 ? 39.213 7.397 -2.788 1.00 82.69 573 GLY A C 1
ATOM 4625 O O . GLY A 1 573 ? 38.273 6.896 -2.170 1.00 82.69 573 GLY A O 1
ATOM 4626 N N . GLY A 1 574 ? 39.448 8.713 -2.773 1.00 84.56 574 GLY A N 1
ATOM 4627 C CA . GLY A 1 574 ? 38.696 9.640 -1.919 1.00 84.56 574 GLY A CA 1
ATOM 4628 C C . GLY A 1 574 ? 37.212 9.784 -2.292 1.00 84.56 574 GLY A C 1
ATOM 4629 O O . GLY A 1 574 ? 36.371 10.031 -1.430 1.00 84.56 574 GLY A O 1
ATOM 4630 N N . ILE A 1 575 ? 36.857 9.547 -3.559 1.00 89.94 575 ILE A N 1
ATOM 4631 C CA . ILE A 1 575 ? 35.462 9.543 -4.023 1.00 89.94 575 ILE A CA 1
ATOM 4632 C C . ILE A 1 575 ? 34.716 8.325 -3.471 1.00 89.94 575 ILE A C 1
ATOM 4634 O O . ILE A 1 575 ? 33.599 8.457 -2.964 1.00 89.94 575 ILE A O 1
ATOM 4638 N N . THR A 1 576 ? 35.330 7.141 -3.554 1.00 86.12 576 THR A N 1
ATOM 4639 C CA . THR A 1 576 ? 34.712 5.876 -3.118 1.00 86.12 576 THR A CA 1
ATOM 4640 C C . THR A 1 576 ? 34.462 5.813 -1.610 1.00 86.12 576 THR A C 1
ATOM 4642 O O . THR A 1 576 ? 33.531 5.142 -1.171 1.00 86.12 576 THR A O 1
ATOM 4645 N N . GLU A 1 577 ? 35.217 6.561 -0.802 1.00 86.19 577 GLU A N 1
ATOM 4646 C CA . GLU A 1 577 ? 34.974 6.659 0.643 1.00 86.19 577 GLU A CA 1
ATOM 4647 C C . GLU A 1 577 ? 33.678 7.416 0.982 1.00 86.19 577 GLU A C 1
ATOM 4649 O O . GLU A 1 577 ? 33.046 7.143 2.005 1.00 86.19 577 GLU A O 1
ATOM 4654 N N . ILE A 1 578 ? 33.254 8.341 0.112 1.00 90.00 578 ILE A N 1
ATOM 4655 C CA . ILE A 1 578 ? 32.074 9.192 0.319 1.00 90.00 578 ILE A CA 1
ATOM 4656 C C . ILE A 1 578 ? 30.846 8.628 -0.404 1.00 90.00 578 ILE A C 1
ATOM 4658 O O . ILE A 1 578 ? 29.738 8.649 0.144 1.00 90.00 578 ILE A O 1
ATOM 4662 N N . LEU A 1 579 ? 31.023 8.114 -1.626 1.00 90.06 579 LEU A N 1
ATOM 4663 C CA . LEU A 1 579 ? 29.959 7.525 -2.439 1.00 90.06 579 LEU A CA 1
ATOM 4664 C C . LEU A 1 579 ? 29.520 6.165 -1.881 1.00 90.06 579 LEU A C 1
ATOM 4666 O O . LEU A 1 579 ? 30.025 5.099 -2.231 1.00 90.06 579 LEU A O 1
ATOM 4670 N N . THR A 1 580 ? 28.548 6.235 -0.977 1.00 88.25 580 THR A N 1
ATOM 4671 C CA . THR A 1 580 ? 27.956 5.095 -0.272 1.00 88.25 580 THR A CA 1
ATOM 4672 C C . THR A 1 580 ? 26.545 4.805 -0.774 1.00 88.25 580 THR A C 1
ATOM 4674 O O . THR A 1 580 ? 25.868 5.670 -1.331 1.00 88.25 580 THR A O 1
ATOM 4677 N N . ASN A 1 581 ? 26.047 3.590 -0.540 1.00 85.94 581 ASN A N 1
ATOM 4678 C CA . ASN A 1 581 ? 24.750 3.132 -1.058 1.00 85.94 581 ASN A CA 1
ATOM 4679 C C . ASN A 1 581 ? 23.536 3.950 -0.572 1.00 85.94 581 ASN A C 1
ATOM 4681 O O . ASN A 1 581 ? 22.434 3.748 -1.071 1.00 85.94 581 ASN A O 1
ATOM 4685 N N . ASP A 1 582 ? 23.709 4.872 0.372 1.00 84.94 582 ASP A N 1
ATOM 4686 C CA . ASP A 1 582 ? 22.630 5.612 1.030 1.00 84.94 582 ASP A CA 1
ATOM 4687 C C . ASP A 1 582 ? 22.481 7.056 0.549 1.00 84.94 582 ASP A C 1
ATOM 4689 O O . ASP A 1 582 ? 21.522 7.737 0.923 1.00 84.94 582 ASP A O 1
ATOM 4693 N N . ILE A 1 583 ? 23.407 7.529 -0.285 1.00 87.81 583 ILE A N 1
ATOM 4694 C CA . ILE A 1 583 ? 23.412 8.909 -0.760 1.00 87.81 583 ILE A CA 1
ATOM 4695 C C . ILE A 1 583 ? 23.110 8.996 -2.253 1.00 87.81 583 ILE A C 1
ATOM 4697 O O . ILE A 1 583 ? 23.431 8.103 -3.040 1.00 87.81 583 ILE A O 1
ATOM 4701 N N . VAL A 1 584 ? 22.510 10.119 -2.646 1.00 90.94 584 VAL A N 1
ATOM 4702 C CA . VAL A 1 584 ? 22.652 10.620 -4.014 1.00 90.94 584 VAL A CA 1
ATOM 4703 C C . VAL A 1 584 ? 23.848 11.553 -3.998 1.00 90.94 584 VAL A C 1
ATOM 4705 O O . VAL A 1 584 ? 23.804 12.592 -3.335 1.00 90.94 584 VAL A O 1
ATOM 4708 N N . GLY A 1 585 ? 24.910 11.138 -4.675 1.00 92.62 585 GLY A N 1
ATOM 4709 C CA . GLY A 1 585 ? 26.172 11.855 -4.742 1.00 92.62 585 GLY A CA 1
ATOM 4710 C C . GLY A 1 585 ? 26.490 12.267 -6.171 1.00 92.62 585 GLY A C 1
ATOM 4711 O O . GLY A 1 585 ? 26.090 11.616 -7.134 1.00 92.62 585 GLY A O 1
ATOM 4712 N N . TYR A 1 586 ? 27.223 13.358 -6.301 1.00 95.06 586 TYR A N 1
ATOM 4713 C CA . TYR A 1 586 ? 27.692 13.893 -7.566 1.00 95.06 586 TYR A CA 1
ATOM 4714 C C . TYR A 1 586 ? 29.176 14.159 -7.416 1.00 95.06 586 TYR A C 1
ATOM 4716 O O . TYR A 1 586 ? 29.560 15.043 -6.653 1.00 95.06 586 TYR A O 1
ATOM 4724 N N . ALA A 1 587 ? 30.009 13.380 -8.091 1.00 94.69 587 ALA A N 1
ATOM 4725 C CA . ALA A 1 587 ? 31.448 13.572 -8.040 1.00 94.69 587 ALA A CA 1
ATOM 4726 C C . ALA A 1 587 ? 31.952 14.167 -9.346 1.00 94.69 587 ALA A C 1
ATOM 4728 O O . ALA A 1 587 ? 31.485 13.797 -10.421 1.00 94.69 587 ALA A O 1
ATOM 4729 N N . LEU A 1 588 ? 32.930 15.056 -9.255 1.00 94.44 588 LEU A N 1
ATOM 4730 C CA . LEU A 1 588 ? 33.767 15.412 -10.390 1.00 94.44 588 LEU A CA 1
ATOM 4731 C C . LEU A 1 588 ? 35.177 14.953 -10.062 1.00 94.44 588 LEU A C 1
ATOM 4733 O O . LEU A 1 588 ? 35.693 15.278 -8.993 1.00 94.44 588 LEU A O 1
ATOM 4737 N N . CYS A 1 589 ? 35.799 14.208 -10.966 1.00 92.50 589 CYS A N 1
ATOM 4738 C CA . CYS A 1 589 ? 37.194 13.821 -10.824 1.00 92.50 589 CYS A CA 1
ATOM 4739 C C . CYS A 1 589 ? 38.003 14.237 -12.041 1.00 92.50 589 CYS A C 1
ATOM 4741 O O . CYS A 1 589 ? 37.485 14.314 -13.152 1.00 92.50 589 CYS A O 1
ATOM 4743 N N . ARG A 1 590 ? 39.271 14.545 -11.804 1.00 89.00 590 ARG A N 1
ATOM 4744 C CA . ARG A 1 590 ? 40.275 14.917 -12.785 1.00 89.00 590 ARG A CA 1
ATOM 4745 C C . ARG A 1 590 ? 41.214 13.727 -12.942 1.00 89.00 590 ARG A C 1
ATOM 4747 O O . ARG A 1 590 ? 41.881 13.338 -11.989 1.00 89.00 590 ARG A O 1
ATOM 4754 N N . VAL A 1 591 ? 41.280 13.175 -14.144 1.00 87.94 591 VAL A N 1
ATOM 4755 C CA . VAL A 1 591 ? 42.170 12.065 -14.501 1.00 87.94 591 VAL A CA 1
ATOM 4756 C C . VAL A 1 591 ? 43.108 12.485 -15.625 1.00 87.94 591 VAL A C 1
ATOM 4758 O O . VAL A 1 591 ? 42.805 13.404 -16.387 1.00 87.94 591 VAL A O 1
ATOM 4761 N N . THR A 1 592 ? 44.255 11.823 -15.730 1.00 83.25 592 THR A N 1
ATOM 4762 C CA . THR A 1 592 ? 45.225 12.068 -16.802 1.00 83.25 592 THR A CA 1
ATOM 4763 C C . THR A 1 592 ? 45.183 10.894 -17.766 1.00 83.25 592 THR A C 1
ATOM 4765 O O . THR A 1 592 ? 45.504 9.773 -17.385 1.00 83.25 592 THR A O 1
ATOM 4768 N N . ASP A 1 593 ? 44.788 11.157 -19.008 1.00 77.81 593 ASP A N 1
ATOM 4769 C CA . ASP A 1 593 ? 44.803 10.179 -20.093 1.00 77.81 593 ASP A CA 1
ATOM 4770 C C . ASP A 1 593 ? 46.083 10.372 -20.912 1.00 77.81 593 ASP A C 1
ATOM 4772 O O . ASP A 1 593 ? 46.330 11.472 -21.418 1.00 77.81 593 ASP A O 1
ATOM 4776 N N . VAL A 1 594 ? 46.912 9.329 -20.991 1.00 71.75 594 VAL A N 1
ATOM 4777 C CA . VAL A 1 594 ? 48.187 9.336 -21.721 1.00 71.75 594 VAL A CA 1
ATOM 4778 C C . VAL A 1 594 ? 48.037 8.457 -22.953 1.00 71.75 594 VAL A C 1
ATOM 4780 O O . VAL A 1 594 ? 47.881 7.243 -22.833 1.00 71.75 594 VAL A O 1
ATOM 4783 N N . VAL A 1 595 ? 48.102 9.072 -24.130 1.00 67.44 595 VAL A N 1
ATOM 4784 C CA . VAL A 1 595 ? 48.040 8.386 -25.427 1.00 67.44 595 VAL A CA 1
ATOM 4785 C C . VAL A 1 595 ? 49.245 8.839 -26.246 1.00 67.44 595 VAL A C 1
ATOM 4787 O O . VAL A 1 595 ? 49.457 10.039 -26.392 1.00 67.44 595 VAL A O 1
ATOM 4790 N N . ASP A 1 596 ? 50.054 7.896 -26.736 1.00 62.97 596 ASP A N 1
ATOM 4791 C CA . ASP A 1 596 ? 51.241 8.159 -27.571 1.00 62.97 596 ASP A CA 1
ATOM 4792 C C . ASP A 1 596 ? 52.205 9.223 -26.993 1.00 62.97 596 ASP A C 1
ATOM 4794 O O . ASP A 1 596 ? 52.624 10.149 -27.686 1.00 62.97 596 ASP A O 1
ATOM 4798 N N . ASP A 1 597 ? 52.535 9.112 -25.698 1.00 57.72 597 ASP A N 1
ATOM 4799 C CA . ASP A 1 597 ? 53.369 10.057 -24.926 1.00 57.72 597 ASP A CA 1
ATOM 4800 C C . ASP A 1 597 ? 52.798 11.487 -24.781 1.00 57.72 597 ASP A C 1
ATOM 4802 O O . ASP A 1 597 ? 53.472 12.391 -24.277 1.00 57.72 597 ASP A O 1
ATOM 4806 N N . ILE A 1 598 ? 51.530 11.701 -25.149 1.00 60.81 598 ILE A N 1
ATOM 4807 C CA . ILE A 1 598 ? 50.799 12.953 -24.936 1.00 60.81 598 ILE A CA 1
ATOM 4808 C C . ILE A 1 598 ? 49.841 12.784 -23.753 1.00 60.81 598 ILE A C 1
ATOM 4810 O O . ILE A 1 598 ? 48.862 12.040 -23.812 1.00 60.81 598 ILE A O 1
ATOM 4814 N N . SER A 1 599 ? 50.100 13.521 -22.673 1.00 69.81 599 SER A N 1
ATOM 4815 C CA . SER A 1 599 ? 49.239 13.557 -21.487 1.00 69.81 599 SER A CA 1
ATOM 4816 C C . SER A 1 599 ? 48.162 14.629 -21.628 1.00 69.81 599 SER A C 1
ATOM 4818 O O . SER A 1 599 ? 48.470 15.815 -21.755 1.00 69.81 599 SER A O 1
ATOM 4820 N N . THR A 1 600 ? 46.891 14.238 -21.541 1.00 73.69 600 THR A N 1
ATOM 4821 C CA . THR A 1 600 ? 45.756 15.170 -21.529 1.00 73.69 600 THR A CA 1
ATOM 4822 C C . THR A 1 600 ? 44.923 15.010 -20.264 1.00 73.69 600 THR A C 1
ATOM 4824 O O . THR A 1 600 ? 44.645 13.904 -19.810 1.00 73.69 600 THR A O 1
ATOM 4827 N N . VAL A 1 601 ? 44.510 16.133 -19.675 1.00 80.00 601 VAL A N 1
ATOM 4828 C CA . VAL A 1 601 ? 43.666 16.132 -18.476 1.00 80.00 601 VAL A CA 1
ATOM 4829 C C . VAL A 1 601 ? 42.208 15.961 -18.880 1.00 80.00 601 VAL A C 1
ATOM 4831 O O . VAL A 1 601 ? 41.694 16.700 -19.725 1.00 80.00 601 VAL A O 1
ATOM 4834 N N . LYS A 1 602 ? 41.516 15.014 -18.246 1.00 81.94 602 LYS A N 1
ATOM 4835 C CA . LYS A 1 602 ? 40.094 14.766 -18.449 1.00 81.94 602 LYS A CA 1
ATOM 4836 C C . LYS A 1 602 ? 39.317 14.916 -17.147 1.00 81.94 602 LYS A C 1
ATOM 4838 O O . LYS A 1 602 ? 39.825 14.599 -16.082 1.00 81.94 602 LYS A O 1
ATOM 4843 N N . PHE A 1 603 ? 38.068 15.366 -17.245 1.00 87.31 603 PHE A N 1
ATOM 4844 C CA . PHE A 1 603 ? 37.145 15.390 -16.117 1.00 87.31 603 PHE A CA 1
ATOM 4845 C C . PHE A 1 603 ? 36.078 14.320 -16.294 1.00 87.31 603 PHE A C 1
ATOM 4847 O O . PHE A 1 603 ? 35.552 14.178 -17.394 1.00 87.31 603 PHE A O 1
ATOM 4854 N N . VAL A 1 604 ? 35.729 13.608 -15.234 1.00 88.50 604 VAL A N 1
ATOM 4855 C CA . VAL A 1 604 ? 34.666 12.602 -15.244 1.00 88.50 604 VAL A CA 1
ATOM 4856 C C . VAL A 1 604 ? 33.623 13.004 -14.225 1.00 88.50 604 VAL A C 1
ATOM 4858 O O . VAL A 1 604 ? 33.934 13.224 -13.055 1.00 88.50 604 VAL A O 1
ATOM 4861 N N . TYR A 1 605 ? 32.389 13.136 -14.695 1.00 92.25 605 TYR A N 1
ATOM 4862 C CA . TYR A 1 605 ? 31.237 13.393 -13.853 1.00 92.25 605 TYR A CA 1
ATOM 4863 C C . TYR A 1 605 ? 30.617 12.057 -13.452 1.00 92.25 605 TYR A C 1
ATOM 4865 O O . TYR A 1 605 ? 30.210 11.269 -14.301 1.00 92.25 605 TYR A O 1
ATOM 4873 N N . ILE A 1 606 ? 30.536 11.791 -12.158 1.00 92.12 606 ILE A N 1
ATOM 4874 C CA . ILE A 1 606 ? 29.930 10.577 -11.624 1.00 92.12 606 ILE A CA 1
ATOM 4875 C C . ILE A 1 606 ? 28.620 10.974 -10.959 1.00 92.12 606 ILE A C 1
ATOM 4877 O O . ILE A 1 606 ? 28.611 11.685 -9.951 1.00 92.12 606 ILE A O 1
ATOM 4881 N N . GLN A 1 607 ? 27.512 10.499 -11.515 1.00 92.44 607 GLN A N 1
ATOM 4882 C CA . GLN A 1 607 ? 26.220 10.543 -10.858 1.00 92.44 607 GLN A CA 1
ATOM 4883 C C . GLN A 1 607 ? 26.014 9.235 -10.108 1.00 92.44 607 GLN A C 1
ATOM 4885 O O . GLN A 1 607 ? 25.755 8.182 -10.689 1.00 92.44 607 GLN A O 1
ATOM 4890 N N . TRP A 1 608 ? 26.110 9.335 -8.792 1.00 91.19 608 TRP A N 1
ATOM 4891 C CA . TRP A 1 608 ? 25.954 8.217 -7.893 1.00 91.19 608 TRP A CA 1
ATOM 4892 C C . TRP A 1 608 ? 24.556 8.196 -7.308 1.00 91.19 608 TRP A C 1
ATOM 4894 O O . TRP A 1 608 ? 24.118 9.144 -6.648 1.00 91.19 608 TRP A O 1
ATOM 4904 N N . VAL A 1 609 ? 23.854 7.093 -7.521 1.00 89.12 609 VAL A N 1
ATOM 4905 C CA . VAL A 1 609 ? 22.566 6.849 -6.886 1.00 89.12 609 VAL A CA 1
ATOM 4906 C C . VAL A 1 609 ? 22.681 5.555 -6.118 1.00 89.12 609 VAL A C 1
ATOM 4908 O O . VAL A 1 609 ? 22.449 4.479 -6.659 1.00 89.12 609 VAL A O 1
ATOM 4911 N N . GLY A 1 610 ? 23.009 5.675 -4.836 1.00 84.31 610 GLY A N 1
ATOM 4912 C CA . GLY A 1 610 ? 23.136 4.516 -3.981 1.00 84.31 610 GLY A CA 1
ATOM 4913 C C . GLY A 1 610 ? 21.861 3.662 -3.969 1.00 84.31 610 GLY A C 1
ATOM 4914 O O . GLY A 1 610 ? 20.727 4.168 -4.000 1.00 84.31 610 GLY A O 1
ATOM 4915 N N . ASP A 1 611 ? 22.039 2.345 -3.923 1.00 82.62 611 ASP A N 1
ATOM 4916 C CA . ASP A 1 611 ? 20.933 1.388 -3.994 1.00 82.62 611 ASP A CA 1
ATOM 4917 C C . ASP A 1 611 ? 19.857 1.619 -2.923 1.00 82.62 611 ASP A C 1
ATOM 4919 O O . ASP A 1 611 ? 18.664 1.471 -3.208 1.00 82.62 611 ASP A O 1
ATOM 4923 N N . ASN A 1 612 ? 20.250 2.107 -1.745 1.00 81.12 612 ASN A N 1
ATOM 4924 C CA . ASN A 1 612 ? 19.386 2.335 -0.585 1.00 81.12 612 ASN A CA 1
ATOM 4925 C C . ASN A 1 612 ? 18.709 3.709 -0.568 1.00 81.12 612 ASN A C 1
ATOM 4927 O O . ASN A 1 612 ? 17.927 4.006 0.339 1.00 81.12 612 ASN A O 1
ATOM 4931 N N . VAL A 1 613 ? 18.979 4.571 -1.551 1.00 80.38 613 VAL A N 1
ATOM 4932 C CA . VAL A 1 613 ? 18.296 5.861 -1.651 1.00 80.38 613 VAL A CA 1
ATOM 4933 C C . VAL A 1 613 ? 16.790 5.632 -1.858 1.00 80.38 613 VAL A C 1
ATOM 4935 O O . VAL A 1 613 ? 16.356 4.844 -2.701 1.00 80.38 613 VAL A O 1
ATOM 4938 N N . LYS A 1 614 ? 15.953 6.360 -1.114 1.00 77.50 614 LYS A N 1
ATOM 4939 C CA . LYS A 1 614 ? 14.487 6.243 -1.205 1.00 77.50 614 LYS A CA 1
ATOM 4940 C C . LYS A 1 614 ? 13.985 6.541 -2.633 1.00 77.50 614 LYS A C 1
ATOM 4942 O O . LYS A 1 614 ? 14.417 7.540 -3.214 1.00 77.50 614 LYS A O 1
ATOM 4947 N N . PRO A 1 615 ? 12.997 5.800 -3.176 1.00 71.06 615 PRO A N 1
ATOM 4948 C CA . PRO A 1 615 ? 12.486 6.015 -4.537 1.00 71.06 615 PRO A CA 1
ATOM 4949 C C . PRO A 1 615 ? 12.023 7.449 -4.825 1.00 71.06 615 PRO A C 1
ATOM 4951 O O . PRO A 1 615 ? 12.252 7.971 -5.911 1.00 71.06 615 PRO A O 1
ATOM 4954 N N . LEU A 1 616 ? 11.423 8.125 -3.838 1.00 65.19 616 LEU A N 1
ATOM 4955 C CA . LEU A 1 616 ? 10.990 9.519 -3.976 1.00 65.19 616 LEU A CA 1
ATOM 4956 C C . LEU A 1 616 ? 12.171 10.499 -4.054 1.00 65.19 616 LEU A C 1
ATOM 4958 O O . LEU A 1 616 ? 12.066 11.526 -4.719 1.00 65.19 616 LEU A O 1
ATOM 4962 N N . VAL A 1 617 ? 13.287 10.183 -3.392 1.00 73.94 617 VAL A N 1
ATOM 4963 C CA . VAL A 1 617 ? 14.526 10.957 -3.509 1.00 73.94 617 VAL A CA 1
ATOM 4964 C C . VAL A 1 617 ? 15.115 10.732 -4.898 1.00 73.94 617 VAL A C 1
ATOM 4966 O O . VAL A 1 617 ? 15.300 11.718 -5.598 1.00 73.94 617 VAL A O 1
ATOM 4969 N N . LYS A 1 618 ? 15.240 9.476 -5.360 1.00 75.19 618 LYS A N 1
ATOM 4970 C CA . LYS A 1 618 ? 15.688 9.136 -6.729 1.00 75.19 618 LYS A CA 1
ATOM 4971 C C . LYS A 1 618 ? 14.854 9.845 -7.814 1.00 75.19 618 LYS A C 1
ATOM 4973 O O . LYS A 1 618 ? 15.399 10.430 -8.745 1.00 75.19 618 LYS A O 1
ATOM 4978 N N . ALA A 1 619 ? 13.526 9.848 -7.666 1.00 65.69 619 ALA A N 1
ATOM 4979 C CA . ALA A 1 619 ? 12.603 10.506 -8.595 1.00 65.69 619 ALA A CA 1
ATOM 4980 C C . ALA A 1 619 ? 12.653 12.039 -8.526 1.00 65.69 619 ALA A C 1
ATOM 4982 O O . ALA A 1 619 ? 12.316 12.715 -9.493 1.00 65.69 619 ALA A O 1
ATOM 4983 N N . LYS A 1 620 ? 13.036 12.613 -7.380 1.00 72.19 620 LYS A N 1
ATOM 4984 C CA . LYS A 1 620 ? 13.180 14.063 -7.241 1.00 72.19 620 LYS A CA 1
ATOM 4985 C C . LYS A 1 620 ? 14.520 14.537 -7.794 1.00 72.19 620 LYS A C 1
ATOM 4987 O O . LYS A 1 620 ? 14.555 15.536 -8.504 1.00 72.19 620 LYS A O 1
ATOM 4992 N N . THR A 1 621 ? 15.596 13.807 -7.522 1.00 79.00 621 THR A N 1
ATOM 4993 C CA . THR A 1 621 ? 16.943 14.125 -8.005 1.00 79.00 621 THR A CA 1
ATOM 4994 C C . THR A 1 621 ? 17.078 13.962 -9.514 1.00 79.00 621 THR A C 1
ATOM 4996 O O . THR A 1 621 ? 17.832 14.710 -10.125 1.00 79.00 621 THR A O 1
ATOM 4999 N N . SER A 1 622 ? 16.288 13.095 -10.159 1.00 72.06 622 SER A N 1
ATOM 5000 C CA . SER A 1 622 ? 16.240 13.037 -11.629 1.00 72.06 622 SER A CA 1
ATOM 5001 C C . SER A 1 622 ? 15.730 14.337 -12.270 1.00 72.06 622 SER A C 1
ATOM 5003 O O . SER A 1 622 ? 16.138 14.672 -13.378 1.00 72.06 622 SER A O 1
ATOM 5005 N N . THR A 1 623 ? 14.901 15.121 -11.564 1.00 72.31 623 THR A N 1
ATOM 5006 C CA . THR A 1 623 ? 14.401 16.424 -12.054 1.00 72.31 623 THR A CA 1
ATOM 5007 C C . THR A 1 623 ? 15.410 17.566 -11.919 1.00 72.31 623 THR A C 1
ATOM 5009 O O . THR A 1 623 ? 15.153 18.659 -12.409 1.00 72.31 623 THR A O 1
ATOM 5012 N N . HIS A 1 624 ? 16.543 17.320 -11.259 1.00 80.69 624 HIS A N 1
ATOM 5013 C CA . HIS A 1 624 ? 17.580 18.311 -10.958 1.00 80.69 624 HIS A CA 1
ATOM 5014 C C . HIS A 1 624 ? 18.733 18.313 -11.971 1.00 80.69 624 HIS A C 1
ATOM 5016 O O . HIS A 1 624 ? 19.661 19.107 -11.844 1.00 80.69 624 HIS A O 1
ATOM 5022 N N . LYS A 1 625 ? 18.674 17.424 -12.972 1.00 75.31 625 LYS A N 1
ATOM 5023 C CA . LYS A 1 625 ? 19.726 17.199 -13.969 1.00 75.31 625 LYS A CA 1
ATOM 5024 C C . LYS A 1 625 ? 20.218 18.498 -14.624 1.00 75.31 625 LYS A C 1
ATOM 5026 O O . LYS A 1 625 ? 21.411 18.763 -14.589 1.00 75.31 625 LYS A O 1
ATOM 5031 N N . ALA A 1 626 ? 19.300 19.331 -15.118 1.00 67.94 626 ALA A N 1
ATOM 5032 C CA . ALA A 1 626 ? 19.643 20.570 -15.824 1.00 67.94 626 ALA A CA 1
ATOM 5033 C C . ALA A 1 626 ? 20.397 21.595 -14.952 1.00 67.94 626 ALA A C 1
ATOM 5035 O O . ALA A 1 626 ? 21.216 22.354 -15.463 1.00 67.94 626 ALA A O 1
ATOM 5036 N N . ASP A 1 627 ? 20.141 21.619 -13.640 1.00 76.94 627 ASP A N 1
ATOM 5037 C CA . ASP A 1 627 ? 20.846 22.513 -12.714 1.00 76.94 627 ASP A CA 1
ATOM 5038 C C . ASP A 1 627 ? 22.220 21.940 -12.335 1.00 76.94 627 ASP A C 1
ATOM 5040 O O . ASP A 1 627 ? 23.196 22.674 -12.227 1.00 76.94 627 ASP A O 1
ATOM 5044 N N . LEU A 1 628 ? 22.324 20.617 -12.160 1.00 81.62 628 LEU A N 1
ATOM 5045 C CA . LEU A 1 628 ? 23.588 19.936 -11.851 1.00 81.62 628 LEU A CA 1
ATOM 5046 C C . LEU A 1 628 ? 24.583 20.028 -13.009 1.00 81.62 628 LEU A C 1
ATOM 5048 O O . LEU A 1 628 ? 25.781 20.212 -12.784 1.00 81.62 628 LEU A O 1
ATOM 5052 N N . GLU A 1 629 ? 24.091 19.958 -14.245 1.00 75.62 629 GLU A N 1
ATOM 5053 C CA . GLU A 1 629 ? 24.914 20.132 -15.439 1.00 75.62 629 GLU A CA 1
ATOM 5054 C C . GLU A 1 629 ? 25.632 21.493 -15.438 1.00 75.62 629 GLU A C 1
ATOM 5056 O O . GLU A 1 629 ? 26.788 21.555 -15.837 1.00 75.62 629 GLU A O 1
ATOM 5061 N N . GLN A 1 630 ? 25.058 22.557 -14.864 1.00 77.19 630 GLN A N 1
ATOM 5062 C CA . GLN A 1 630 ? 25.713 23.877 -14.804 1.00 77.19 630 GLN A CA 1
ATOM 5063 C C . GLN A 1 630 ? 27.026 23.878 -14.001 1.00 77.19 630 GLN A C 1
ATOM 5065 O O . GLN A 1 630 ? 27.920 24.674 -14.290 1.00 77.19 630 GLN A O 1
ATOM 5070 N N . ILE A 1 631 ? 27.161 22.987 -13.012 1.00 80.75 631 ILE A N 1
ATOM 5071 C CA . ILE A 1 631 ? 28.346 22.902 -12.143 1.00 80.75 631 ILE A CA 1
ATOM 5072 C C . ILE A 1 631 ? 29.278 21.776 -12.575 1.00 80.75 631 ILE A C 1
ATOM 5074 O O . ILE A 1 631 ? 30.500 21.955 -12.630 1.00 80.75 631 ILE A O 1
ATOM 5078 N N . PHE A 1 632 ? 28.724 20.595 -12.845 1.00 84.94 632 PHE A N 1
ATOM 5079 C CA . PHE A 1 632 ? 29.507 19.391 -13.110 1.00 84.94 632 PHE A CA 1
ATOM 5080 C C . PHE A 1 632 ? 29.960 19.301 -14.569 1.00 84.94 632 PHE A C 1
ATOM 5082 O O . PHE A 1 632 ? 30.972 18.656 -14.842 1.00 84.94 632 PHE A O 1
ATOM 5089 N N . HIS A 1 633 ? 29.321 20.041 -15.485 1.00 76.88 633 HIS A N 1
ATOM 5090 C CA . HIS A 1 633 ? 29.822 20.227 -16.844 1.00 76.88 633 HIS A CA 1
ATOM 5091 C C . HIS A 1 633 ? 30.683 21.500 -16.963 1.00 76.88 633 HIS A C 1
ATOM 5093 O O . HIS A 1 633 ? 30.501 22.475 -16.232 1.00 76.88 633 HIS A O 1
ATOM 5099 N N . PRO A 1 634 ? 31.681 21.497 -17.861 1.00 68.88 634 PRO A N 1
ATOM 5100 C CA . PRO A 1 634 ? 31.961 20.446 -18.837 1.00 68.88 634 PRO A CA 1
ATOM 5101 C C . PRO A 1 634 ? 32.733 19.254 -18.218 1.00 68.88 634 PRO A C 1
ATOM 5103 O O . PRO A 1 634 ? 33.708 19.453 -17.496 1.00 68.88 634 PRO A O 1
ATOM 5106 N N . ALA A 1 635 ? 32.317 18.020 -18.538 1.00 77.75 635 ALA A N 1
ATOM 5107 C CA . ALA A 1 635 ? 32.974 16.748 -18.179 1.00 77.75 635 ALA A CA 1
ATOM 5108 C C . ALA A 1 635 ? 33.100 15.856 -19.426 1.00 77.75 635 ALA A C 1
ATOM 5110 O O . ALA A 1 635 ? 32.282 15.992 -20.322 1.00 77.75 635 ALA A O 1
ATOM 5111 N N . HIS A 1 636 ? 34.163 15.057 -19.549 1.00 79.12 636 HIS A N 1
ATOM 5112 C CA . HIS A 1 636 ? 34.483 14.201 -20.708 1.00 79.12 636 HIS A CA 1
ATOM 5113 C C . HIS A 1 636 ? 33.868 12.808 -20.657 1.00 79.12 636 HIS A C 1
ATOM 5115 O O . HIS A 1 636 ? 33.842 12.125 -21.664 1.00 79.12 636 HIS A O 1
ATOM 5121 N N . ALA A 1 637 ? 33.408 12.360 -19.503 1.00 78.56 637 ALA A N 1
ATOM 5122 C CA . ALA A 1 637 ? 32.609 11.156 -19.408 1.00 78.56 637 ALA A CA 1
ATOM 5123 C C . ALA A 1 637 ? 31.618 11.347 -18.271 1.00 78.56 637 ALA A C 1
ATOM 5125 O O . ALA A 1 637 ? 31.958 11.945 -17.244 1.00 78.56 637 ALA A O 1
ATOM 5126 N N . THR A 1 638 ? 30.409 10.831 -18.456 1.00 82.88 638 THR A N 1
ATOM 5127 C CA . THR A 1 638 ? 29.430 10.713 -17.381 1.00 82.88 638 THR A CA 1
ATOM 5128 C C . THR A 1 638 ? 29.248 9.247 -17.028 1.00 82.88 638 THR A C 1
ATOM 5130 O O . THR A 1 638 ? 28.949 8.422 -17.893 1.00 82.88 638 THR A O 1
ATOM 5133 N N . ILE A 1 639 ? 29.426 8.926 -15.752 1.00 82.69 639 ILE A N 1
ATOM 5134 C CA . ILE A 1 639 ? 29.209 7.589 -15.210 1.00 82.69 639 ILE A CA 1
ATOM 5135 C C . ILE A 1 639 ? 27.980 7.649 -14.316 1.00 82.69 639 ILE A C 1
ATOM 5137 O O . ILE A 1 639 ? 27.931 8.424 -13.363 1.00 82.69 639 ILE A O 1
ATOM 5141 N N . PHE A 1 640 ? 26.988 6.826 -14.637 1.00 86.25 640 PHE A N 1
ATOM 5142 C CA . PHE A 1 640 ? 25.861 6.567 -13.755 1.00 86.25 640 PHE A CA 1
ATOM 5143 C C . PHE A 1 640 ? 26.189 5.295 -13.000 1.00 86.25 640 PHE A C 1
ATOM 5145 O O . PHE A 1 640 ? 26.242 4.235 -13.618 1.00 86.25 640 PHE A O 1
ATOM 5152 N N . ALA A 1 641 ? 26.438 5.427 -11.704 1.00 82.62 641 ALA A N 1
ATOM 5153 C CA . ALA A 1 641 ? 26.850 4.308 -10.880 1.00 82.62 641 ALA A CA 1
ATOM 5154 C C . ALA A 1 641 ? 25.948 4.153 -9.663 1.00 82.62 641 ALA A C 1
ATOM 5156 O O . ALA A 1 641 ? 25.467 5.129 -9.073 1.00 82.62 641 ALA A O 1
ATOM 5157 N N . ASN A 1 642 ? 25.735 2.904 -9.281 1.00 82.75 642 ASN A N 1
ATOM 5158 C CA . ASN A 1 642 ? 25.129 2.536 -8.004 1.00 82.75 642 ASN A CA 1
ATOM 5159 C C . ASN A 1 642 ? 25.971 1.513 -7.226 1.00 82.75 642 ASN A C 1
ATOM 5161 O O . ASN A 1 642 ? 25.644 1.226 -6.075 1.00 82.75 642 ASN A O 1
ATOM 5165 N N . SER A 1 643 ? 27.059 1.014 -7.826 1.00 81.25 643 SER A N 1
ATOM 5166 C CA . SER A 1 643 ? 28.040 0.121 -7.209 1.00 81.25 643 SER A CA 1
ATOM 5167 C C . SER A 1 643 ? 29.457 0.683 -7.313 1.00 81.25 643 SER A C 1
ATOM 5169 O O . SER A 1 643 ? 29.820 1.312 -8.305 1.00 81.25 643 SER A O 1
ATOM 5171 N N . GLN A 1 644 ? 30.286 0.436 -6.293 1.00 79.75 644 GLN A N 1
ATOM 5172 C CA . GLN A 1 644 ? 31.667 0.928 -6.268 1.00 79.75 644 GLN A CA 1
ATOM 5173 C C . GLN A 1 644 ? 32.547 0.272 -7.338 1.00 79.75 644 GLN A C 1
ATOM 5175 O O . GLN A 1 644 ? 33.488 0.901 -7.817 1.00 79.75 644 GLN A O 1
ATOM 5180 N N . ASP A 1 645 ? 32.206 -0.946 -7.766 1.00 80.38 645 ASP A N 1
ATOM 5181 C CA . ASP A 1 645 ? 32.925 -1.643 -8.836 1.00 80.38 645 ASP A CA 1
ATOM 5182 C C . ASP A 1 645 ? 32.848 -0.872 -10.169 1.00 80.38 645 ASP A C 1
ATOM 5184 O O . ASP A 1 645 ? 33.798 -0.890 -10.945 1.00 80.38 645 ASP A O 1
ATOM 5188 N N . GLU A 1 646 ? 31.762 -0.119 -10.393 1.00 77.75 646 GLU A N 1
ATOM 5189 C CA . GLU A 1 646 ? 31.504 0.680 -11.606 1.00 77.75 646 GLU A CA 1
ATOM 5190 C C . GLU A 1 646 ? 32.272 2.013 -11.635 1.00 77.75 646 GLU A C 1
ATOM 5192 O O . GLU A 1 646 ? 32.254 2.724 -12.640 1.00 77.75 646 GLU A O 1
ATOM 5197 N N . ILE A 1 647 ? 32.929 2.376 -10.530 1.00 85.31 647 ILE A N 1
ATOM 5198 C CA . ILE A 1 647 ? 33.719 3.609 -10.392 1.00 85.31 647 ILE A CA 1
ATOM 5199 C C . ILE A 1 647 ? 35.162 3.317 -9.985 1.00 85.31 647 ILE A C 1
ATOM 5201 O O . ILE A 1 647 ? 35.833 4.190 -9.443 1.00 85.31 647 ILE A O 1
ATOM 5205 N N . SER A 1 648 ? 35.654 2.101 -10.236 1.00 84.75 648 SER A N 1
ATOM 5206 C CA . SER A 1 648 ? 37.077 1.797 -10.074 1.00 84.75 648 SER A CA 1
ATOM 5207 C C . SER A 1 648 ? 37.929 2.632 -11.035 1.00 84.75 648 SER A C 1
ATOM 5209 O O . SER A 1 648 ? 37.461 3.074 -12.085 1.00 84.75 648 SER A O 1
ATOM 5211 N N . GLU A 1 649 ? 39.203 2.841 -10.703 1.00 82.56 649 GLU A N 1
ATOM 5212 C CA . GLU A 1 649 ? 40.114 3.609 -11.558 1.00 82.56 649 GLU A CA 1
ATOM 5213 C C . GLU A 1 649 ? 40.215 3.011 -12.971 1.00 82.56 649 GLU A C 1
ATOM 5215 O O . GLU A 1 649 ? 40.185 3.747 -13.953 1.00 82.56 649 GLU A O 1
ATOM 5220 N N . SER A 1 650 ? 40.220 1.679 -13.094 1.00 80.12 650 SER A N 1
ATOM 5221 C CA . SER A 1 650 ? 40.203 0.994 -14.390 1.00 80.12 650 SER A CA 1
ATOM 5222 C C . SER A 1 650 ? 38.915 1.222 -15.181 1.00 80.12 650 SER A C 1
ATOM 5224 O O . SER A 1 650 ? 38.995 1.442 -16.385 1.00 80.12 650 SER A O 1
ATOM 5226 N N . GLU A 1 651 ? 37.745 1.211 -14.535 1.00 81.94 651 GLU A N 1
ATOM 5227 C CA . GLU A 1 651 ? 36.457 1.461 -15.205 1.00 81.94 651 GLU A CA 1
ATOM 5228 C C . GLU A 1 651 ? 36.315 2.929 -15.619 1.00 81.94 651 GLU A C 1
ATOM 5230 O O . GLU A 1 651 ? 35.876 3.233 -16.728 1.00 81.94 651 GLU A O 1
ATOM 5235 N N . ILE A 1 652 ? 36.752 3.856 -14.761 1.00 84.50 652 ILE A N 1
ATOM 5236 C CA . ILE A 1 652 ? 36.788 5.287 -15.073 1.00 84.50 652 ILE A CA 1
ATOM 5237 C C . ILE A 1 652 ? 37.711 5.535 -16.267 1.00 84.50 652 ILE A C 1
ATOM 5239 O O . ILE A 1 652 ? 37.317 6.237 -17.198 1.00 84.50 652 ILE A O 1
ATOM 5243 N N . MET A 1 653 ? 38.905 4.939 -16.281 1.00 81.25 653 MET A N 1
ATOM 5244 C CA . MET A 1 653 ? 39.839 5.079 -17.397 1.00 81.25 653 MET A CA 1
ATOM 5245 C C . MET A 1 653 ? 39.327 4.401 -18.675 1.00 81.25 653 MET A C 1
ATOM 5247 O O . MET A 1 653 ? 39.410 5.015 -19.736 1.00 81.25 653 MET A O 1
ATOM 5251 N N . ASP A 1 654 ? 38.710 3.214 -18.605 1.00 78.69 654 ASP A N 1
ATOM 5252 C CA . ASP A 1 654 ? 38.101 2.567 -19.780 1.00 78.69 654 ASP A CA 1
ATOM 5253 C C . ASP A 1 654 ? 36.938 3.400 -20.338 1.00 78.69 654 ASP A C 1
ATOM 5255 O O . ASP A 1 654 ? 36.778 3.565 -21.556 1.00 78.69 654 ASP A O 1
ATOM 5259 N N . LYS A 1 655 ? 36.142 4.012 -19.452 1.00 76.31 655 LYS A N 1
ATOM 5260 C CA . LYS A 1 655 ? 35.066 4.917 -19.851 1.00 76.31 655 LYS A CA 1
ATOM 5261 C C . LYS A 1 655 ? 35.604 6.205 -20.461 1.00 76.31 655 LYS A C 1
ATOM 5263 O O . LYS A 1 655 ? 35.052 6.672 -21.455 1.00 76.31 655 LYS A O 1
ATOM 5268 N N . VAL A 1 656 ? 36.677 6.768 -19.916 1.00 75.31 656 VAL A N 1
ATOM 5269 C CA . VAL A 1 656 ? 37.340 7.950 -20.476 1.00 75.31 656 VAL A CA 1
ATOM 5270 C C . VAL A 1 656 ? 37.916 7.646 -21.849 1.00 75.31 656 VAL A C 1
ATOM 5272 O O . VAL A 1 656 ? 37.641 8.412 -22.761 1.00 75.31 656 VAL A O 1
ATOM 5275 N N . GLN A 1 657 ? 38.610 6.521 -22.027 1.00 69.75 657 GLN A N 1
ATOM 5276 C CA . GLN A 1 657 ? 39.227 6.116 -23.297 1.00 69.75 657 GLN A CA 1
ATOM 5277 C C . GLN A 1 657 ? 38.201 5.747 -24.377 1.00 69.75 657 GLN A C 1
ATOM 5279 O O . GLN A 1 657 ? 38.380 6.057 -25.557 1.00 69.75 657 GLN A O 1
ATOM 5284 N N . SER A 1 658 ? 37.094 5.105 -23.995 1.00 67.00 658 SER A N 1
ATOM 5285 C CA . SER A 1 658 ? 35.975 4.863 -24.915 1.00 67.00 658 SER A CA 1
ATOM 5286 C C . SER A 1 658 ? 35.288 6.173 -25.301 1.00 67.00 658 SER A C 1
ATOM 5288 O O . SER A 1 658 ? 35.079 6.438 -26.488 1.00 67.00 658 SER A O 1
ATOM 5290 N N . SER A 1 659 ? 35.003 7.045 -24.330 1.00 61.59 659 SER A N 1
ATOM 5291 C CA . SER A 1 659 ? 34.342 8.331 -24.580 1.00 61.59 659 SER A CA 1
ATOM 5292 C C . SER A 1 659 ? 35.235 9.254 -25.418 1.00 61.59 659 SER A C 1
ATOM 5294 O O . SER A 1 659 ? 34.762 9.769 -26.430 1.00 61.59 659 SER A O 1
ATOM 5296 N N . SER A 1 660 ? 36.544 9.316 -25.140 1.00 57.84 660 SER A N 1
ATOM 5297 C CA . SER A 1 660 ? 37.542 10.095 -25.889 1.00 57.84 660 SER A CA 1
ATOM 5298 C C . SER A 1 660 ? 37.877 9.549 -27.278 1.00 57.84 660 SER A C 1
ATOM 5300 O O . SER A 1 660 ? 38.380 10.282 -28.120 1.00 57.84 660 SER A O 1
ATOM 5302 N N . GLY A 1 661 ? 37.538 8.288 -27.568 1.00 52.09 661 GLY A N 1
ATOM 5303 C CA . GLY A 1 661 ? 37.762 7.680 -28.888 1.00 52.09 661 GLY A CA 1
ATOM 5304 C C . GLY A 1 661 ? 39.132 7.052 -29.067 1.00 52.09 661 GLY A C 1
ATOM 5305 O O . GLY A 1 661 ? 39.456 6.639 -30.175 1.00 52.09 661 GLY A O 1
ATOM 5306 N N . SER A 1 662 ? 39.890 6.911 -27.981 1.00 52.88 662 SER A N 1
ATOM 5307 C CA . SER A 1 662 ? 41.148 6.166 -27.946 1.00 52.88 662 SER A CA 1
ATOM 5308 C C . SER A 1 662 ? 40.938 4.654 -28.160 1.00 52.88 662 SER A C 1
ATOM 5310 O O . SER A 1 662 ? 41.859 3.957 -28.577 1.00 52.88 662 SER A O 1
ATOM 5312 N N . LYS A 1 663 ? 39.726 4.127 -27.897 1.00 55.16 663 LYS A N 1
ATOM 5313 C CA . LYS A 1 663 ? 39.342 2.711 -28.085 1.00 55.16 663 LYS A CA 1
ATOM 5314 C C . LYS A 1 663 ? 38.514 2.532 -29.367 1.00 55.16 663 LYS A C 1
ATOM 5316 O O . LYS A 1 663 ? 37.431 3.100 -29.493 1.00 55.16 663 LYS A O 1
ATOM 5321 N N . SER A 1 664 ? 38.998 1.724 -30.317 1.00 54.34 664 SER A N 1
ATOM 5322 C CA . SER A 1 664 ? 38.260 1.445 -31.560 1.00 54.34 664 SER A CA 1
ATOM 5323 C C . SER A 1 664 ? 37.127 0.442 -31.324 1.00 54.34 664 SER A C 1
ATOM 5325 O O . SER A 1 664 ? 37.356 -0.680 -30.874 1.00 54.34 664 SER A O 1
ATOM 5327 N N . HIS A 1 665 ? 35.899 0.838 -31.663 1.00 59.81 665 HIS A N 1
ATOM 5328 C CA . HIS A 1 665 ? 34.707 -0.023 -31.656 1.00 59.81 665 HIS A CA 1
ATOM 5329 C C . HIS A 1 665 ? 34.297 -0.487 -33.065 1.00 59.81 665 HIS A C 1
ATOM 5331 O O . HIS A 1 665 ? 33.206 -1.031 -33.250 1.00 59.81 665 HIS A O 1
ATOM 5337 N N . VAL A 1 666 ? 35.169 -0.258 -34.048 1.00 59.19 666 VAL A N 1
ATOM 5338 C CA . VAL A 1 666 ? 34.982 -0.597 -35.459 1.00 59.19 666 VAL A CA 1
ATOM 5339 C C . VAL A 1 666 ? 35.659 -1.930 -35.754 1.00 59.19 666 VAL A C 1
ATOM 5341 O O . VAL A 1 666 ? 36.803 -2.155 -35.357 1.00 59.19 666 VAL A O 1
ATOM 5344 N N . ARG A 1 667 ? 34.971 -2.820 -36.474 1.00 56.22 667 ARG A N 1
ATOM 5345 C CA . ARG A 1 667 ? 35.566 -4.073 -36.960 1.00 56.22 667 ARG A CA 1
ATOM 5346 C C . ARG A 1 667 ? 36.278 -3.838 -38.294 1.00 56.22 667 ARG A C 1
ATOM 5348 O O . ARG A 1 667 ? 35.610 -3.568 -39.289 1.00 56.22 667 ARG A O 1
ATOM 5355 N N . ASN A 1 668 ? 37.604 -3.998 -38.307 1.00 46.19 668 ASN A N 1
ATOM 5356 C CA . ASN A 1 668 ? 38.426 -4.042 -39.522 1.00 46.19 668 ASN A CA 1
ATOM 5357 C C . ASN A 1 668 ? 38.787 -5.489 -39.891 1.00 46.19 668 ASN A C 1
ATOM 5359 O O . ASN A 1 668 ? 38.794 -6.370 -39.041 1.00 46.19 668 ASN A O 1
ATOM 5363 N N . ASN A 1 669 ? 39.074 -5.722 -41.174 1.00 44.44 669 ASN A N 1
ATOM 5364 C CA . ASN A 1 669 ? 39.068 -7.032 -41.843 1.00 44.44 669 ASN A CA 1
ATOM 5365 C C . ASN A 1 669 ? 40.240 -7.990 -41.505 1.00 44.44 669 ASN A C 1
ATOM 5367 O O . ASN A 1 669 ? 40.676 -8.755 -42.363 1.00 44.44 669 ASN A O 1
ATOM 5371 N N . THR A 1 670 ? 40.773 -7.957 -40.287 1.00 41.62 670 THR A N 1
ATOM 5372 C CA . THR A 1 670 ? 41.797 -8.905 -39.818 1.00 41.62 670 THR A CA 1
ATOM 5373 C C . THR A 1 670 ? 41.489 -9.336 -38.390 1.00 41.62 670 THR A C 1
ATOM 5375 O O . THR A 1 670 ? 42.113 -8.839 -37.457 1.00 41.62 670 THR A O 1
ATOM 5378 N N . ASP A 1 671 ? 40.439 -10.145 -38.242 1.00 32.50 671 ASP A N 1
ATOM 5379 C CA . ASP A 1 671 ? 40.396 -11.393 -37.454 1.00 32.50 671 ASP A CA 1
ATOM 5380 C C . ASP A 1 671 ? 38.992 -12.021 -37.501 1.00 32.50 671 ASP A C 1
ATOM 5382 O O . ASP A 1 671 ? 37.994 -11.301 -37.247 1.00 32.50 671 ASP A O 1
#

pLDDT: mean 82.94, std 17.52, range [23.05, 98.56]

Sequence (671 aa):
MMNTILQQAVSFRSTVPILLTLSVAPQYLFAWSLWRAVSSILPRKVYEYVDDKLYDTYQTMVVFFFENYAGTELIFYGDEIPLDKKENVLYLCNHQSTVDWAVVDMIAIRQGSMGSIRYILKDSLKYLPLFGFYFPQHGCIYVRRNASSDVVNIERRMKKFEEDKTSMWLVIFPEGTRYDADKPEQIKQSQEFAKSRGLIPLNHVLTPRTKATEIALETLSDHFDAVYDLTIAYKEKYENIVPRKRPKDLLEFFDCQDPEIHVHVRRLTPDQIPQGCEEKKQWIYDAFSLKERMLSQFFSEDSEVQGRFPGPSRRHRVPLARTLSWTMFWAGVLAPFLATNVEFENEDDFKNAISECRSDNFETNWVLARHVDQNPNLVTLSGFGNGGAEELKESLEDDSVMYGLVRFQEQIDQSSTVKFVYIHWIGKQVPFTMKGRYGIVRGSVNKSFQPHHVSVETDNVSDLDHEALLNVINENSGTKNKVLDAEQASERKAYDRGFTGRETGNNKKRVTGGFTGFQGKSGASVKFDDSVHDAASDLRSDTTETNWFVAGYQDGNPKLPLICLGSGSEGVGGITEILTNDIVGYALCRVTDVVDDISTVKFVYIQWVGDNVKPLVKAKTSTHKADLEQIFHPAHATIFANSQDEISESEIMDKVQSSSGSKSHVRNNTD

Foldseek 3Di:
DVVQVLLVVLLCLQPVLVCLLVLLVVVLVVVLVVLCVVCVPPPVVVNLVVQLVSQLLSLLLNLCSQCVVLVEWEKEAADDDPLADQWQEAEEEFAFALCVVNVVSQVCVSNPCRSAEEEAAEQVQLPDPPNVPPRVVSLHQYDHPDDPVSLVVLLVSLLVCVVVLRRHHYYDHQLNDHDFPVCVVSLVVQQVVCVVVVHHRFDQGGQGHQRSVLSNLVNCLVSGQWYKLKYKDKDAPPDLCPPPGGDDYSSCSSSGHHIYIYMYTDIGGSVNQDDDSVSNSVVSRVSVVVSRVQVCQCNDPPPVRHNHGDDDIDIDGDDCVSRVVSSVVSVVVSVVVLDAAADEPCVPVLLVLLQQCQAPVHLWFKWKKWADPLDLRYIYTQDIDNPFLVVVLVSDDLQTWMKMKGWDWDDDPPDIFIFIEIETEHHVNHDPVSVVSNVSCVVNVVVSNDDGLYYDYDNDSVCSPPVNVVVRLVLQQQPDQQADEPVRLVVLLVVPPDDDDDDDDDDDDDDDDDPPDDPDPDQPEAAADSQLSVQLSQCSYPVHLKFKWKWFADVLDRNGHIHTPDIDNPFLVVVLVRQELATFMWMKGWDWDADPNDTGIFIEIEGEHRVSHDPVSVVSVVSHVVNVCVRRPSGNFYHYDHDSVCSPPVNRNVSSCSSNRVDHSYDDDDD

Radius of gyration: 32.53 Å; chains: 1; bounding box: 85×77×83 Å

InterPro domains:
  IPR002108 Actin-depolymerising factor homology domain [PF00241] (346-471)
  IPR002108 Actin-depolymerising factor homology domain [PF00241] (526-656)
  IPR002108 Actin-depolymerising factor homology domain [PS51263] (341-474)
  IPR002108 Actin-depolymerising factor homology domain [PS51263] (523-657)
  IPR002108 Actin-depolymerising factor homology domain [SM00102] (348-474)
  IPR002108 Actin-depolymerising factor homology domain [SM00102] (530-657)
  IPR002123 Phospholipid/glycerol acyltransferase [PF01553] (83-234)
  IPR002123 Phospholipid/glycerol acyltransferase [SM00563] (89-214)
  IPR029006 ADF-H/Gelsolin-like domain superfamily [G3DSA:3.40.20.10] (344-481)
  IPR029006 ADF-H/Gelsolin-like domain superfamily [G3DSA:3.40.20.10] (526-668)
  IPR032098 Acyltransferase, C-terminal domain [PF16076] (255-330)